Protein AF-A0A946QCX7-F1 (afdb_monomer_lite)

Radius of gyration: 35.85 Å; chains: 1; bounding box: 87×51×103 Å

Foldseek 3Di:
DAWQDKDFQDPVLLLLLCLQCVLVVFDWDWDDDPRIIIIGTPDPVCNVVSNVSVVVCVVPVPPPVSVCSNVSSVVSVVVVVVVVVVVVVLQVVLVVVLVVLLPDDDPDPLVVLLVLLVVLQVQQQVQQDPLGGPSCCLQAQDPCSVPPVVLLVQLLVLLLVVLVVVCVPPDVPVLVVQLPDDLPPLQCCLVPDPDDDLVVNVSNLSSCSNDCNLVPDDPVSVVSSVVSCPPPVNPSSVVSSVVSVVVVLVVLLVSLVVLVVVCVVPSVSNLARLQSYFDHDDDPLRVVQSVVQSVLSSVQVSSCCSVPNVVLSVVLSSQQSSQLQNVLSPFACCAPPNQNLQHRHGDHHNLSSSLLSLLLQVLQCVVPVSSPRSDDPVNNVVLVVVLVVQRPDPQRPPHPDDRSNSSVRSNVSSNVSNVVVVVVPD

Secondary structure (DSSP, 8-state):
-EEEEEEES-HHHHHHHHHHHHHTT--EEEEEETTEEEEEES-STTHHHHHHHHHHHHH-TT-GGGSSHHHHHHHHHHHHHHHHHHHHHHHHHHHHHHHHHHHS----HHHHHHHHHHHHHHHHHHSEETTEEHHHHHHS---THHHHHHHHHHHHHHHHHHHHHHHHHH-HHHHHTTTTS-THHHHHHHHH-S---HHHHHHHHHHHHHSGGGGGS-HHHHHHHHHHHTSTT-HHHHHHHHHHHHHHHHHTHHHHHHHHHHHHTT-GGGGTGGGG----SS-HHHHHHHHHHHHHIIIIIHHHHHHHHHHHHHHHHHHHHHHHHHHHHHS-TT-BTTBGGG------STHHHHHHHHHHHHHHHHH-GGG--SS-HHHHHHHHHHHHHHHH-TT-SSSTT--HHHHHHHHHHHHHHHHHHHHTT-

Structure (mmCIF, N/CA/C/O backbone):
data_AF-A0A946QCX7-F1
#
_entry.id   AF-A0A946QCX7-F1
#
loop_
_atom_site.group_PDB
_atom_site.id
_atom_site.type_symbol
_atom_site.label_atom_id
_atom_site.label_alt_id
_atom_site.label_comp_id
_atom_site.label_asym_id
_atom_site.label_entity_id
_atom_site.label_seq_id
_atom_site.pdbx_PDB_ins_code
_atom_site.Cartn_x
_atom_site.Cartn_y
_atom_site.Cartn_z
_atom_site.occupancy
_atom_site.B_iso_or_equiv
_atom_site.auth_seq_id
_atom_site.auth_comp_id
_atom_site.auth_asym_id
_atom_site.auth_atom_id
_atom_site.pdbx_PDB_model_num
ATOM 1 N N . MET A 1 1 ? -12.768 21.266 32.473 1.00 82.00 1 MET A N 1
ATOM 2 C CA . MET A 1 1 ? -13.072 20.998 33.896 1.00 82.00 1 MET A CA 1
ATOM 3 C C . MET A 1 1 ? -13.024 22.297 34.686 1.00 82.00 1 MET A C 1
ATOM 5 O O . MET A 1 1 ? -12.016 22.993 34.624 1.00 82.00 1 MET A O 1
ATOM 9 N N . ARG A 1 2 ? -14.090 22.618 35.424 1.00 88.94 2 ARG A N 1
ATOM 10 C CA . ARG A 1 2 ? -14.239 23.857 36.211 1.00 88.94 2 ARG A CA 1
ATOM 11 C C . ARG A 1 2 ? -14.806 23.541 37.596 1.00 88.94 2 ARG A C 1
ATOM 13 O O . ARG A 1 2 ? -15.627 22.632 37.724 1.00 88.94 2 ARG A O 1
ATOM 20 N N . LYS A 1 3 ? -14.369 24.282 38.619 1.00 90.38 3 LYS A N 1
ATOM 21 C CA . LYS A 1 3 ? -14.909 24.174 39.982 1.00 90.38 3 LYS A CA 1
ATOM 22 C C . LYS A 1 3 ? -16.346 24.694 39.984 1.00 90.38 3 LYS A C 1
ATOM 24 O O . LYS A 1 3 ? -16.594 25.785 39.480 1.00 90.38 3 LYS A O 1
ATOM 29 N N . LEU A 1 4 ? -17.262 23.897 40.527 1.00 89.81 4 LEU A N 1
ATOM 30 C CA . LEU A 1 4 ? -18.675 24.239 40.669 1.00 89.81 4 LEU A CA 1
ATOM 31 C C . LEU A 1 4 ? -18.938 24.856 42.043 1.00 89.81 4 LEU A C 1
ATOM 33 O O . LEU A 1 4 ? -19.419 25.976 42.141 1.00 89.81 4 LEU A O 1
ATOM 37 N N . ILE A 1 5 ? -18.598 24.121 43.103 1.00 90.50 5 ILE A N 1
ATOM 38 C CA . ILE A 1 5 ? -18.829 24.519 44.493 1.00 90.50 5 ILE A CA 1
ATOM 39 C C . ILE A 1 5 ? -17.873 23.765 45.426 1.00 90.50 5 ILE A C 1
ATOM 41 O O . ILE A 1 5 ? -17.330 22.720 45.047 1.00 90.50 5 ILE A O 1
ATOM 45 N N . SER A 1 6 ? -17.660 24.288 46.634 1.00 89.19 6 SER A N 1
ATOM 46 C CA . SER A 1 6 ? -17.044 23.545 47.732 1.00 89.19 6 SER A CA 1
ATOM 47 C C . SER A 1 6 ? -17.888 23.580 49.002 1.00 89.19 6 SER A C 1
ATOM 49 O O . SER A 1 6 ? -18.608 24.543 49.256 1.00 89.19 6 SER A O 1
ATOM 51 N N . TYR A 1 7 ? -17.793 22.506 49.784 1.00 88.00 7 TYR A N 1
ATOM 52 C CA . TYR A 1 7 ? -18.409 22.378 51.102 1.00 88.00 7 TYR A CA 1
ATOM 53 C C . TYR A 1 7 ? -17.321 22.217 52.157 1.00 88.00 7 TYR A C 1
ATOM 55 O O . TYR A 1 7 ? -16.445 21.362 52.017 1.00 88.00 7 TYR A O 1
ATOM 63 N N . HIS A 1 8 ? -17.382 23.017 53.216 1.00 86.19 8 HIS A N 1
ATOM 64 C CA . HIS A 1 8 ? -16.438 22.940 54.324 1.00 86.19 8 HIS A CA 1
ATOM 65 C C . HIS A 1 8 ? -16.917 21.904 55.344 1.00 86.19 8 HIS A C 1
ATOM 67 O O . HIS A 1 8 ? -18.031 22.013 55.843 1.00 86.19 8 HIS A O 1
ATOM 73 N N . SER A 1 9 ? -16.098 20.894 55.651 1.00 71.81 9 SER A N 1
ATOM 74 C CA . SER A 1 9 ? -16.369 19.898 56.705 1.00 71.81 9 SER A CA 1
ATOM 75 C C . SER A 1 9 ? -17.702 19.118 56.613 1.00 71.81 9 SER A C 1
ATOM 77 O O . SER A 1 9 ? -18.065 18.413 57.552 1.00 71.81 9 SER A O 1
ATOM 79 N N . GLU A 1 10 ? -18.395 19.144 55.466 1.00 78.25 10 GLU A N 1
ATOM 80 C CA . GLU A 1 10 ? -19.675 18.444 55.242 1.00 78.25 10 GLU A CA 1
ATOM 81 C C . GLU A 1 10 ? -19.599 17.386 54.116 1.00 78.25 10 GLU A C 1
ATOM 83 O O . GLU A 1 10 ? -20.161 17.556 53.026 1.00 78.25 10 GLU A O 1
ATOM 88 N N . PRO A 1 11 ? -18.932 16.238 54.358 1.00 80.75 11 PRO A N 1
ATOM 89 C CA . PRO A 1 11 ? -18.821 15.163 53.372 1.00 80.75 11 PRO A CA 1
ATOM 90 C C . PRO A 1 11 ? -20.166 14.609 52.855 1.00 80.75 11 PRO A C 1
ATOM 92 O O . PRO A 1 11 ? -20.228 14.257 51.673 1.00 80.75 11 PRO A O 1
ATOM 95 N N . PRO A 1 12 ? -21.244 14.496 53.664 1.00 85.81 12 PRO A N 1
ATOM 96 C CA . PRO A 1 12 ? -22.529 13.997 53.176 1.00 85.81 12 PRO A CA 1
ATOM 97 C C . PRO A 1 12 ? -23.163 14.908 52.124 1.00 85.81 12 PRO A C 1
ATOM 99 O O . PRO A 1 12 ? -23.666 14.400 51.123 1.00 85.81 12 PRO A O 1
ATOM 102 N N . LEU A 1 13 ? -23.092 16.233 52.305 1.00 88.69 13 LEU A N 1
ATOM 103 C CA . LEU A 1 13 ? -23.692 17.198 51.381 1.00 88.69 13 LEU A CA 1
ATOM 104 C C . LEU A 1 13 ? -22.982 17.170 50.025 1.00 88.69 13 LEU A C 1
ATOM 106 O O . LEU A 1 13 ? -23.627 17.060 48.983 1.00 88.69 13 LEU A O 1
ATOM 110 N N . ALA A 1 14 ? -21.646 17.155 50.049 1.00 88.94 14 ALA A N 1
ATOM 111 C CA . ALA A 1 14 ? -20.831 17.064 48.842 1.00 88.94 14 ALA A CA 1
ATOM 112 C C . ALA A 1 14 ? -21.098 15.773 48.051 1.00 88.94 14 ALA A C 1
ATOM 114 O O . ALA A 1 14 ? -21.197 15.796 46.823 1.00 88.94 14 ALA A O 1
ATOM 115 N N . LYS A 1 15 ? -21.254 14.637 48.744 1.00 89.38 15 LYS A N 1
ATOM 116 C CA . LYS A 1 15 ? -21.603 13.355 48.111 1.00 89.38 15 LYS A CA 1
ATOM 117 C C . LYS A 1 15 ? -23.020 13.358 47.542 1.00 89.38 15 LYS A C 1
ATOM 119 O O . LYS A 1 15 ? -23.225 12.842 46.449 1.00 89.38 15 LYS A O 1
ATOM 124 N N . LYS A 1 16 ? -23.986 13.949 48.250 1.00 91.62 16 LYS A N 1
ATOM 125 C CA . LYS A 1 16 ? -25.388 14.021 47.815 1.00 91.62 16 LYS A CA 1
ATOM 126 C C . LYS A 1 16 ? -25.548 14.929 46.590 1.00 91.62 16 LYS A C 1
ATOM 128 O O . LYS A 1 16 ? -26.217 14.528 45.642 1.00 91.62 16 LYS A O 1
ATOM 133 N N . LEU A 1 17 ? -24.856 16.075 46.542 1.00 92.56 17 LEU A N 1
ATOM 134 C CA . LEU A 1 17 ? -24.818 16.917 45.340 1.00 92.56 17 LEU A CA 1
ATOM 135 C C . LEU A 1 17 ? -24.100 16.215 44.178 1.00 92.56 17 LEU A C 1
ATOM 137 O O . LEU A 1 17 ? -24.581 16.250 43.050 1.00 92.56 17 LEU A O 1
ATOM 141 N N . HIS A 1 18 ? -22.970 15.549 44.426 1.00 93.31 18 HIS A N 1
ATOM 142 C CA . HIS A 1 18 ? -22.276 14.789 43.379 1.00 93.31 18 HIS A CA 1
ATOM 143 C C . HIS A 1 18 ? -23.169 13.694 42.775 1.00 93.31 18 HIS A C 1
ATOM 145 O O . HIS A 1 18 ? -23.260 13.581 41.553 1.00 93.31 18 HIS A O 1
ATOM 151 N N . ALA A 1 19 ? -23.899 12.965 43.619 1.00 91.31 19 ALA A N 1
ATOM 152 C CA . ALA A 1 19 ? -24.891 11.986 43.194 1.00 91.31 19 ALA A CA 1
ATOM 153 C C . ALA A 1 19 ? -26.056 12.628 42.415 1.00 91.31 19 ALA A C 1
ATOM 155 O O . ALA A 1 19 ? -26.479 12.093 41.393 1.00 91.31 19 ALA A O 1
ATOM 156 N N . TRP A 1 20 ? -26.531 13.806 42.833 1.00 93.19 20 TRP A N 1
ATOM 157 C CA . TRP A 1 20 ? -27.588 14.549 42.133 1.00 93.19 20 TRP A CA 1
ATOM 158 C C . TRP A 1 20 ? -27.177 14.957 40.719 1.00 93.19 20 TRP A C 1
ATOM 160 O O . TRP A 1 20 ? -27.946 14.795 39.769 1.00 93.19 20 TRP A O 1
ATOM 170 N N . LEU A 1 21 ? -25.941 15.431 40.567 1.00 92.88 21 LEU A N 1
ATOM 171 C CA . LEU A 1 21 ? -25.362 15.743 39.264 1.00 92.88 21 LEU A CA 1
ATOM 172 C C . LEU A 1 21 ? -25.275 14.483 38.391 1.00 92.88 21 LEU A C 1
ATOM 174 O O . LEU A 1 21 ? -25.687 14.522 37.234 1.00 92.88 21 LEU A O 1
ATOM 178 N N . ALA A 1 22 ? -24.838 13.352 38.954 1.00 90.81 22 ALA A N 1
ATOM 179 C CA . ALA A 1 22 ? -24.748 12.086 38.227 1.00 90.81 22 ALA A CA 1
ATOM 180 C C . ALA A 1 22 ? -26.118 11.570 37.740 1.00 90.81 22 ALA A C 1
ATOM 182 O O . ALA A 1 22 ? -26.233 11.139 36.592 1.00 90.81 22 ALA A O 1
ATOM 183 N N . VAL A 1 23 ? -27.168 11.657 38.570 1.00 92.31 23 VAL A N 1
ATOM 184 C CA . VAL A 1 23 ? -28.552 11.291 38.194 1.00 92.31 23 VAL A CA 1
ATOM 185 C C . VAL A 1 23 ? -29.064 12.152 37.033 1.00 92.31 23 VAL A C 1
ATOM 187 O O . VAL A 1 23 ? -29.746 11.648 36.142 1.00 92.31 23 VAL A O 1
ATOM 190 N N . ASN A 1 24 ? -28.666 13.424 36.987 1.00 91.81 24 ASN A N 1
ATOM 191 C CA . ASN A 1 24 ? -28.996 14.358 35.907 1.00 91.81 24 ASN A CA 1
ATOM 192 C C . ASN A 1 24 ? -27.986 14.328 34.743 1.00 91.81 24 ASN A C 1
ATOM 194 O O . ASN A 1 24 ? -27.943 15.255 33.940 1.00 91.81 24 ASN A O 1
ATOM 198 N N . GLN A 1 25 ? -27.192 13.256 34.626 1.00 90.69 25 GLN A N 1
ATOM 199 C CA . GLN A 1 25 ? -26.241 13.027 33.530 1.00 90.69 25 GLN A CA 1
ATOM 200 C C . GLN A 1 25 ? -25.116 14.073 33.424 1.00 90.69 25 GLN A C 1
ATOM 202 O O . GLN A 1 25 ? -24.519 14.243 32.359 1.00 90.69 25 GLN A O 1
ATOM 207 N N . ILE A 1 26 ? -24.786 14.742 34.530 1.00 91.19 26 ILE A N 1
ATOM 208 C CA . ILE A 1 26 ? -23.651 15.661 34.610 1.00 91.19 26 ILE A CA 1
ATOM 209 C C . ILE A 1 26 ? -22.429 14.906 35.121 1.00 91.19 26 ILE A C 1
ATOM 211 O O . ILE A 1 26 ? -22.402 14.398 36.244 1.00 91.19 26 ILE A O 1
ATOM 215 N N . ASP A 1 27 ? -21.389 14.857 34.292 1.00 89.06 27 ASP A N 1
ATOM 216 C CA . ASP A 1 27 ? -20.145 14.167 34.620 1.00 89.06 27 ASP A CA 1
ATOM 217 C C . ASP A 1 27 ? -19.281 15.092 35.501 1.00 89.06 27 ASP A C 1
ATOM 219 O O . ASP A 1 27 ? -18.632 16.037 35.039 1.00 89.06 27 ASP A O 1
ATOM 223 N N . ALA A 1 28 ? -19.288 14.831 36.811 1.00 90.94 28 ALA A N 1
ATOM 224 C CA . ALA A 1 28 ? -18.580 15.618 37.817 1.00 90.94 28 ALA A CA 1
ATOM 225 C C . ALA A 1 28 ? -17.639 14.756 38.672 1.00 90.94 28 ALA A C 1
ATOM 227 O O . ALA A 1 28 ? -17.845 13.557 38.866 1.00 90.94 28 ALA A O 1
ATOM 228 N N . ARG A 1 29 ? -16.588 15.375 39.217 1.00 90.75 29 ARG A N 1
ATOM 229 C CA . ARG A 1 29 ? -15.680 14.771 40.199 1.00 90.75 29 ARG A CA 1
ATOM 230 C C . ARG A 1 29 ? -15.824 15.460 41.544 1.00 90.75 29 ARG A C 1
ATOM 232 O O . ARG A 1 29 ? -15.671 16.673 41.622 1.00 90.75 29 ARG A O 1
ATOM 239 N N . CYS A 1 30 ? -16.026 14.670 42.590 1.00 89.44 30 CYS A N 1
ATOM 240 C CA . CYS A 1 30 ? -15.934 15.112 43.975 1.00 89.44 30 CYS A CA 1
ATOM 241 C C . CYS A 1 30 ? -14.550 14.739 44.524 1.00 89.44 30 CYS A C 1
ATOM 243 O O . CYS A 1 30 ? -14.132 13.583 44.415 1.00 89.44 30 CYS A O 1
ATOM 245 N N . LYS A 1 31 ? -13.804 15.711 45.053 1.00 89.88 31 LYS A N 1
ATOM 246 C CA . LYS A 1 31 ? -12.471 15.501 45.635 1.00 89.88 31 LYS A CA 1
ATOM 247 C C . LYS A 1 31 ? -12.344 16.253 46.952 1.00 89.88 31 LYS A C 1
ATOM 249 O O . LYS A 1 31 ? -12.844 17.364 47.076 1.00 89.88 31 LYS A O 1
ATOM 254 N N . GLN A 1 32 ? -11.619 15.670 47.897 1.00 90.31 32 GLN A N 1
ATOM 255 C CA . GLN A 1 32 ? -11.253 16.344 49.136 1.00 90.31 32 GLN A CA 1
ATOM 256 C C . GLN A 1 32 ? -9.945 17.122 48.937 1.00 90.31 32 GLN A C 1
ATOM 258 O O . GLN A 1 32 ? -8.947 16.550 48.492 1.00 90.31 32 GLN A O 1
ATOM 263 N N . VAL A 1 33 ? -9.956 18.414 49.259 1.00 87.44 33 VAL A N 1
ATOM 264 C CA . VAL A 1 33 ? -8.798 19.314 49.208 1.00 87.44 33 VAL A CA 1
ATOM 265 C C . VAL A 1 33 ? -8.705 20.022 50.560 1.00 87.44 33 VAL A C 1
ATOM 267 O O . VAL A 1 33 ? -9.455 20.950 50.848 1.00 87.44 33 VAL A O 1
ATOM 270 N N . GLY A 1 34 ? -7.806 19.547 51.426 1.00 86.56 34 GLY A N 1
ATOM 271 C CA . GLY A 1 34 ? -7.749 19.998 52.819 1.00 86.56 34 GLY A CA 1
ATOM 272 C C . GLY A 1 34 ? -9.022 19.625 53.590 1.00 86.56 34 GLY A C 1
ATOM 273 O O . GLY A 1 34 ? -9.411 18.455 53.623 1.00 86.56 34 GLY A O 1
ATOM 274 N N . GLU A 1 35 ? -9.666 20.624 54.196 1.00 84.81 35 GLU A N 1
ATOM 275 C CA . GLU A 1 35 ? -10.940 20.488 54.927 1.00 84.81 35 GLU A CA 1
ATOM 276 C C . GLU A 1 35 ? -12.179 20.743 54.047 1.00 84.81 35 GLU A C 1
ATOM 278 O O . GLU A 1 35 ? -13.316 20.610 54.504 1.00 84.81 35 GLU A O 1
ATOM 283 N N . GLU A 1 36 ? -11.979 21.078 52.769 1.00 88.94 36 GLU A N 1
ATOM 284 C CA . GLU A 1 36 ? -13.060 21.297 51.812 1.00 88.94 36 GLU A CA 1
ATOM 285 C C . GLU A 1 36 ? -13.268 20.093 50.891 1.00 88.94 36 GLU A C 1
ATOM 287 O O . GLU A 1 36 ? -12.332 19.428 50.439 1.00 88.94 36 GLU A O 1
ATOM 292 N N . TRP A 1 37 ? -14.530 19.843 50.561 1.00 91.00 37 TRP A N 1
ATOM 293 C CA . TRP A 1 37 ? -14.935 18.938 49.495 1.00 91.00 37 TRP A CA 1
ATOM 294 C C . TRP A 1 37 ? -15.310 19.754 48.270 1.00 91.00 37 TRP A C 1
ATOM 296 O O . TRP A 1 37 ? -16.300 20.480 48.285 1.00 91.00 37 TRP A O 1
ATOM 306 N N . GLU A 1 38 ? -14.525 19.633 47.205 1.00 93.12 38 GLU A N 1
ATOM 307 C CA . GLU A 1 38 ? -14.735 20.361 45.961 1.00 93.12 38 GLU A CA 1
ATOM 308 C C . GLU A 1 38 ? -15.412 19.481 44.909 1.00 93.12 38 GLU A C 1
ATOM 310 O O . GLU A 1 38 ? -14.993 18.345 44.657 1.00 93.12 38 GLU A O 1
ATOM 315 N N . ILE A 1 39 ? -16.417 20.039 44.234 1.00 92.38 39 ILE A N 1
ATOM 316 C CA . ILE A 1 39 ? -17.082 19.409 43.092 1.00 92.38 39 ILE A CA 1
ATOM 317 C C . ILE A 1 39 ? -16.660 20.132 41.816 1.00 92.38 39 ILE A C 1
ATOM 319 O O . ILE A 1 39 ? -16.800 21.348 41.688 1.00 92.38 39 ILE A O 1
ATOM 323 N N . TRP A 1 40 ? -16.145 19.365 40.859 1.00 93.81 40 TRP A N 1
ATOM 324 C CA . TRP A 1 40 ? -15.622 19.849 39.587 1.00 93.81 40 TRP A CA 1
ATOM 325 C C . TRP A 1 40 ? -16.381 19.213 38.426 1.00 93.81 40 TRP A C 1
ATOM 327 O O . TRP A 1 40 ? -16.376 17.991 38.290 1.00 93.81 40 TRP A O 1
ATOM 337 N N . VAL A 1 41 ? -16.991 20.020 37.560 1.00 93.12 41 VAL A N 1
ATOM 338 C CA . VAL A 1 41 ? -17.668 19.529 36.347 1.00 93.12 41 VAL A CA 1
ATOM 339 C C . VAL A 1 41 ? -16.621 19.296 35.264 1.00 93.12 41 VAL A C 1
ATOM 341 O O . VAL A 1 41 ? -15.719 20.121 35.086 1.00 93.12 41 VAL A O 1
ATOM 344 N N . LEU A 1 42 ? -16.689 18.154 34.579 1.00 89.94 42 LEU A N 1
ATOM 345 C CA . LEU A 1 42 ? -15.706 17.765 33.564 1.00 89.94 42 LEU A CA 1
ATOM 346 C C . LEU A 1 42 ? -15.868 18.569 32.271 1.00 89.94 42 LEU A C 1
ATOM 348 O O . LEU A 1 42 ? -14.858 19.051 31.743 1.00 89.94 42 LEU A O 1
ATOM 352 N N . ASP A 1 43 ? -17.115 18.753 31.843 1.00 88.94 43 ASP A N 1
ATOM 353 C CA . ASP A 1 43 ? -17.521 19.434 30.615 1.00 88.94 43 ASP A CA 1
ATOM 354 C C . ASP A 1 43 ? -17.972 20.882 30.888 1.00 88.94 43 ASP A C 1
ATOM 356 O O . ASP A 1 43 ? -18.772 21.134 31.789 1.00 88.94 43 ASP A O 1
ATOM 360 N N . GLU A 1 44 ? -17.438 21.849 30.139 1.00 87.75 44 GLU A N 1
ATOM 361 C CA . GLU A 1 44 ? -17.824 23.258 30.301 1.00 87.75 44 GLU A CA 1
ATOM 362 C C . GLU A 1 44 ? -19.229 23.541 29.753 1.00 87.75 44 GLU A C 1
ATOM 364 O O . GLU A 1 44 ? -19.917 24.406 30.298 1.00 87.75 44 GLU A O 1
ATOM 369 N N . ASP A 1 45 ? -19.706 22.768 28.772 1.00 90.81 45 ASP A N 1
ATOM 370 C CA . ASP A 1 45 ? -21.049 22.941 28.206 1.00 90.81 45 ASP A CA 1
ATOM 371 C C . ASP A 1 45 ? -22.139 22.589 29.234 1.00 90.81 45 ASP A C 1
ATOM 373 O O . ASP A 1 45 ? -23.221 23.176 29.253 1.00 90.81 45 ASP A O 1
ATOM 377 N N . GLN A 1 46 ? -21.821 21.686 30.167 1.00 91.50 46 GLN A N 1
ATOM 378 C CA . GLN A 1 46 ? -22.712 21.269 31.253 1.00 91.50 46 GLN A CA 1
ATOM 379 C C . GLN A 1 46 ? -22.701 22.230 32.450 1.00 91.50 46 GLN A C 1
ATOM 381 O O . GLN A 1 46 ? -23.473 22.056 33.394 1.00 91.50 46 GLN A O 1
ATOM 386 N N . LEU A 1 47 ? -21.834 23.250 32.454 1.00 91.12 47 LEU A N 1
ATOM 387 C CA . LEU A 1 47 ? -21.624 24.102 33.624 1.00 91.12 47 LEU A CA 1
ATOM 388 C C . LEU A 1 47 ? -22.870 24.917 33.990 1.00 91.12 47 LEU A C 1
ATOM 390 O O . LEU A 1 47 ? -23.162 25.110 35.169 1.00 91.12 47 LEU A O 1
ATOM 394 N N . LEU A 1 48 ? -23.607 25.40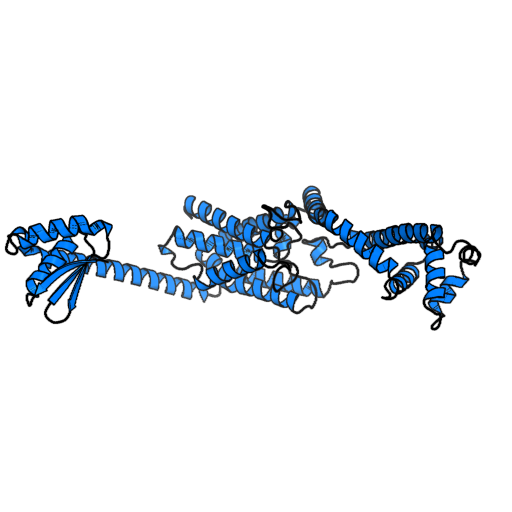6 32.990 1.00 91.06 48 LEU A N 1
ATOM 395 C CA . LEU A 1 48 ? -24.831 26.184 33.199 1.00 91.06 48 LEU A CA 1
ATOM 396 C C . LEU A 1 48 ? -25.903 25.358 33.914 1.00 91.06 48 LEU A C 1
ATOM 398 O O . LEU A 1 48 ? -26.493 25.824 34.889 1.00 91.06 48 LEU A O 1
ATOM 402 N N . ASP A 1 49 ? -26.122 24.124 33.470 1.00 91.75 49 ASP A N 1
ATOM 403 C CA . ASP A 1 49 ? -27.119 23.239 34.070 1.00 91.75 49 ASP A CA 1
ATOM 404 C C . ASP A 1 49 ? -26.648 22.686 35.418 1.00 91.75 49 ASP A C 1
ATOM 406 O O . ASP A 1 49 ? -27.437 22.629 36.362 1.00 91.75 49 ASP A O 1
ATOM 410 N N . ALA A 1 50 ? -25.348 22.414 35.568 1.00 92.56 50 ALA A N 1
ATOM 411 C CA . ALA A 1 50 ? -24.753 22.054 36.853 1.00 92.56 50 ALA A CA 1
ATOM 412 C C . ALA A 1 50 ? -24.958 23.148 37.910 1.00 92.56 50 ALA A C 1
ATOM 414 O O . ALA A 1 50 ? -25.297 22.841 39.052 1.00 92.56 50 ALA A O 1
ATOM 415 N N . ASN A 1 51 ? -24.801 24.424 37.536 1.00 93.62 51 ASN A N 1
ATOM 416 C CA . ASN A 1 51 ? -25.040 25.554 38.436 1.00 93.62 51 ASN A CA 1
ATOM 417 C C . ASN A 1 51 ? -26.513 25.663 38.846 1.00 93.62 51 ASN A C 1
ATOM 419 O O . ASN A 1 51 ? -26.796 25.879 40.024 1.00 93.62 51 ASN A O 1
ATOM 423 N N . LYS A 1 52 ? -27.457 25.469 37.913 1.00 93.44 52 LYS A N 1
ATOM 424 C CA . LYS A 1 52 ? -28.896 25.454 38.235 1.00 93.44 52 LYS A CA 1
ATOM 425 C C . LYS A 1 52 ? -29.228 24.332 39.219 1.00 93.44 52 LYS A C 1
ATOM 427 O O . LYS A 1 52 ? -29.867 24.581 40.235 1.00 93.44 52 LYS A O 1
ATOM 432 N N . LEU A 1 53 ? -28.748 23.119 38.948 1.00 93.06 53 LEU A N 1
ATOM 433 C CA . LEU A 1 53 ? -28.990 21.946 39.790 1.00 93.06 53 LEU A CA 1
ATOM 434 C C . LEU A 1 53 ? -28.365 22.091 41.181 1.00 93.06 53 LEU A C 1
ATOM 436 O O . LEU A 1 53 ? -29.000 21.731 42.172 1.00 93.06 53 LEU A O 1
ATOM 440 N N . ALA A 1 54 ? -27.157 22.656 41.267 1.00 91.56 54 ALA A N 1
ATOM 441 C CA . ALA A 1 54 ? -26.510 22.964 42.537 1.00 91.56 54 ALA A CA 1
ATOM 442 C C . ALA A 1 54 ? -27.270 24.041 43.326 1.00 91.56 54 ALA A C 1
ATOM 444 O O . ALA A 1 54 ? -27.435 23.904 44.536 1.00 91.56 54 ALA A O 1
ATOM 445 N N . ALA A 1 55 ? -27.786 25.080 42.660 1.00 91.62 55 ALA A N 1
ATOM 446 C CA . ALA A 1 55 ? -28.599 26.111 43.304 1.00 91.62 55 ALA A CA 1
ATOM 447 C C . ALA A 1 55 ? -29.906 25.538 43.878 1.00 91.62 55 ALA A C 1
ATOM 449 O O . ALA A 1 55 ? -30.253 25.825 45.025 1.00 91.62 55 ALA A O 1
ATOM 450 N N . THR A 1 56 ? -30.597 24.676 43.124 1.00 91.12 56 THR A N 1
ATOM 451 C CA . THR A 1 56 ? -31.797 23.977 43.608 1.00 91.12 56 THR A CA 1
ATOM 452 C C . THR A 1 56 ? -31.480 23.109 44.825 1.00 91.12 56 THR A C 1
ATOM 454 O O . THR A 1 56 ? -32.178 23.195 45.832 1.00 91.12 56 THR A O 1
ATOM 457 N N . PHE A 1 57 ? -30.394 22.333 44.769 1.00 91.56 57 PHE A N 1
ATOM 458 C CA . PHE A 1 57 ? -29.958 21.487 45.880 1.00 91.56 57 PHE A CA 1
ATOM 459 C C . PHE A 1 57 ? -29.628 22.296 47.143 1.00 91.56 57 PHE A C 1
ATOM 461 O O . PHE A 1 57 ? -30.091 21.962 48.228 1.00 91.56 57 PHE A O 1
ATOM 468 N N . ASN A 1 58 ? -28.889 23.398 47.004 1.00 90.06 58 ASN A N 1
ATOM 469 C CA . ASN A 1 58 ? -28.484 24.235 48.137 1.00 90.06 58 ASN A CA 1
ATOM 470 C C . ASN A 1 58 ? -29.640 25.008 48.782 1.00 90.06 58 ASN A C 1
ATOM 472 O O . ASN A 1 58 ? -29.502 25.460 49.915 1.00 90.06 58 ASN A O 1
ATOM 476 N N . THR A 1 59 ? -30.766 25.174 48.082 1.00 90.88 59 THR A N 1
ATOM 477 C CA . THR A 1 59 ? -31.944 25.859 48.636 1.00 90.88 59 THR A CA 1
ATOM 478 C C . THR A 1 59 ? -32.614 25.020 49.728 1.00 90.88 59 THR A C 1
ATOM 480 O O . THR A 1 59 ? -33.061 25.566 50.733 1.00 90.88 59 THR A O 1
ATOM 483 N N . ASN A 1 60 ? -32.675 23.697 49.544 1.00 90.12 60 ASN A N 1
ATOM 484 C CA . ASN A 1 60 ? -33.196 22.757 50.536 1.00 90.12 60 ASN A CA 1
ATOM 485 C C . ASN A 1 60 ? -32.542 21.369 50.366 1.00 90.12 60 ASN A C 1
ATOM 487 O O . ASN A 1 60 ? -33.108 20.505 49.692 1.00 90.12 60 ASN A O 1
ATOM 491 N N . PRO A 1 61 ? -31.365 21.120 50.967 1.00 87.12 61 PRO A N 1
ATOM 492 C CA . PRO A 1 61 ? -30.645 19.851 50.804 1.00 87.12 61 PRO A CA 1
ATOM 493 C C . PRO A 1 61 ? -31.392 18.620 51.342 1.00 87.12 61 PRO A C 1
ATOM 495 O O . PRO A 1 61 ? -31.108 17.492 50.923 1.00 87.12 61 PRO A O 1
ATOM 498 N N . ASP A 1 62 ? -32.351 18.825 52.248 1.00 87.88 62 ASP A N 1
ATOM 499 C CA . ASP A 1 62 ? -33.168 17.782 52.880 1.00 87.88 62 ASP A CA 1
ATOM 500 C C . ASP A 1 62 ? -34.521 17.570 52.190 1.00 87.88 62 ASP A C 1
ATOM 502 O O . ASP A 1 62 ? -35.373 16.834 52.692 1.00 87.88 62 ASP A O 1
ATOM 506 N N . ASP A 1 63 ? -34.717 18.175 51.017 1.00 90.12 63 ASP A N 1
ATOM 507 C CA . ASP A 1 63 ? -35.914 17.958 50.215 1.00 90.12 63 ASP A CA 1
ATOM 508 C C . ASP A 1 63 ? -36.122 16.454 49.922 1.00 90.12 63 ASP A C 1
ATOM 510 O O . ASP A 1 63 ? -35.161 15.762 49.547 1.00 90.12 63 ASP A O 1
ATOM 514 N N . PRO A 1 64 ? -37.358 15.925 50.060 1.00 88.56 64 PRO A N 1
ATOM 515 C CA . PRO A 1 64 ? -37.675 14.531 49.757 1.00 88.56 64 PRO A CA 1
ATOM 516 C C . PRO A 1 64 ? -37.213 14.066 48.370 1.00 88.56 64 PRO A C 1
ATOM 518 O O . PRO A 1 64 ? -36.892 12.888 48.210 1.00 88.56 64 PRO A O 1
ATOM 521 N N . GLN A 1 65 ? -37.113 14.968 47.385 1.00 85.75 65 GLN A N 1
ATOM 522 C CA . GLN A 1 65 ? -36.612 14.641 46.045 1.00 85.75 65 GLN A CA 1
ATOM 523 C C . GLN A 1 65 ? -35.155 14.148 46.044 1.00 85.75 65 GLN A C 1
ATOM 525 O O . GLN A 1 65 ? -34.747 13.430 45.135 1.00 85.75 65 GLN A O 1
ATOM 530 N N . PHE A 1 66 ? -34.363 14.498 47.066 1.00 88.69 66 PHE A N 1
ATOM 531 C CA . PHE A 1 66 ? -32.964 14.085 47.184 1.00 88.69 66 PHE A CA 1
ATOM 532 C C . PHE A 1 66 ? -32.765 12.829 48.042 1.00 88.69 66 PHE A C 1
ATOM 534 O O . PHE A 1 66 ? -31.626 12.400 48.240 1.00 88.69 66 PHE A O 1
ATOM 541 N N . ALA A 1 67 ? -33.838 12.235 48.577 1.00 86.44 67 ALA A N 1
ATOM 542 C CA . ALA A 1 67 ? -33.747 11.113 49.510 1.00 86.44 67 ALA A CA 1
ATOM 543 C C . ALA A 1 67 ? -33.145 9.846 48.874 1.00 86.44 67 ALA A C 1
ATOM 545 O O . ALA A 1 67 ? -32.371 9.146 49.525 1.00 86.44 67 ALA A O 1
ATOM 546 N N . THR A 1 68 ? -33.454 9.568 47.601 1.00 89.56 68 THR A N 1
ATOM 547 C CA . THR A 1 68 ? -32.996 8.357 46.886 1.00 89.56 68 THR A CA 1
ATOM 548 C C . THR A 1 68 ? -31.767 8.584 46.014 1.00 89.56 68 THR A C 1
ATOM 550 O O . THR A 1 68 ? -31.180 7.630 45.517 1.00 89.56 68 THR A O 1
ATOM 553 N N . VAL A 1 69 ? -31.323 9.832 45.867 1.00 90.19 69 VAL A N 1
ATOM 554 C CA . VAL A 1 69 ? -30.317 10.233 44.875 1.00 90.19 69 VAL A CA 1
ATOM 555 C C . VAL A 1 69 ? -28.984 9.501 45.030 1.00 90.19 69 VAL A C 1
ATOM 557 O O . VAL A 1 69 ? -28.350 9.170 44.034 1.00 90.19 69 VAL A O 1
ATOM 560 N N . LEU A 1 70 ? -28.566 9.202 46.263 1.00 87.75 70 LEU A N 1
ATOM 561 C CA . LEU A 1 70 ? -27.359 8.406 46.513 1.00 87.75 70 LEU A CA 1
ATOM 562 C C . LEU A 1 70 ? -27.506 6.961 46.010 1.00 87.75 70 LEU A C 1
ATOM 564 O O . LEU A 1 70 ? -26.573 6.424 45.420 1.00 87.75 70 LEU A O 1
ATOM 568 N N . ASP A 1 71 ? -28.666 6.339 46.224 1.00 89.00 71 ASP A N 1
ATOM 569 C CA . ASP A 1 71 ? -28.951 4.978 45.757 1.00 89.00 71 ASP A CA 1
ATOM 570 C C . ASP A 1 71 ? -29.087 4.933 44.227 1.00 89.00 71 ASP A C 1
ATOM 572 O O . ASP A 1 71 ? -28.514 4.065 43.568 1.00 89.00 71 ASP A O 1
ATOM 576 N N . ASP A 1 72 ? -29.764 5.925 43.646 1.00 88.12 72 ASP A N 1
ATOM 577 C CA . ASP A 1 72 ? -29.933 6.054 42.199 1.00 88.12 72 ASP A CA 1
ATOM 578 C C . ASP A 1 72 ? -28.589 6.294 41.490 1.00 88.12 72 ASP A C 1
ATOM 580 O O . ASP A 1 72 ? -28.283 5.628 40.498 1.00 88.12 72 ASP A O 1
ATOM 584 N N . ALA A 1 73 ? -27.735 7.169 42.032 1.00 88.00 73 ALA A N 1
ATOM 585 C CA . ALA A 1 73 ? -26.387 7.389 41.513 1.00 88.00 73 ALA A CA 1
ATOM 586 C C . ALA A 1 73 ? -25.514 6.128 41.613 1.00 88.00 73 ALA A C 1
ATOM 588 O O . ALA A 1 73 ? -24.839 5.779 40.643 1.00 88.00 73 ALA A O 1
ATOM 589 N N . ASN A 1 74 ? -25.574 5.402 42.737 1.00 88.44 74 ASN A N 1
ATOM 590 C CA . ASN A 1 74 ? -24.853 4.137 42.901 1.00 88.44 74 ASN A CA 1
ATOM 591 C C . ASN A 1 74 ? -25.296 3.099 41.859 1.00 88.44 74 ASN A C 1
ATOM 593 O O . ASN A 1 74 ? -24.450 2.464 41.232 1.00 88.44 74 ASN A O 1
ATOM 597 N N . LYS A 1 75 ? -26.604 2.961 41.604 1.00 90.06 75 LYS A N 1
ATOM 598 C CA . LYS A 1 75 ? -27.135 2.065 40.560 1.00 90.06 75 LYS A CA 1
ATOM 599 C C . LYS A 1 75 ? -26.648 2.450 39.163 1.00 90.06 75 LYS A C 1
ATOM 601 O O . LYS A 1 75 ? -26.287 1.569 38.378 1.00 90.06 75 LYS A O 1
ATOM 606 N N . ILE A 1 76 ? -26.618 3.746 38.843 1.00 86.62 76 ILE A N 1
ATOM 607 C CA . ILE A 1 76 ? -26.094 4.255 37.566 1.00 86.62 76 ILE A CA 1
ATOM 608 C C . ILE A 1 76 ? -24.602 3.924 37.434 1.00 86.62 76 ILE A C 1
ATOM 610 O O . ILE A 1 76 ? -24.168 3.426 36.391 1.00 86.62 76 ILE A O 1
ATOM 614 N N . GLU A 1 77 ? -23.815 4.147 38.486 1.00 84.44 77 GLU A N 1
ATOM 615 C CA . GLU A 1 77 ? -22.381 3.868 38.488 1.00 84.44 77 GLU A CA 1
ATOM 616 C C . GLU A 1 77 ? -22.087 2.362 38.402 1.00 84.44 77 GLU A C 1
ATOM 618 O O . GLU A 1 77 ? -21.237 1.940 37.614 1.00 84.44 77 GLU A O 1
ATOM 623 N N . GLU A 1 78 ? -22.831 1.522 39.121 1.00 87.75 78 GLU A N 1
ATOM 624 C CA . GLU A 1 78 ? -22.750 0.064 39.010 1.00 87.75 78 GLU A CA 1
ATOM 625 C C . GLU A 1 78 ? -23.111 -0.426 37.606 1.00 87.75 78 GLU A C 1
ATOM 627 O O . GLU A 1 78 ? -22.404 -1.273 37.049 1.00 87.75 78 GLU A O 1
ATOM 632 N N . ALA A 1 79 ? -24.166 0.121 36.994 1.00 87.06 79 ALA A N 1
ATOM 633 C CA . ALA A 1 79 ? -24.548 -0.198 35.624 1.00 87.06 79 ALA A CA 1
ATOM 634 C C . ALA A 1 79 ? -23.454 0.213 34.622 1.00 87.06 79 ALA A C 1
ATOM 636 O O . ALA A 1 79 ? -23.069 -0.602 33.776 1.00 87.06 79 ALA A O 1
ATOM 637 N N . LYS A 1 80 ? -22.886 1.422 34.760 1.00 83.44 80 LYS A N 1
ATOM 638 C CA . LYS A 1 80 ? -21.774 1.936 33.935 1.00 83.44 80 LYS A CA 1
ATOM 639 C C . LYS A 1 80 ? -20.528 1.058 34.091 1.00 83.44 80 LYS A C 1
ATOM 641 O O . LYS A 1 80 ? -19.958 0.609 33.094 1.00 83.44 80 LYS A O 1
ATOM 646 N N . ASN A 1 81 ? -20.165 0.703 35.324 1.00 83.94 81 ASN A N 1
ATOM 647 C CA . ASN A 1 81 ? -19.035 -0.173 35.639 1.00 83.94 81 ASN A CA 1
ATOM 648 C C . ASN A 1 81 ? -19.240 -1.601 35.116 1.00 83.94 81 ASN A C 1
ATOM 650 O O . ASN A 1 81 ? -18.317 -2.201 34.559 1.00 83.94 81 ASN A O 1
ATOM 654 N N . LYS A 1 82 ? -20.448 -2.161 35.246 1.00 89.44 82 LYS A N 1
ATOM 655 C CA . LYS A 1 82 ? -20.802 -3.480 34.702 1.00 89.44 82 LYS A CA 1
ATOM 656 C C . LYS A 1 82 ? -20.736 -3.477 33.177 1.00 89.44 82 LYS A C 1
ATOM 658 O O . LYS A 1 82 ? -20.151 -4.396 32.598 1.00 89.44 82 LYS A O 1
ATOM 663 N N . GLN A 1 83 ? -21.262 -2.436 32.533 1.00 83.75 83 GLN A N 1
ATOM 664 C CA . GLN A 1 83 ? -21.187 -2.264 31.085 1.00 83.75 83 GLN A CA 1
ATOM 665 C C . GLN A 1 83 ? -19.729 -2.148 30.625 1.00 83.75 83 GLN A C 1
ATOM 667 O O . GLN A 1 83 ? -19.321 -2.873 29.718 1.00 83.75 83 GLN A O 1
ATOM 672 N N . GLN A 1 84 ? -18.913 -1.325 31.287 1.00 80.75 84 GLN A N 1
ATOM 673 C CA . GLN A 1 84 ? -17.493 -1.160 30.971 1.00 80.75 84 GLN A CA 1
ATOM 674 C C . GLN A 1 84 ? -16.702 -2.461 31.155 1.00 80.75 84 GLN A C 1
ATOM 676 O O . GLN A 1 84 ? -15.939 -2.842 30.267 1.00 80.75 84 GLN A O 1
ATOM 681 N N . ARG A 1 85 ? -16.937 -3.201 32.247 1.00 83.62 85 ARG A N 1
ATOM 682 C CA . ARG A 1 85 ? -16.343 -4.530 32.467 1.00 83.62 85 ARG A CA 1
ATOM 683 C C . ARG A 1 85 ? -16.779 -5.535 31.402 1.00 83.62 85 ARG A C 1
ATOM 685 O O . ARG A 1 85 ? -15.960 -6.345 30.982 1.00 83.62 85 ARG A O 1
ATOM 692 N N . SER A 1 86 ? -18.040 -5.506 30.962 1.00 81.19 86 SER A N 1
ATOM 693 C CA . SER A 1 86 ? -18.511 -6.382 29.879 1.00 81.19 86 SER A CA 1
ATOM 694 C C . SER A 1 86 ? -17.801 -6.067 28.559 1.00 81.19 86 SER A C 1
ATOM 696 O O . SER A 1 86 ? -17.241 -6.978 27.958 1.00 81.19 86 SER A O 1
ATOM 698 N N . ARG A 1 87 ? -17.680 -4.780 28.196 1.00 75.94 87 ARG A N 1
ATOM 699 C CA . ARG A 1 87 ? -16.952 -4.323 27.002 1.00 75.94 87 ARG A CA 1
ATOM 700 C C . ARG A 1 87 ? -15.479 -4.721 27.048 1.00 75.94 87 ARG A C 1
ATOM 702 O O . ARG A 1 87 ? -14.949 -5.213 26.061 1.00 75.94 87 ARG A O 1
ATOM 709 N N . GLN A 1 88 ? -14.820 -4.563 28.198 1.00 75.88 88 GLN A N 1
ATOM 710 C CA . GLN A 1 88 ? -13.430 -4.997 28.383 1.00 75.88 88 GLN A CA 1
ATOM 711 C C . GLN A 1 88 ? -13.277 -6.516 28.253 1.00 75.88 88 GLN A C 1
ATOM 713 O O . GLN A 1 88 ? -12.349 -6.990 27.602 1.00 75.88 88 GLN A O 1
ATOM 718 N N . LYS A 1 89 ? -14.194 -7.294 28.843 1.00 81.94 89 LYS A N 1
ATOM 719 C CA . LYS A 1 89 ? -14.193 -8.758 28.721 1.00 81.94 89 LYS A CA 1
ATOM 720 C C . LYS A 1 89 ? -14.413 -9.206 27.280 1.00 81.94 89 LYS A C 1
ATOM 722 O O . LYS A 1 89 ? -13.738 -10.134 26.844 1.00 81.94 89 LYS A O 1
ATOM 727 N N . GLU A 1 90 ? -15.326 -8.567 26.555 1.00 74.75 90 GLU A N 1
ATOM 728 C CA . GLU A 1 90 ? -15.556 -8.836 25.135 1.00 74.75 90 GLU A CA 1
ATOM 729 C C . GLU A 1 90 ? -14.323 -8.497 24.302 1.00 74.75 90 GLU A C 1
ATOM 731 O O . GLU A 1 90 ? -13.842 -9.367 23.581 1.00 74.75 90 GLU A O 1
ATOM 736 N N . ALA A 1 91 ? -13.744 -7.304 24.473 1.00 72.56 91 ALA A N 1
ATOM 737 C CA . ALA A 1 91 ? -12.528 -6.892 23.772 1.00 72.56 91 ALA A CA 1
ATOM 738 C C . ALA A 1 91 ? -11.370 -7.878 24.001 1.00 72.56 91 ALA A C 1
ATOM 740 O O . ALA A 1 91 ? -10.753 -8.348 23.050 1.00 72.56 91 ALA A O 1
ATOM 741 N N . HIS A 1 92 ? -11.131 -8.278 25.250 1.00 75.75 92 HIS A N 1
ATOM 742 C CA . HIS A 1 92 ? -10.078 -9.236 25.585 1.00 75.75 92 HIS A CA 1
ATOM 743 C C . HIS A 1 92 ? -10.390 -10.665 25.096 1.00 75.75 92 HIS A C 1
ATOM 745 O O . HIS A 1 92 ? -9.488 -11.438 24.768 1.00 75.75 92 HIS A O 1
ATOM 751 N N . LYS A 1 93 ? -11.672 -11.050 25.014 1.00 79.56 93 LYS A N 1
ATOM 752 C CA . LYS A 1 93 ? -12.090 -12.321 24.401 1.00 79.56 93 LYS A CA 1
ATOM 753 C C . LYS A 1 93 ? -11.814 -12.319 22.894 1.00 79.56 93 LYS A C 1
ATOM 755 O O . LYS A 1 93 ? -11.289 -13.312 22.393 1.00 79.56 93 LYS A O 1
ATOM 760 N N . LEU A 1 94 ? -12.136 -11.224 22.207 1.00 69.56 94 LEU A N 1
ATOM 761 C CA . LEU A 1 94 ? -11.861 -11.011 20.784 1.00 69.56 94 LEU A CA 1
ATOM 762 C C . LEU A 1 94 ? -10.357 -11.039 20.495 1.00 69.56 94 LEU A C 1
ATOM 764 O O . LEU A 1 94 ? -9.922 -11.772 19.613 1.00 69.56 94 LEU A O 1
ATOM 768 N N . GLU A 1 95 ? -9.560 -10.339 21.300 1.00 71.56 95 GLU A N 1
ATOM 769 C CA . GLU A 1 95 ? -8.096 -10.334 21.203 1.00 71.56 95 GLU A CA 1
ATOM 770 C C . GLU A 1 95 ? -7.514 -11.750 21.362 1.00 71.56 95 GLU A C 1
ATOM 772 O O . GLU A 1 95 ? -6.732 -12.218 20.533 1.00 71.56 95 GLU A O 1
ATOM 777 N N . ARG A 1 96 ? -7.976 -12.509 22.367 1.00 71.62 96 ARG A N 1
ATOM 778 C CA . ARG A 1 96 ? -7.576 -13.916 22.552 1.00 71.62 96 ARG A CA 1
ATOM 779 C C . ARG A 1 96 ? -8.007 -14.819 21.397 1.00 71.62 96 ARG A C 1
ATOM 781 O O . ARG A 1 96 ? -7.277 -15.748 21.048 1.00 71.62 96 ARG A O 1
ATOM 788 N N . GLN A 1 97 ? -9.192 -14.600 20.827 1.00 68.00 97 GLN A N 1
ATOM 789 C CA . GLN A 1 97 ? -9.657 -15.344 19.654 1.00 68.00 97 GLN A CA 1
ATOM 790 C C . GLN A 1 97 ? -8.789 -15.037 18.433 1.00 68.00 97 GLN A C 1
ATOM 792 O O . GLN A 1 97 ? -8.337 -15.974 17.776 1.00 68.00 97 GLN A O 1
ATOM 797 N N . GLN A 1 98 ? -8.472 -13.765 18.182 1.00 64.94 98 GLN A N 1
ATOM 798 C CA . GLN A 1 98 ? -7.542 -13.356 17.127 1.00 64.94 98 GLN A CA 1
ATOM 799 C C . GLN A 1 98 ? -6.178 -14.024 17.303 1.00 64.94 98 GLN A C 1
ATOM 801 O O . GLN A 1 98 ? -5.668 -14.635 16.366 1.00 64.94 98 GLN A O 1
ATOM 806 N N . GLN A 1 99 ? -5.627 -14.018 18.517 1.00 66.69 99 GLN A N 1
ATOM 807 C CA . GLN A 1 99 ? -4.327 -14.624 18.802 1.00 66.69 99 GLN A CA 1
ATOM 808 C C . GLN A 1 99 ? -4.320 -16.151 18.619 1.00 66.69 99 GLN A C 1
ATOM 810 O O . GLN A 1 99 ? -3.341 -16.712 18.129 1.00 66.69 99 GLN A O 1
ATOM 815 N N . ARG A 1 100 ? -5.424 -16.838 18.942 1.00 63.81 100 ARG A N 1
ATOM 816 C CA . ARG A 1 100 ? -5.592 -18.279 18.673 1.00 63.81 100 ARG A CA 1
ATOM 817 C C . ARG A 1 100 ? -5.740 -18.592 17.188 1.00 63.81 100 ARG A C 1
ATOM 819 O O . ARG A 1 100 ? -5.152 -19.558 16.712 1.00 63.81 100 ARG A O 1
ATOM 826 N N . HIS A 1 101 ? -6.494 -17.787 16.445 1.00 59.50 101 HIS A N 1
ATOM 827 C CA . HIS A 1 101 ? -6.553 -17.929 14.992 1.00 59.50 101 HIS A CA 1
ATOM 828 C C . HIS A 1 101 ? -5.189 -17.646 14.360 1.00 59.50 101 HIS A C 1
ATOM 830 O O . HIS A 1 101 ? -4.837 -18.295 13.376 1.00 59.50 101 HIS A O 1
ATOM 836 N N . LEU A 1 102 ? -4.380 -16.763 14.963 1.00 57.62 102 LEU A N 1
ATOM 837 C CA . LEU A 1 102 ? -3.047 -16.444 14.471 1.00 57.62 102 LEU A CA 1
ATOM 838 C C . LEU A 1 102 ? -2.065 -17.640 14.508 1.00 57.62 102 LEU A C 1
ATOM 840 O O . LEU A 1 102 ? -1.169 -17.740 13.662 1.00 57.62 102 LEU A O 1
ATOM 844 N N . THR A 1 103 ? -2.251 -18.577 15.439 1.00 60.00 103 THR A N 1
ATOM 845 C CA . THR A 1 103 ? -1.331 -19.702 15.679 1.00 60.00 103 THR A CA 1
ATOM 846 C C . THR A 1 103 ? -1.744 -21.017 15.014 1.00 60.00 103 THR A C 1
ATOM 848 O O . THR A 1 103 ? -0.936 -21.941 14.958 1.00 60.00 103 THR A O 1
ATOM 851 N N . GLN A 1 104 ? -2.953 -21.118 14.448 1.00 58.72 104 GLN A N 1
ATOM 852 C CA . GLN A 1 104 ? -3.394 -22.345 13.775 1.00 58.72 104 GLN A CA 1
ATOM 853 C C . GLN A 1 104 ? -2.751 -22.514 12.382 1.00 58.72 104 GLN A C 1
ATOM 855 O O . GLN A 1 104 ? -2.801 -21.585 11.565 1.00 58.72 104 GLN A O 1
ATOM 860 N N . PRO A 1 105 ? -2.164 -23.688 12.073 1.00 54.62 105 PRO A N 1
ATOM 861 C CA . PRO A 1 105 ? -1.541 -23.960 10.784 1.00 54.62 105 PRO A CA 1
ATOM 862 C C . PRO A 1 105 ? -2.611 -24.288 9.735 1.00 54.62 105 PRO A C 1
ATOM 864 O O . PRO A 1 105 ? -2.974 -25.441 9.524 1.00 54.62 105 PRO A O 1
ATOM 867 N N . THR A 1 106 ? -3.126 -23.263 9.063 1.00 62.72 106 THR A N 1
ATOM 868 C CA . THR A 1 106 ? -3.940 -23.416 7.851 1.00 62.72 106 THR A CA 1
ATOM 869 C C . THR A 1 106 ? -3.074 -23.193 6.613 1.00 62.72 106 THR A C 1
ATOM 871 O O . THR A 1 106 ? -2.031 -22.532 6.670 1.00 62.72 106 THR A O 1
ATOM 874 N N . LYS A 1 107 ? -3.509 -23.726 5.464 1.00 72.12 107 LYS A N 1
ATOM 875 C CA . LYS A 1 107 ? -3.012 -23.252 4.166 1.00 72.12 107 LYS A CA 1
ATOM 876 C C . LYS A 1 107 ? -3.358 -21.761 4.084 1.00 72.12 107 LYS A C 1
ATOM 878 O O . LYS A 1 107 ? -4.532 -21.420 4.180 1.00 72.12 107 LYS A O 1
ATOM 883 N N . SER A 1 108 ? -2.346 -20.903 4.003 1.00 85.62 108 SER A N 1
ATOM 884 C CA . SER A 1 108 ? -2.508 -19.446 4.003 1.00 85.62 108 SER A CA 1
ATOM 885 C C . SER A 1 108 ? -2.055 -18.890 2.663 1.00 85.62 108 SER A C 1
ATOM 887 O O . SER A 1 108 ? -0.910 -19.102 2.258 1.00 85.62 108 SER A O 1
ATOM 889 N N . LEU A 1 109 ? -2.951 -18.153 2.011 1.00 92.69 109 LEU A N 1
ATOM 890 C CA . LEU A 1 109 ? -2.679 -17.407 0.791 1.00 92.69 109 LEU A CA 1
ATOM 891 C C . LEU A 1 109 ? -1.531 -16.418 1.009 1.00 92.69 109 LEU A C 1
ATOM 893 O O . LEU A 1 109 ? -0.653 -16.315 0.159 1.00 92.69 109 LEU A O 1
ATOM 897 N N . THR A 1 110 ? -1.478 -15.767 2.176 1.00 94.06 110 THR A N 1
ATOM 898 C CA . THR A 1 110 ? -0.373 -14.875 2.563 1.00 94.06 110 THR A CA 1
ATOM 899 C C . THR A 1 110 ? 0.980 -15.576 2.428 1.00 94.06 110 THR A C 1
ATOM 901 O O . THR A 1 110 ? 1.899 -15.048 1.806 1.00 94.06 110 THR A O 1
ATOM 904 N N . ARG A 1 111 ? 1.104 -16.802 2.955 1.00 93.62 111 ARG A N 1
ATOM 905 C CA . ARG A 1 111 ? 2.350 -17.583 2.857 1.00 93.62 111 ARG A CA 1
ATOM 906 C C . ARG A 1 111 ? 2.665 -17.977 1.416 1.00 93.62 111 ARG A C 1
ATOM 908 O O . ARG A 1 111 ? 3.820 -17.890 1.016 1.00 93.62 111 ARG A O 1
ATOM 915 N N . SER A 1 112 ? 1.659 -18.378 0.640 1.00 94.88 112 SER A N 1
ATOM 916 C CA . SER A 1 112 ? 1.833 -18.704 -0.781 1.00 94.88 112 SER A CA 1
ATOM 917 C C . SER A 1 112 ? 2.326 -17.507 -1.594 1.00 94.88 112 SER A C 1
ATOM 919 O O . SER A 1 112 ? 3.217 -17.673 -2.420 1.00 94.88 112 SER A O 1
ATOM 921 N N . ILE A 1 113 ? 1.802 -16.307 -1.331 1.00 96.44 113 ILE A N 1
ATOM 922 C CA . ILE A 1 113 ? 2.247 -15.072 -1.989 1.00 96.44 113 ILE A CA 1
ATOM 923 C C . ILE A 1 113 ? 3.684 -14.739 -1.592 1.00 96.44 113 ILE A C 1
ATOM 925 O O . ILE A 1 113 ? 4.482 -14.422 -2.466 1.00 96.44 113 ILE A O 1
ATOM 929 N N . ILE A 1 114 ? 4.039 -14.862 -0.308 1.00 96.44 114 ILE A N 1
ATOM 930 C CA . ILE A 1 114 ? 5.419 -14.630 0.143 1.00 96.44 114 ILE A CA 1
ATOM 931 C C . ILE A 1 114 ? 6.385 -15.563 -0.589 1.00 96.44 114 ILE A C 1
ATOM 933 O O . ILE A 1 114 ? 7.373 -15.097 -1.149 1.00 96.44 114 ILE A O 1
ATOM 937 N N . ILE A 1 115 ? 6.070 -16.861 -0.650 1.00 96.12 115 ILE A N 1
ATOM 938 C CA . ILE A 1 115 ? 6.888 -17.845 -1.371 1.00 96.12 115 ILE A CA 1
ATOM 939 C C . ILE A 1 115 ? 6.991 -17.477 -2.854 1.00 96.12 115 ILE A C 1
ATOM 941 O O . ILE A 1 115 ? 8.092 -17.479 -3.394 1.00 96.12 115 ILE A O 1
ATOM 945 N N . LEU A 1 116 ? 5.877 -17.125 -3.503 1.00 96.12 116 LEU A N 1
ATOM 946 C CA . LEU A 1 116 ? 5.868 -16.716 -4.908 1.00 96.12 116 LEU A CA 1
ATOM 947 C C . LEU A 1 116 ? 6.771 -15.500 -5.150 1.00 96.12 116 LEU A C 1
ATOM 949 O O . LEU A 1 116 ? 7.627 -15.552 -6.026 1.00 96.12 116 LEU A O 1
ATOM 953 N N . CYS A 1 117 ? 6.628 -14.437 -4.357 1.00 95.69 117 CYS A N 1
ATOM 954 C CA . CYS A 1 117 ? 7.457 -13.237 -4.457 1.00 95.69 117 CYS A CA 1
ATOM 955 C C . CYS A 1 117 ? 8.942 -13.552 -4.228 1.00 95.69 117 CYS A C 1
ATOM 95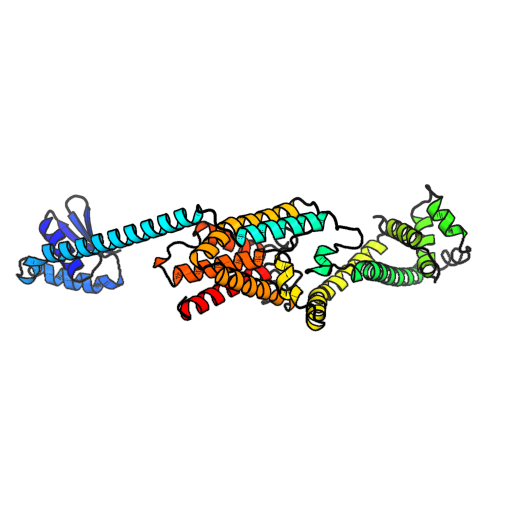7 O O . CYS A 1 117 ? 9.790 -13.058 -4.965 1.00 95.69 117 CYS A O 1
ATOM 959 N N . SER A 1 118 ? 9.270 -14.400 -3.246 1.00 95.50 118 SER A N 1
ATOM 960 C CA . SER A 1 118 ? 10.650 -14.826 -2.989 1.00 95.50 118 SER A CA 1
ATOM 961 C C . SER A 1 118 ? 11.232 -15.654 -4.137 1.00 95.50 118 SER A C 1
ATOM 963 O O . SER A 1 118 ? 12.388 -15.450 -4.500 1.00 95.50 118 SER A O 1
ATOM 965 N N . VAL A 1 119 ? 10.444 -16.552 -4.738 1.00 95.31 119 VAL A N 1
ATOM 966 C CA . VAL A 1 119 ? 10.855 -17.340 -5.911 1.00 95.31 119 VAL A CA 1
ATOM 967 C C . VAL A 1 119 ? 11.061 -16.439 -7.125 1.00 95.31 119 VAL A C 1
ATOM 969 O O . VAL A 1 119 ? 12.078 -16.566 -7.798 1.00 95.31 119 VAL A O 1
ATOM 972 N N . LEU A 1 120 ? 10.140 -15.508 -7.390 1.00 93.38 120 LEU A N 1
ATOM 973 C CA . LEU A 1 120 ? 10.259 -14.557 -8.498 1.00 93.38 120 LEU A CA 1
ATOM 974 C C . LEU A 1 120 ? 11.465 -13.635 -8.326 1.00 93.38 120 LEU A C 1
ATOM 976 O O . LEU A 1 120 ? 12.185 -13.401 -9.290 1.00 93.38 120 LEU A O 1
ATOM 980 N N . PHE A 1 121 ? 11.726 -13.167 -7.105 1.00 91.44 121 PHE A N 1
ATOM 981 C CA . PHE A 1 121 ? 12.929 -12.398 -6.803 1.00 91.44 121 PHE A CA 1
ATOM 982 C C . PHE A 1 121 ? 14.191 -13.234 -7.027 1.00 91.44 121 PHE A C 1
ATOM 984 O O . PHE A 1 121 ? 15.066 -12.807 -7.771 1.00 91.44 121 PHE A O 1
ATOM 991 N N . GLY A 1 122 ? 14.265 -14.458 -6.494 1.00 89.94 122 GLY A N 1
ATOM 992 C CA . GLY A 1 122 ? 15.395 -15.357 -6.751 1.00 89.94 122 GLY A CA 1
ATOM 993 C C . GLY A 1 122 ? 15.615 -15.634 -8.243 1.00 89.94 122 GLY A C 1
ATOM 994 O O . GLY A 1 122 ? 16.742 -15.554 -8.720 1.00 89.94 122 GLY A O 1
ATOM 995 N N . ALA A 1 123 ? 14.543 -15.882 -9.000 1.00 88.56 123 ALA A N 1
ATOM 996 C CA . ALA A 1 123 ? 14.605 -16.051 -10.450 1.00 88.56 123 ALA A CA 1
ATOM 997 C C . ALA A 1 123 ? 15.090 -14.774 -11.152 1.00 88.56 123 ALA A C 1
ATOM 999 O O . ALA A 1 123 ? 15.933 -14.854 -12.039 1.00 88.56 123 ALA A O 1
ATOM 1000 N N . SER A 1 124 ? 14.622 -13.596 -10.726 1.00 84.50 124 SER A N 1
ATOM 1001 C CA . SER A 1 124 ? 15.065 -12.313 -11.281 1.00 84.50 124 SER A CA 1
ATOM 1002 C C . SER A 1 124 ? 16.567 -12.084 -11.106 1.00 84.50 124 SER A C 1
ATOM 1004 O O . SER A 1 124 ? 17.165 -11.485 -11.985 1.00 84.50 124 SER A O 1
ATOM 1006 N N . LEU A 1 125 ? 17.194 -12.609 -10.046 1.00 83.50 125 LEU A N 1
ATOM 1007 C CA . LEU A 1 125 ? 18.649 -12.533 -9.860 1.00 83.50 125 LEU A CA 1
ATOM 1008 C C . LEU A 1 125 ? 19.423 -13.451 -10.817 1.00 83.50 125 LEU A C 1
ATOM 1010 O O . LEU A 1 125 ? 20.555 -13.147 -11.172 1.00 83.50 125 LEU A O 1
ATOM 1014 N N . VAL A 1 126 ? 18.830 -14.580 -11.216 1.00 81.69 126 VAL A N 1
ATOM 1015 C CA . VAL A 1 126 ? 19.442 -15.548 -12.145 1.00 81.69 126 VAL A CA 1
ATOM 1016 C C . VAL A 1 126 ? 19.309 -15.090 -13.596 1.00 81.69 126 VAL A C 1
ATOM 1018 O O . VAL A 1 126 ? 20.223 -15.287 -14.388 1.00 81.69 126 VAL A O 1
ATOM 1021 N N . PHE A 1 127 ? 18.173 -14.485 -13.941 1.00 72.62 127 PHE A N 1
ATOM 1022 C CA . PHE A 1 127 ? 17.867 -14.001 -15.289 1.00 72.62 127 PHE A CA 1
ATOM 1023 C C . PHE A 1 127 ? 18.178 -12.510 -15.477 1.00 72.62 127 PHE A C 1
ATOM 1025 O O . PHE A 1 127 ? 17.629 -11.884 -16.385 1.00 72.62 127 PHE A O 1
ATOM 1032 N N . ASP A 1 128 ? 19.024 -11.938 -14.619 1.00 68.00 128 ASP A N 1
ATOM 1033 C CA . ASP A 1 128 ? 19.531 -10.580 -14.794 1.00 68.00 128 ASP A CA 1
ATOM 1034 C C . ASP A 1 128 ? 20.705 -10.615 -15.777 1.00 68.00 128 ASP A C 1
ATOM 1036 O O . ASP A 1 128 ? 21.727 -11.255 -15.526 1.00 68.00 128 ASP A O 1
ATOM 1040 N N . SER A 1 129 ? 20.540 -9.964 -16.924 1.00 60.31 129 SER A N 1
ATOM 1041 C CA . SER A 1 129 ? 21.551 -9.897 -17.979 1.00 60.31 129 SER A CA 1
ATOM 1042 C C . SER A 1 129 ? 21.835 -8.446 -18.361 1.00 60.31 129 SER A C 1
ATOM 1044 O O . SER A 1 129 ? 21.051 -7.546 -18.052 1.00 60.31 129 SER A O 1
ATOM 1046 N N . ASN A 1 130 ? 22.934 -8.215 -19.084 1.00 47.75 130 ASN A N 1
ATOM 1047 C CA . ASN A 1 130 ? 23.247 -6.891 -19.634 1.00 47.75 130 ASN A CA 1
ATOM 1048 C C . ASN A 1 130 ? 22.137 -6.372 -20.568 1.00 47.75 130 ASN A C 1
ATOM 1050 O O . ASN A 1 130 ? 21.965 -5.166 -20.692 1.00 47.75 130 ASN A O 1
ATOM 1054 N N . GLU A 1 131 ? 21.362 -7.274 -21.179 1.00 44.00 131 GLU A N 1
ATOM 1055 C CA . GLU A 1 131 ? 20.274 -6.955 -22.111 1.00 44.00 131 GLU A CA 1
ATOM 1056 C C . GLU A 1 131 ? 18.915 -6.775 -21.431 1.00 44.00 131 GLU A C 1
ATOM 1058 O O . GLU A 1 131 ? 17.944 -6.456 -22.109 1.00 44.00 131 GLU A O 1
ATOM 1063 N N . GLY A 1 132 ? 18.818 -6.969 -20.111 1.00 56.59 132 GLY A N 1
ATOM 1064 C CA . GLY A 1 132 ? 17.555 -6.872 -19.387 1.00 56.59 132 GLY A CA 1
ATOM 1065 C C . GLY A 1 132 ? 17.274 -8.033 -18.447 1.00 56.59 132 GLY A C 1
ATOM 1066 O O . GLY A 1 132 ? 18.083 -8.945 -18.261 1.00 56.59 132 GLY A O 1
ATOM 1067 N N . ASN A 1 133 ? 16.088 -7.971 -17.844 1.00 69.31 133 ASN A N 1
ATOM 1068 C CA . ASN A 1 133 ? 15.609 -8.964 -16.895 1.00 69.31 133 ASN A CA 1
ATOM 1069 C C . ASN A 1 133 ? 14.310 -9.573 -17.418 1.00 69.31 133 ASN A C 1
ATOM 1071 O O . ASN A 1 133 ? 13.231 -8.990 -17.279 1.00 69.31 133 ASN A O 1
ATOM 1075 N N . PHE A 1 134 ? 14.420 -10.764 -18.005 1.00 71.06 134 PHE A N 1
ATOM 1076 C CA . PHE A 1 134 ? 13.315 -11.438 -18.690 1.00 71.06 134 PHE A CA 1
ATOM 1077 C C . PHE A 1 134 ? 12.056 -11.584 -17.817 1.00 71.06 134 PHE A C 1
ATOM 1079 O O . PHE A 1 134 ? 10.930 -11.447 -18.302 1.00 71.06 134 PHE A O 1
ATOM 1086 N N . ILE A 1 135 ? 12.231 -11.838 -16.514 1.00 79.62 135 ILE A N 1
ATOM 1087 C CA . ILE A 1 135 ? 11.120 -12.001 -15.566 1.00 79.62 135 ILE A CA 1
ATOM 1088 C C . ILE A 1 135 ? 10.367 -10.679 -15.399 1.00 79.62 135 ILE A C 1
ATOM 1090 O O . ILE A 1 135 ? 9.137 -10.656 -15.469 1.00 79.62 135 ILE A O 1
ATOM 1094 N N . HIS A 1 136 ? 11.095 -9.576 -15.226 1.00 75.94 136 HIS A N 1
ATOM 1095 C CA . HIS A 1 136 ? 10.497 -8.247 -15.125 1.00 75.94 136 HIS A CA 1
ATOM 1096 C C . HIS A 1 136 ? 9.811 -7.822 -16.421 1.00 75.94 136 HIS A C 1
ATOM 1098 O O . HIS A 1 136 ? 8.687 -7.322 -16.378 1.00 75.94 136 HIS A O 1
ATOM 1104 N N . GLU A 1 137 ? 10.435 -8.089 -17.564 1.00 72.56 137 GLU A N 1
ATOM 1105 C CA . GLU A 1 137 ? 9.896 -7.733 -18.875 1.00 72.56 137 GLU A CA 1
ATOM 1106 C C . GLU A 1 137 ? 8.630 -8.520 -19.212 1.00 72.56 137 GLU A C 1
ATOM 1108 O O . GLU A 1 137 ? 7.679 -7.952 -19.746 1.00 72.56 137 GLU A O 1
ATOM 1113 N N . SER A 1 138 ? 8.572 -9.802 -18.849 1.00 77.50 138 SER A N 1
ATOM 1114 C CA . SER A 1 138 ? 7.421 -10.670 -19.126 1.00 77.50 138 SER A CA 1
ATOM 1115 C C . SER A 1 138 ? 6.238 -10.402 -18.194 1.00 77.50 138 SER A C 1
ATOM 1117 O O . SER A 1 138 ? 5.078 -10.428 -18.614 1.00 77.50 138 SER A O 1
ATOM 1119 N N . LEU A 1 139 ? 6.526 -10.160 -16.911 1.00 79.00 139 LEU A N 1
ATOM 1120 C CA . LEU A 1 139 ? 5.515 -10.064 -15.857 1.00 79.00 139 LEU A CA 1
ATOM 1121 C C . LEU A 1 139 ? 5.195 -8.630 -15.442 1.00 79.00 139 LEU A C 1
ATOM 1123 O O . LEU A 1 139 ? 4.268 -8.429 -14.663 1.00 79.00 139 LEU A O 1
ATOM 1127 N N . GLY A 1 140 ? 5.908 -7.612 -15.900 1.00 71.06 140 GLY A N 1
ATOM 1128 C CA . GLY A 1 140 ? 5.580 -6.268 -15.451 1.00 71.06 140 GLY A CA 1
ATOM 1129 C C . GLY A 1 140 ? 6.278 -5.154 -16.189 1.00 71.06 140 GLY A C 1
ATOM 1130 O O . GLY A 1 140 ? 5.762 -4.664 -17.191 1.00 71.06 140 GLY A O 1
ATOM 1131 N N . VAL A 1 141 ? 7.389 -4.694 -15.628 1.00 58.69 141 VAL A N 1
ATOM 1132 C CA . VAL A 1 141 ? 8.100 -3.504 -16.088 1.00 58.69 141 VAL A CA 1
ATOM 1133 C C . VAL A 1 141 ? 8.924 -3.872 -17.310 1.00 58.69 141 VAL A C 1
ATOM 1135 O O . VAL A 1 141 ? 9.932 -4.564 -17.198 1.00 58.69 141 VAL A O 1
ATOM 1138 N N . VAL A 1 142 ? 8.515 -3.376 -18.477 1.00 51.81 142 VAL A N 1
ATOM 1139 C CA . VAL A 1 142 ? 9.419 -3.289 -19.625 1.00 51.81 142 VAL A CA 1
ATOM 1140 C C . VAL A 1 142 ? 10.552 -2.361 -19.203 1.00 51.81 142 VAL A C 1
ATOM 1142 O O . VAL A 1 142 ? 10.322 -1.179 -18.922 1.00 51.81 142 VAL A O 1
ATOM 1145 N N . ARG A 1 143 ? 11.769 -2.900 -19.078 1.00 45.78 143 ARG A N 1
ATOM 1146 C CA . ARG A 1 143 ? 12.939 -2.044 -18.910 1.00 45.78 143 ARG A CA 1
ATOM 1147 C C . ARG A 1 143 ? 13.147 -1.280 -20.214 1.00 45.78 143 ARG A C 1
ATOM 1149 O O . ARG A 1 143 ? 12.684 -1.665 -21.282 1.00 45.78 143 ARG A O 1
ATOM 1156 N N . GLN A 1 144 ? 13.900 -0.201 -20.104 1.00 41.81 144 GLN A N 1
ATOM 1157 C CA . GLN A 1 144 ? 14.533 0.538 -21.186 1.00 41.81 144 GLN A CA 1
ATOM 1158 C C . GLN A 1 144 ? 15.419 -0.328 -22.120 1.00 41.81 144 GLN A C 1
ATOM 1160 O O . GLN A 1 144 ? 16.415 0.156 -22.623 1.00 41.81 144 GLN A O 1
ATOM 1165 N N . THR A 1 145 ? 15.140 -1.597 -22.388 1.00 36.09 145 THR A N 1
ATOM 1166 C CA . THR A 1 145 ? 15.990 -2.462 -23.222 1.00 36.09 145 THR A CA 1
ATOM 1167 C C . THR A 1 145 ? 15.676 -2.298 -24.708 1.00 36.09 145 THR A C 1
ATOM 1169 O O . THR A 1 145 ? 16.587 -2.308 -25.525 1.00 36.09 145 THR A O 1
ATOM 1172 N N . SER A 1 146 ? 14.458 -1.863 -25.064 1.00 37.41 146 SER A N 1
ATOM 1173 C CA . SER A 1 146 ? 14.226 -1.177 -26.353 1.00 37.41 146 SER A CA 1
ATOM 1174 C C . SER A 1 146 ? 14.777 0.257 -26.376 1.00 37.41 146 SER A C 1
ATOM 1176 O O . SER A 1 146 ? 14.682 0.966 -27.382 1.00 37.41 146 SER A O 1
ATOM 1178 N N . ILE A 1 147 ? 15.280 0.728 -25.234 1.00 42.75 147 ILE A N 1
ATOM 1179 C CA . ILE A 1 147 ? 15.865 2.045 -25.077 1.00 42.75 147 ILE A CA 1
ATOM 1180 C C . ILE A 1 147 ? 17.382 1.944 -25.054 1.00 42.75 147 ILE A C 1
ATOM 1182 O O . ILE A 1 147 ? 17.918 2.912 -25.520 1.00 42.75 147 ILE A O 1
ATOM 1186 N N . ASP A 1 148 ? 18.086 0.868 -24.690 1.00 47.19 148 ASP A N 1
ATOM 1187 C CA . ASP A 1 148 ? 19.554 0.922 -24.548 1.00 47.19 148 ASP A CA 1
ATOM 1188 C C . ASP A 1 148 ? 20.275 1.101 -25.891 1.00 47.19 148 ASP A C 1
ATOM 1190 O O . ASP A 1 148 ? 20.974 2.092 -26.073 1.00 47.19 148 ASP A O 1
ATOM 1194 N N . GLU A 1 149 ? 19.990 0.277 -26.904 1.00 48.44 149 GLU A N 1
ATOM 1195 C CA . GLU A 1 149 ? 20.555 0.498 -28.246 1.00 48.44 149 GLU A CA 1
ATOM 1196 C C . GLU A 1 149 ? 20.051 1.822 -28.840 1.00 48.44 149 GLU A C 1
ATOM 1198 O O . GLU A 1 149 ? 20.815 2.630 -29.348 1.00 48.44 149 GLU A O 1
ATOM 1203 N N . SER A 1 150 ? 18.774 2.146 -28.639 1.00 51.41 150 SER A N 1
ATOM 1204 C CA . SER A 1 150 ? 18.174 3.389 -29.129 1.00 51.41 150 SER A CA 1
ATOM 1205 C C . SER A 1 150 ? 18.630 4.658 -28.368 1.00 51.41 150 SER A C 1
ATOM 1207 O O . SER A 1 150 ? 18.548 5.764 -28.888 1.00 51.41 150 SER A O 1
ATOM 1209 N N . TYR A 1 151 ? 19.065 4.543 -27.115 1.00 54.66 151 TYR A N 1
ATOM 1210 C CA . TYR A 1 151 ? 19.531 5.591 -26.193 1.00 54.66 151 TYR A CA 1
ATOM 1211 C C . TYR A 1 151 ? 20.998 5.830 -26.435 1.00 54.66 151 TYR A C 1
ATOM 1213 O O . TYR A 1 151 ? 21.395 6.975 -26.597 1.00 54.66 151 TYR A O 1
ATOM 1221 N N . ARG A 1 152 ? 21.756 4.745 -26.559 1.00 63.19 152 ARG A N 1
ATOM 1222 C CA . ARG A 1 152 ? 23.121 4.732 -27.047 1.00 63.19 152 ARG A CA 1
ATOM 1223 C C . ARG A 1 152 ? 23.207 5.409 -28.412 1.00 63.19 152 ARG A C 1
ATOM 1225 O O . ARG A 1 152 ? 23.969 6.360 -28.540 1.00 63.19 152 ARG A O 1
ATOM 1232 N N . GLU A 1 153 ? 22.350 5.035 -29.363 1.00 68.50 153 GLU A N 1
ATOM 1233 C CA . GLU A 1 153 ? 22.252 5.710 -30.664 1.00 68.50 153 GLU A CA 1
ATOM 1234 C C . GLU A 1 153 ? 21.793 7.171 -30.526 1.00 68.50 153 GLU A C 1
ATOM 1236 O O . GLU A 1 153 ? 22.363 8.046 -31.155 1.00 68.50 153 GLU A O 1
ATOM 1241 N N . ARG A 1 154 ? 20.862 7.512 -29.622 1.00 64.81 154 ARG A N 1
ATOM 1242 C CA . ARG A 1 154 ? 20.483 8.924 -29.371 1.00 64.81 154 ARG A CA 1
ATOM 1243 C C . ARG A 1 154 ? 21.611 9.773 -28.780 1.00 64.81 154 ARG A C 1
ATOM 1245 O O . ARG A 1 154 ? 21.699 10.965 -29.093 1.00 64.81 154 ARG A O 1
ATOM 1252 N N . ILE A 1 155 ? 22.424 9.203 -27.888 1.00 65.56 155 ILE A N 1
ATOM 1253 C CA . ILE A 1 155 ? 23.623 9.857 -27.355 1.00 65.56 155 ILE A CA 1
ATOM 1254 C C . ILE A 1 155 ? 24.623 10.022 -28.486 1.00 65.56 155 ILE A C 1
ATOM 1256 O O . ILE A 1 155 ? 25.135 11.125 -28.641 1.00 65.56 155 ILE A O 1
ATOM 1260 N N . LEU A 1 156 ? 24.843 8.989 -29.303 1.00 72.75 156 LEU A N 1
ATOM 1261 C CA . LEU A 1 156 ? 25.715 9.059 -30.472 1.00 72.75 156 LEU A CA 1
ATOM 1262 C C . LEU A 1 156 ? 25.244 10.103 -31.485 1.00 72.75 156 LEU A C 1
ATOM 1264 O O . LEU A 1 156 ? 26.058 10.905 -31.917 1.00 72.75 156 LEU A O 1
ATOM 1268 N N . ASP A 1 157 ? 23.958 10.174 -31.808 1.00 72.56 157 ASP A N 1
ATOM 1269 C CA . ASP A 1 157 ? 23.391 11.176 -32.714 1.00 72.56 157 ASP A CA 1
ATOM 1270 C C . ASP A 1 157 ? 23.566 12.589 -32.153 1.00 72.56 157 ASP A C 1
ATOM 1272 O O . ASP A 1 157 ? 24.054 13.485 -32.838 1.00 72.56 157 ASP A O 1
ATOM 1276 N N . THR A 1 158 ? 23.250 12.790 -30.869 1.00 71.81 158 THR A N 1
ATOM 1277 C CA . THR A 1 158 ? 23.446 14.088 -30.201 1.00 71.81 158 THR A CA 1
ATOM 1278 C C . THR A 1 158 ? 24.931 14.457 -30.140 1.00 71.81 158 THR A C 1
ATOM 1280 O O . THR A 1 158 ? 25.292 15.621 -30.311 1.00 71.81 158 THR A O 1
ATOM 1283 N N . TYR A 1 159 ? 25.803 13.471 -29.927 1.00 75.75 159 TYR A N 1
ATOM 1284 C CA . TYR A 1 159 ? 27.251 13.628 -29.951 1.00 75.75 159 TYR A CA 1
ATOM 1285 C C . TYR A 1 159 ? 27.734 14.017 -31.353 1.00 75.75 159 TYR A C 1
ATOM 1287 O O . TYR A 1 159 ? 28.453 15.001 -31.482 1.00 75.75 159 TYR A O 1
ATOM 1295 N N . ARG A 1 160 ? 27.267 13.340 -32.411 1.00 74.00 160 ARG A N 1
ATOM 1296 C CA . ARG A 1 160 ? 27.557 13.651 -33.822 1.00 74.00 160 ARG A CA 1
ATOM 1297 C C . ARG A 1 160 ? 27.096 15.054 -34.207 1.00 74.00 160 ARG A C 1
ATOM 1299 O O . ARG A 1 160 ? 27.871 15.806 -34.790 1.00 74.00 160 ARG A O 1
ATOM 1306 N N . GLU A 1 161 ? 25.885 15.456 -33.824 1.00 73.81 161 GLU A N 1
ATOM 1307 C CA . GLU A 1 161 ? 25.389 16.825 -34.032 1.00 73.81 161 GLU A CA 1
ATOM 1308 C C . GLU A 1 161 ? 26.300 17.870 -33.374 1.00 73.81 161 GLU A C 1
ATOM 1310 O O . GLU A 1 161 ? 26.559 18.938 -33.935 1.00 73.81 161 GLU A O 1
ATOM 1315 N N . MET A 1 162 ? 26.783 17.575 -32.167 1.00 71.69 162 MET A N 1
ATOM 1316 C CA . MET A 1 162 ? 27.684 18.454 -31.428 1.00 71.69 162 MET A CA 1
ATOM 1317 C C . MET A 1 162 ? 29.088 18.486 -32.045 1.00 71.69 162 MET A C 1
ATOM 1319 O O . MET A 1 162 ? 29.650 19.572 -32.175 1.00 71.69 162 MET A O 1
ATOM 1323 N N . LEU A 1 163 ? 29.603 17.343 -32.505 1.00 69.00 163 LEU A N 1
ATOM 1324 C CA . LEU A 1 163 ? 30.871 17.231 -33.230 1.00 69.00 163 LEU A CA 1
ATOM 1325 C C . LEU A 1 163 ? 30.870 18.062 -34.519 1.00 69.00 163 LEU A C 1
ATOM 1327 O O . LEU A 1 163 ? 31.834 18.776 -34.800 1.00 69.00 163 LEU A O 1
ATOM 1331 N N . VAL A 1 164 ? 29.784 18.011 -35.296 1.00 67.00 164 VAL A N 1
ATOM 1332 C CA . VAL A 1 164 ? 29.640 18.806 -36.528 1.00 67.00 164 VAL A CA 1
ATOM 1333 C C . VAL A 1 164 ? 29.698 20.307 -36.221 1.00 67.00 164 VAL A C 1
ATOM 1335 O O . VAL A 1 164 ? 30.358 21.054 -36.942 1.00 67.00 164 VAL A O 1
ATOM 1338 N N . ARG A 1 165 ? 29.081 20.751 -35.116 1.00 62.38 165 ARG A N 1
ATOM 1339 C CA . ARG A 1 165 ? 29.120 22.157 -34.671 1.00 62.38 165 ARG A CA 1
ATOM 1340 C C . ARG A 1 165 ? 30.503 22.600 -34.184 1.00 62.38 165 ARG A C 1
ATOM 1342 O O . ARG A 1 165 ? 30.846 23.767 -34.345 1.00 62.38 165 ARG A O 1
ATOM 1349 N N . GLU A 1 166 ? 31.302 21.691 -33.630 1.00 62.72 166 GLU A N 1
ATOM 1350 C CA . GLU A 1 166 ? 32.681 21.965 -33.205 1.00 62.72 166 GLU A CA 1
ATOM 1351 C C . GLU A 1 166 ? 33.618 22.187 -34.416 1.00 62.72 166 GLU A C 1
ATOM 1353 O O . GLU A 1 166 ? 34.459 23.090 -34.376 1.00 62.72 166 GLU A O 1
ATOM 1358 N N . LYS A 1 167 ? 33.407 21.464 -35.543 1.00 55.62 167 LYS A N 1
ATOM 1359 C CA . LYS A 1 167 ? 34.155 21.653 -36.819 1.00 55.62 167 LYS A CA 1
ATOM 1360 C C . LYS A 1 167 ? 34.056 23.093 -37.323 1.00 55.62 167 LYS A C 1
ATOM 1362 O O . LYS A 1 167 ? 35.042 23.657 -37.785 1.00 55.62 167 LYS A O 1
ATOM 1367 N N . THR A 1 168 ? 32.871 23.692 -37.216 1.00 50.69 168 THR A N 1
ATOM 1368 C CA . THR A 1 168 ? 32.595 25.039 -37.734 1.00 50.69 168 THR A CA 1
ATOM 1369 C C . THR A 1 168 ? 33.274 26.173 -36.965 1.00 50.69 168 THR A C 1
ATOM 1371 O O . THR A 1 168 ? 33.275 27.297 -37.457 1.00 50.69 168 THR A O 1
ATOM 1374 N N . THR A 1 169 ? 33.847 25.916 -35.783 1.00 48.66 169 THR A N 1
ATOM 1375 C CA . THR A 1 169 ? 34.313 26.985 -34.883 1.00 48.66 169 THR A CA 1
ATOM 1376 C C . THR A 1 169 ? 35.817 27.054 -34.621 1.00 48.66 169 THR A C 1
ATOM 1378 O O . THR A 1 169 ? 36.253 28.131 -34.219 1.00 48.66 169 THR A O 1
ATOM 1381 N N . SER A 1 170 ? 36.636 26.006 -34.830 1.00 50.91 170 SER A N 1
ATOM 1382 C CA . SER A 1 170 ? 38.079 26.149 -34.516 1.00 50.91 170 SER A CA 1
ATOM 1383 C C . SER A 1 170 ? 39.118 25.272 -35.232 1.00 50.91 170 SER A C 1
ATOM 1385 O O . SER A 1 170 ? 40.295 25.579 -35.078 1.00 50.91 170 SER A O 1
ATOM 1387 N N . LEU A 1 171 ? 38.776 24.215 -35.981 1.00 48.88 171 LEU A N 1
ATOM 1388 C CA . LEU A 1 171 ? 39.768 23.222 -36.459 1.00 48.88 171 LEU A CA 1
ATOM 1389 C C . LEU A 1 171 ? 39.414 22.651 -37.851 1.00 48.88 171 LEU A C 1
ATOM 1391 O O . LEU A 1 171 ? 39.247 21.449 -38.013 1.00 48.88 171 LEU A O 1
ATOM 1395 N N . GLY A 1 172 ? 39.238 23.506 -38.862 1.00 50.88 172 GLY A N 1
ATOM 1396 C CA . GLY A 1 172 ? 38.877 23.063 -40.221 1.00 50.88 172 GLY A CA 1
ATOM 1397 C C . GLY A 1 172 ? 39.960 22.213 -40.902 1.00 50.88 172 GLY A C 1
ATOM 1398 O O . GLY A 1 172 ? 39.670 21.113 -41.362 1.00 50.88 172 GLY A O 1
ATOM 1399 N N . ASP A 1 173 ? 41.208 22.690 -40.889 1.00 50.03 173 ASP A N 1
ATOM 1400 C CA . ASP A 1 173 ? 42.271 22.172 -41.767 1.00 50.03 173 ASP A CA 1
ATOM 1401 C C . ASP A 1 173 ? 42.987 20.912 -41.229 1.00 50.03 173 ASP A C 1
ATOM 1403 O O . ASP A 1 173 ? 43.489 20.101 -42.004 1.00 50.03 173 ASP A O 1
ATOM 1407 N N . GLU A 1 174 ? 43.015 20.695 -39.908 1.00 49.09 174 GLU A N 1
ATOM 1408 C CA . GLU A 1 174 ? 43.648 19.509 -39.291 1.00 49.09 174 GLU A CA 1
ATOM 1409 C C . GLU A 1 174 ? 42.807 18.228 -39.455 1.00 49.09 174 GLU A C 1
ATOM 1411 O O . GLU A 1 174 ? 43.339 17.118 -39.433 1.00 49.09 174 GLU A O 1
ATOM 1416 N N . TYR A 1 175 ? 41.491 18.368 -39.650 1.00 48.91 175 TYR A N 1
ATOM 1417 C CA . TYR A 1 175 ? 40.561 17.239 -39.751 1.00 48.91 175 TYR A CA 1
ATOM 1418 C C . TYR A 1 175 ? 40.497 16.627 -41.155 1.00 48.91 175 TYR A C 1
ATOM 1420 O O . TYR A 1 175 ? 40.311 15.416 -41.284 1.00 48.91 175 TYR A O 1
ATOM 1428 N N . ASP A 1 176 ? 40.693 17.430 -42.201 1.00 48.81 176 ASP A N 1
ATOM 1429 C CA . ASP A 1 176 ? 40.585 16.967 -43.589 1.00 48.81 176 ASP A CA 1
ATOM 1430 C C . ASP A 1 176 ? 41.740 16.010 -43.975 1.00 48.81 176 ASP A C 1
ATOM 1432 O O . ASP A 1 176 ? 41.586 15.155 -44.846 1.00 48.81 176 ASP A O 1
ATOM 1436 N N . HIS A 1 177 ? 42.877 16.067 -43.268 1.00 48.66 177 HIS A N 1
ATOM 1437 C CA . HIS A 1 177 ? 43.992 15.126 -43.438 1.00 48.66 177 HIS A CA 1
ATOM 1438 C C . HIS A 1 177 ? 43.732 13.721 -42.863 1.00 48.66 177 HIS A C 1
ATOM 1440 O O . HIS A 1 177 ? 44.388 12.767 -43.284 1.00 48.66 177 HIS A O 1
ATOM 1446 N N . LEU A 1 178 ? 42.790 13.571 -41.926 1.00 47.34 178 LEU A N 1
ATOM 1447 C CA . LEU A 1 178 ? 42.524 12.307 -41.222 1.00 47.34 178 LEU A CA 1
ATOM 1448 C C . LEU A 1 178 ? 41.336 11.532 -41.812 1.00 47.34 178 LEU A C 1
ATOM 1450 O O . LEU A 1 178 ? 41.347 10.303 -41.784 1.00 47.34 178 LEU A O 1
ATOM 1454 N N . GLU A 1 179 ? 40.371 12.215 -42.441 1.00 48.66 179 GLU A N 1
ATOM 1455 C CA . GLU A 1 179 ? 39.326 11.581 -43.273 1.00 48.66 179 GLU A CA 1
ATOM 1456 C C . GLU A 1 179 ? 39.902 10.854 -44.507 1.00 48.66 179 GLU A C 1
ATOM 1458 O O . GLU A 1 179 ? 39.244 9.988 -45.080 1.00 48.66 179 GLU A O 1
ATOM 1463 N N . ALA A 1 180 ? 41.147 11.161 -44.887 1.00 48.56 180 ALA A N 1
ATOM 1464 C CA . ALA A 1 180 ? 41.866 10.522 -45.987 1.00 48.56 180 ALA A CA 1
ATOM 1465 C C . ALA A 1 180 ? 42.570 9.196 -45.611 1.00 48.56 180 ALA A C 1
ATOM 1467 O O . ALA A 1 180 ? 43.146 8.552 -46.490 1.00 48.56 180 ALA A O 1
ATOM 1468 N N . MET A 1 181 ? 42.555 8.769 -44.338 1.00 49.88 181 MET A N 1
ATOM 1469 C CA . MET A 1 181 ? 43.115 7.471 -43.926 1.00 49.88 181 MET A CA 1
ATOM 1470 C C . MET A 1 181 ? 42.125 6.326 -44.211 1.00 49.88 181 MET A C 1
ATOM 1472 O O . MET A 1 181 ? 40.969 6.367 -43.795 1.00 49.88 181 MET A O 1
ATOM 1476 N N . GLU A 1 182 ? 42.568 5.279 -44.915 1.00 49.78 182 GLU A N 1
ATOM 1477 C CA . GLU A 1 182 ? 41.714 4.141 -45.289 1.00 49.78 182 GLU A CA 1
ATOM 1478 C C . GLU A 1 182 ? 41.195 3.331 -44.074 1.00 49.78 182 GLU A C 1
ATOM 1480 O O . GLU A 1 182 ? 41.909 3.058 -43.106 1.00 49.78 182 GLU A O 1
ATOM 1485 N N . LYS A 1 183 ? 39.926 2.891 -44.172 1.00 49.62 183 LYS A N 1
ATOM 1486 C CA . LYS A 1 183 ? 39.119 2.167 -43.160 1.00 49.62 183 LYS A CA 1
ATOM 1487 C C . LYS A 1 183 ? 39.793 1.006 -42.386 1.00 49.62 183 LYS A C 1
ATOM 1489 O O . LYS A 1 183 ? 39.437 0.850 -41.219 1.00 49.62 183 LYS A O 1
ATOM 1494 N N . PRO A 1 184 ? 40.708 0.183 -42.937 1.00 47.47 184 PRO A N 1
ATOM 1495 C CA . PRO A 1 184 ? 41.258 -0.963 -42.200 1.00 47.47 184 PRO A CA 1
ATOM 1496 C C . PRO A 1 184 ? 42.253 -0.576 -41.094 1.00 47.47 184 PRO A C 1
ATOM 1498 O O . PRO A 1 184 ? 42.430 -1.318 -40.135 1.00 47.47 184 PRO A O 1
ATOM 1501 N N . THR A 1 185 ? 42.905 0.588 -41.195 1.00 52.53 185 THR A N 1
ATOM 1502 C CA . THR A 1 185 ? 44.046 0.938 -40.330 1.00 52.53 185 THR A CA 1
ATOM 1503 C C . THR A 1 185 ? 43.620 1.433 -38.949 1.00 52.53 185 THR A C 1
ATOM 1505 O O . THR A 1 185 ? 44.355 1.255 -37.986 1.00 52.53 185 THR A O 1
ATOM 1508 N N . ILE A 1 186 ? 42.429 2.024 -38.836 1.00 50.69 186 ILE A N 1
ATOM 1509 C CA . ILE A 1 186 ? 41.923 2.672 -37.616 1.00 50.69 186 ILE A CA 1
ATOM 1510 C C . ILE A 1 186 ? 41.516 1.654 -36.545 1.00 50.69 186 ILE A C 1
ATOM 1512 O O . ILE A 1 186 ? 41.767 1.846 -35.355 1.00 50.69 186 ILE A O 1
ATOM 1516 N N . LEU A 1 187 ? 40.896 0.558 -36.972 1.00 50.03 187 LEU A N 1
ATOM 1517 C CA . LEU A 1 187 ? 40.376 -0.462 -36.074 1.00 50.03 187 LEU A CA 1
ATOM 1518 C C . LEU A 1 187 ? 41.493 -1.369 -35.536 1.00 50.03 187 LEU A C 1
ATOM 1520 O O . LEU A 1 187 ? 41.543 -1.621 -34.333 1.00 50.03 187 LEU A O 1
ATOM 1524 N N . ASP A 1 188 ? 42.443 -1.760 -36.394 1.00 53.03 188 ASP A N 1
ATOM 1525 C CA . ASP A 1 188 ? 43.697 -2.385 -35.958 1.00 53.03 188 ASP A CA 1
ATOM 1526 C C . ASP A 1 188 ? 44.477 -1.454 -35.012 1.00 53.03 188 ASP A C 1
ATOM 1528 O O . ASP A 1 188 ? 45.060 -1.911 -34.030 1.00 53.03 188 ASP A O 1
ATOM 1532 N N . TYR A 1 189 ? 44.415 -0.134 -35.223 1.00 51.75 189 TYR A N 1
ATOM 1533 C CA . TYR A 1 189 ? 44.989 0.862 -34.313 1.00 51.75 189 TYR A CA 1
ATOM 1534 C C . TYR A 1 189 ? 44.309 0.886 -32.938 1.00 51.75 189 TYR A C 1
ATOM 1536 O O . TYR A 1 189 ? 44.996 0.905 -31.917 1.00 51.75 189 TYR A O 1
ATOM 1544 N N . LEU A 1 190 ? 42.975 0.880 -32.880 1.00 50.22 190 LEU A N 1
ATOM 1545 C CA . LEU A 1 190 ? 42.211 0.903 -31.624 1.00 50.22 190 LEU A CA 1
ATOM 1546 C C . LEU A 1 190 ? 42.359 -0.403 -30.831 1.00 50.22 190 LEU A C 1
ATOM 1548 O O . LEU A 1 190 ? 42.432 -0.371 -29.602 1.00 50.22 190 LEU A O 1
ATOM 1552 N N . LEU A 1 191 ? 42.442 -1.541 -31.525 1.00 51.31 191 LEU A N 1
ATOM 1553 C CA . LEU A 1 191 ? 42.574 -2.864 -30.913 1.00 51.31 191 LEU A CA 1
ATOM 1554 C C . LEU A 1 191 ? 44.027 -3.204 -30.520 1.00 51.31 191 LEU A C 1
ATOM 1556 O O . LEU A 1 191 ? 44.226 -3.944 -29.555 1.00 51.31 191 LEU A O 1
ATOM 1560 N N . GLN A 1 192 ? 45.045 -2.651 -31.200 1.00 49.22 192 GLN A N 1
ATOM 1561 C CA . GLN A 1 192 ? 46.465 -2.942 -30.920 1.00 49.22 192 GLN A CA 1
ATOM 1562 C C . GLN A 1 192 ? 47.208 -1.851 -30.120 1.00 49.22 192 GLN A C 1
ATOM 1564 O O . GLN A 1 192 ? 48.238 -2.145 -29.504 1.00 49.22 192 GLN A O 1
ATOM 1569 N N . SER A 1 193 ? 46.729 -0.600 -30.053 1.00 45.22 193 SER A N 1
ATOM 1570 C CA . SER A 1 193 ? 47.491 0.492 -29.422 1.00 45.22 193 SER A CA 1
ATOM 1571 C C . SER A 1 193 ? 47.177 0.681 -27.930 1.00 45.22 193 SER A C 1
ATOM 1573 O O . SER A 1 193 ? 46.352 1.477 -27.494 1.00 45.22 193 SER A O 1
ATOM 1575 N N . LYS A 1 194 ? 47.960 0.021 -27.074 1.00 43.81 194 LYS A N 1
ATOM 1576 C CA . LYS A 1 194 ? 48.005 0.348 -25.636 1.00 43.81 194 LYS A CA 1
ATOM 1577 C C . LYS A 1 194 ? 48.664 1.706 -25.308 1.00 43.81 194 LYS A C 1
ATOM 1579 O O . LYS A 1 194 ? 48.913 1.951 -24.130 1.00 43.81 194 LYS A O 1
ATOM 1584 N N . LYS A 1 195 ? 48.988 2.579 -26.278 1.00 51.91 195 LYS A N 1
ATOM 1585 C CA . LYS A 1 195 ? 49.700 3.857 -26.039 1.00 51.91 195 LYS A CA 1
ATOM 1586 C C . LYS A 1 195 ? 49.488 4.910 -27.142 1.00 51.91 195 LYS A C 1
ATOM 1588 O O . LYS A 1 195 ? 50.417 5.183 -27.895 1.00 51.91 195 LYS A O 1
ATOM 1593 N N . LEU A 1 196 ? 48.322 5.550 -27.194 1.00 49.59 196 LEU A N 1
ATOM 1594 C CA . LEU A 1 196 ? 48.173 6.840 -27.883 1.00 49.59 196 LEU A CA 1
ATOM 1595 C C . LEU A 1 196 ? 47.621 7.903 -26.917 1.00 49.59 196 LEU A C 1
ATOM 1597 O O . LEU A 1 196 ? 46.779 7.575 -26.072 1.00 49.59 196 LEU A O 1
ATOM 1601 N N . PRO A 1 197 ? 48.101 9.158 -26.994 1.00 58.41 197 PRO A N 1
ATOM 1602 C CA . PRO A 1 197 ? 47.526 10.298 -26.289 1.00 58.41 197 PRO A CA 1
ATOM 1603 C C . PRO A 1 197 ? 46.032 10.470 -26.594 1.00 58.41 197 PRO A C 1
ATOM 1605 O O . PRO A 1 197 ? 45.582 10.284 -27.723 1.00 58.41 197 PRO A O 1
ATOM 1608 N N . TRP A 1 198 ? 45.265 10.882 -25.580 1.00 55.94 198 TRP A N 1
ATOM 1609 C CA . TRP A 1 198 ? 43.811 11.091 -25.650 1.00 55.94 198 TRP A CA 1
ATOM 1610 C C . TRP A 1 198 ? 43.361 11.910 -26.874 1.00 55.94 198 TRP A C 1
ATOM 1612 O O . TRP A 1 198 ? 42.361 11.579 -27.501 1.00 55.94 198 TRP A O 1
ATOM 1622 N N . VAL A 1 199 ? 44.133 12.931 -27.251 1.00 57.16 199 VAL A N 1
ATOM 1623 C CA . VAL A 1 199 ? 43.811 13.843 -28.358 1.00 57.16 199 VAL A CA 1
ATOM 1624 C C . VAL A 1 199 ? 43.772 13.121 -29.710 1.00 57.16 199 VAL A C 1
ATOM 1626 O O . VAL A 1 199 ? 42.800 13.256 -30.444 1.00 57.16 199 VAL A O 1
ATOM 1629 N N . GLU A 1 200 ? 44.778 12.305 -30.020 1.00 55.75 200 GLU A N 1
ATOM 1630 C CA . GLU A 1 200 ? 44.918 11.643 -31.326 1.00 55.75 200 GLU A CA 1
ATOM 1631 C C . GLU A 1 200 ? 43.855 10.557 -31.529 1.00 55.75 200 GLU A C 1
ATOM 1633 O O . GLU A 1 200 ? 43.265 10.435 -32.601 1.00 55.75 200 GLU A O 1
ATOM 1638 N N . THR A 1 201 ? 43.553 9.797 -30.473 1.00 60.31 201 THR A N 1
ATOM 1639 C CA . THR A 1 201 ? 42.527 8.746 -30.535 1.00 60.31 201 THR A CA 1
ATOM 1640 C C . THR A 1 201 ? 41.108 9.338 -30.553 1.00 60.31 201 THR A C 1
ATOM 1642 O O . THR A 1 201 ? 40.243 8.804 -31.245 1.00 60.31 201 THR A O 1
ATOM 1645 N N . LYS A 1 202 ? 40.871 10.486 -29.897 1.00 62.69 202 LYS A N 1
ATOM 1646 C CA . LYS A 1 202 ? 39.596 11.217 -29.980 1.00 62.69 202 LYS A CA 1
ATOM 1647 C C . LYS A 1 202 ? 39.328 11.718 -31.396 1.00 62.69 202 LYS A C 1
ATOM 1649 O O . LYS A 1 202 ? 38.233 11.505 -31.898 1.00 62.69 202 LYS A O 1
ATOM 1654 N N . ILE A 1 203 ? 40.311 12.333 -32.056 1.00 62.78 203 ILE A N 1
ATOM 1655 C CA . ILE A 1 203 ? 40.133 12.855 -33.421 1.00 62.78 203 ILE A CA 1
ATOM 1656 C C . ILE A 1 203 ? 39.773 11.723 -34.397 1.00 62.78 203 ILE A C 1
ATOM 1658 O O . ILE A 1 203 ? 38.876 11.878 -35.224 1.00 62.78 203 ILE A O 1
ATOM 1662 N N . LEU A 1 204 ? 40.424 10.566 -34.261 1.00 60.38 204 LEU A N 1
ATOM 1663 C CA . LEU A 1 204 ? 40.177 9.391 -35.097 1.00 60.38 204 LEU A CA 1
ATOM 1664 C C . LEU A 1 204 ? 38.764 8.817 -34.890 1.00 60.38 204 LEU A C 1
ATOM 1666 O O . LEU A 1 204 ? 38.050 8.546 -35.855 1.00 60.38 204 LEU A O 1
ATOM 1670 N N . VAL A 1 205 ? 38.336 8.682 -33.630 1.00 65.31 205 VAL A N 1
ATOM 1671 C CA . VAL A 1 205 ? 36.981 8.235 -33.268 1.00 65.31 205 VAL A CA 1
ATOM 1672 C C . VAL A 1 205 ? 35.922 9.241 -33.737 1.00 65.31 205 VAL A C 1
ATOM 1674 O O . VAL A 1 205 ? 34.901 8.842 -34.296 1.00 65.31 205 VAL A O 1
ATOM 1677 N N . ASP A 1 206 ? 36.179 10.540 -33.590 1.00 67.06 206 ASP A N 1
ATOM 1678 C CA . ASP A 1 206 ? 35.281 11.604 -34.042 1.00 67.06 206 ASP A CA 1
ATOM 1679 C C . ASP A 1 206 ? 35.138 11.611 -35.574 1.00 67.06 206 ASP A C 1
ATOM 1681 O O . ASP A 1 206 ? 34.034 11.814 -36.080 1.00 67.06 206 ASP A O 1
ATOM 1685 N N . ALA A 1 207 ? 36.216 11.344 -36.321 1.00 64.12 207 ALA A N 1
ATOM 1686 C CA . ALA A 1 207 ? 36.183 11.204 -37.779 1.00 64.12 207 ALA A CA 1
ATOM 1687 C C . ALA A 1 207 ? 35.357 9.981 -38.220 1.00 64.12 207 ALA A C 1
ATOM 1689 O O . ALA A 1 207 ? 34.504 10.093 -39.103 1.00 64.12 207 ALA A O 1
ATOM 1690 N N . MET A 1 208 ? 35.521 8.830 -37.553 1.00 65.44 208 MET A N 1
ATOM 1691 C CA . MET A 1 208 ? 34.706 7.635 -37.821 1.00 65.44 208 MET A CA 1
ATOM 1692 C C . MET A 1 208 ? 33.211 7.855 -37.562 1.00 65.44 208 MET A C 1
ATOM 1694 O O . MET A 1 208 ? 32.382 7.277 -38.264 1.00 65.44 208 MET A O 1
ATOM 1698 N N . LEU A 1 209 ? 32.871 8.658 -36.548 1.00 67.44 209 LEU A N 1
ATOM 1699 C CA . LEU A 1 209 ? 31.489 8.968 -36.173 1.00 67.44 209 LEU A CA 1
ATOM 1700 C C . LEU A 1 209 ? 30.839 10.022 -37.077 1.00 67.44 209 LEU A C 1
ATOM 1702 O O . LEU A 1 209 ? 29.612 10.081 -37.131 1.00 67.44 209 LEU A O 1
ATOM 1706 N N . ARG A 1 210 ? 31.627 10.854 -37.770 1.00 66.06 210 ARG A N 1
ATOM 1707 C CA . ARG A 1 210 ? 31.128 11.844 -38.742 1.00 66.06 210 ARG A CA 1
ATOM 1708 C C . ARG A 1 210 ? 30.774 11.221 -40.091 1.00 66.06 210 ARG A C 1
ATOM 1710 O O . ARG A 1 210 ? 29.836 11.687 -40.731 1.00 66.06 210 ARG A O 1
ATOM 1717 N N . GLY A 1 211 ? 31.517 10.200 -40.517 1.00 61.78 211 GLY A N 1
ATOM 1718 C CA . GLY A 1 211 ? 31.257 9.461 -41.755 1.00 61.78 211 GLY A CA 1
ATOM 1719 C C . GLY A 1 211 ? 30.382 8.215 -41.563 1.00 61.78 211 GLY A C 1
ATOM 1720 O O . GLY A 1 211 ? 30.018 7.840 -40.452 1.00 61.78 211 GLY A O 1
ATOM 1721 N N . ASP A 1 212 ? 30.113 7.496 -42.656 1.00 63.84 212 ASP A N 1
ATOM 1722 C CA . ASP A 1 212 ? 29.322 6.250 -42.633 1.00 63.84 212 ASP A CA 1
ATOM 1723 C C . ASP A 1 212 ? 30.077 5.043 -42.047 1.00 63.84 212 ASP A C 1
ATOM 1725 O O . ASP A 1 212 ? 29.527 3.947 -41.933 1.00 63.84 212 ASP A O 1
ATOM 1729 N N . ALA A 1 213 ? 31.353 5.207 -41.680 1.00 65.62 213 ALA A N 1
ATOM 1730 C CA . ALA A 1 213 ? 32.217 4.119 -41.229 1.00 65.62 213 ALA A CA 1
ATOM 1731 C C . ALA A 1 213 ? 31.643 3.371 -40.017 1.00 65.62 213 ALA A C 1
ATOM 1733 O O . ALA A 1 213 ? 31.663 2.142 -40.014 1.00 65.62 213 ALA A O 1
ATOM 1734 N N . TYR A 1 214 ? 31.064 4.090 -39.049 1.00 68.62 214 TYR A N 1
ATOM 1735 C CA . TYR A 1 214 ? 30.460 3.497 -37.853 1.00 68.62 214 TYR A CA 1
ATOM 1736 C C . TYR A 1 214 ? 29.347 2.483 -38.164 1.00 68.62 214 TYR A C 1
ATOM 1738 O O . TYR A 1 214 ? 29.212 1.470 -37.479 1.00 68.62 214 TYR A O 1
ATOM 1746 N N . ASN A 1 215 ? 28.554 2.725 -39.213 1.00 69.50 215 ASN A N 1
ATOM 1747 C CA . ASN A 1 215 ? 27.401 1.886 -39.553 1.00 69.50 215 ASN A CA 1
ATOM 1748 C C . ASN A 1 215 ? 27.809 0.498 -40.069 1.00 69.50 215 ASN A C 1
ATOM 1750 O O . ASN A 1 215 ? 27.004 -0.429 -40.021 1.00 69.50 215 ASN A O 1
ATOM 1754 N N . HIS A 1 216 ? 29.054 0.352 -40.522 1.00 70.69 216 HIS A N 1
ATOM 1755 C CA . HIS A 1 216 ? 29.603 -0.887 -41.070 1.00 70.69 216 HIS A CA 1
ATOM 1756 C C . HIS A 1 216 ? 30.461 -1.679 -40.072 1.00 70.69 216 HIS A C 1
ATOM 1758 O O . HIS A 1 216 ? 31.033 -2.691 -40.462 1.00 70.69 216 HIS A O 1
ATOM 1764 N N . LEU A 1 217 ? 30.559 -1.220 -38.820 1.00 68.00 217 LEU A N 1
ATOM 1765 C CA . LEU A 1 217 ? 31.318 -1.891 -37.763 1.00 68.00 217 LEU A CA 1
ATOM 1766 C C . LEU A 1 217 ? 30.547 -3.072 -37.158 1.00 68.00 217 LEU A C 1
ATOM 1768 O O . LEU A 1 217 ? 29.318 -3.030 -37.022 1.00 68.00 217 LEU A O 1
ATOM 1772 N N . GLU A 1 218 ? 31.283 -4.089 -36.721 1.00 72.88 218 GLU A N 1
ATOM 1773 C CA . GLU A 1 218 ? 30.764 -5.199 -35.928 1.00 72.88 218 GLU A CA 1
ATOM 1774 C C . GLU A 1 218 ? 30.388 -4.750 -34.503 1.00 72.88 218 GLU A C 1
ATOM 1776 O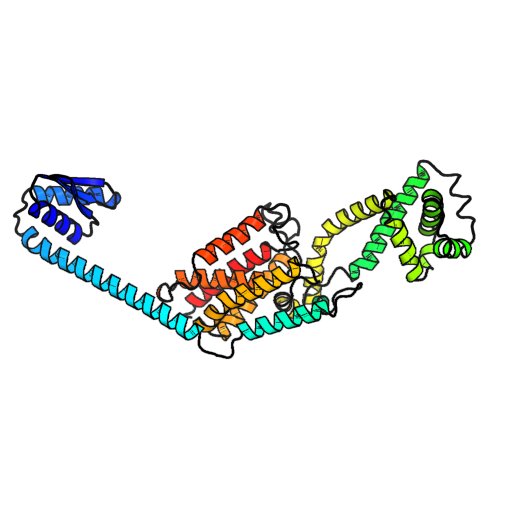 O . GLU A 1 218 ? 30.842 -3.726 -33.983 1.00 72.88 218 GLU A O 1
ATOM 1781 N N . ALA A 1 219 ? 29.542 -5.533 -33.827 1.00 60.34 219 ALA A N 1
ATOM 1782 C CA . ALA A 1 219 ? 29.009 -5.176 -32.510 1.00 60.34 219 ALA A CA 1
ATOM 1783 C C . ALA A 1 219 ? 30.106 -4.958 -31.448 1.00 60.34 219 ALA A C 1
ATOM 1785 O O . ALA A 1 219 ? 30.028 -4.009 -30.666 1.00 60.34 219 ALA A O 1
ATOM 1786 N N . ALA A 1 220 ? 31.150 -5.793 -31.443 1.00 61.72 220 ALA A N 1
ATOM 1787 C CA . ALA A 1 220 ? 32.272 -5.674 -30.509 1.00 61.72 220 ALA A CA 1
ATOM 1788 C C . ALA A 1 220 ? 33.069 -4.369 -30.710 1.00 61.72 220 ALA A C 1
ATOM 1790 O O . ALA A 1 220 ? 33.507 -3.742 -29.746 1.00 61.72 220 ALA A O 1
ATOM 1791 N N . GLU A 1 221 ? 33.197 -3.922 -31.957 1.00 64.56 221 GLU A N 1
ATOM 1792 C CA . GLU A 1 221 ? 33.944 -2.725 -32.351 1.00 64.56 221 GLU A CA 1
ATOM 1793 C C . GLU A 1 221 ? 33.188 -1.454 -31.955 1.00 64.56 221 GLU A C 1
ATOM 1795 O O . GLU A 1 221 ? 33.754 -0.530 -31.367 1.00 64.56 221 GLU A O 1
ATOM 1800 N N . LYS A 1 222 ? 31.869 -1.439 -32.185 1.00 68.12 222 LYS A N 1
ATOM 1801 C CA . LYS A 1 222 ? 30.988 -0.368 -31.705 1.00 68.12 222 LYS A CA 1
ATOM 1802 C C . LYS A 1 222 ? 31.076 -0.223 -30.188 1.00 68.12 222 LYS A C 1
ATOM 1804 O O . LYS A 1 222 ? 31.074 0.897 -29.679 1.00 68.12 222 LYS A O 1
ATOM 1809 N N . THR A 1 223 ? 31.128 -1.336 -29.453 1.00 65.75 223 THR A N 1
ATOM 1810 C CA . THR A 1 223 ? 31.276 -1.350 -27.985 1.00 65.75 223 THR A CA 1
ATOM 1811 C C . THR A 1 223 ? 32.595 -0.738 -27.540 1.00 65.75 223 THR A C 1
ATOM 1813 O O . THR A 1 223 ? 32.571 0.185 -26.731 1.00 65.75 223 THR A O 1
ATOM 1816 N N . ALA A 1 224 ? 33.715 -1.124 -28.152 1.00 66.81 224 ALA A N 1
ATOM 1817 C CA . ALA A 1 224 ? 35.022 -0.544 -27.840 1.00 66.81 224 ALA A CA 1
ATOM 1818 C C . ALA A 1 224 ? 35.075 0.983 -28.063 1.00 66.81 224 ALA A C 1
ATOM 1820 O O . ALA A 1 224 ? 35.634 1.715 -27.244 1.00 66.81 224 ALA A O 1
ATOM 1821 N N . ILE A 1 225 ? 34.450 1.481 -29.137 1.00 70.31 225 ILE A N 1
ATOM 1822 C CA . ILE A 1 225 ? 34.339 2.924 -29.405 1.00 70.31 225 ILE A CA 1
ATOM 1823 C C . ILE A 1 225 ? 33.554 3.633 -28.298 1.00 70.31 225 ILE A C 1
ATOM 1825 O O . ILE A 1 225 ? 33.935 4.716 -27.860 1.00 70.31 225 ILE A O 1
ATOM 1829 N N . ILE A 1 226 ? 32.469 3.031 -27.818 1.00 68.38 226 ILE A N 1
ATOM 1830 C CA . ILE A 1 226 ? 31.634 3.644 -26.782 1.00 68.38 226 ILE A CA 1
ATOM 1831 C C . ILE A 1 226 ? 32.308 3.644 -25.417 1.00 68.38 226 ILE A C 1
ATOM 1833 O O . ILE A 1 226 ? 32.287 4.677 -24.750 1.00 68.38 226 ILE A O 1
ATOM 1837 N N . ASP A 1 227 ? 32.972 2.558 -25.041 1.00 66.50 227 ASP A N 1
ATOM 1838 C CA . ASP A 1 227 ? 33.770 2.513 -23.813 1.00 66.50 227 ASP A CA 1
ATOM 1839 C C . ASP A 1 227 ? 34.868 3.589 -23.825 1.00 66.50 227 ASP A C 1
ATOM 1841 O O . ASP A 1 227 ? 35.184 4.201 -22.803 1.00 66.50 227 ASP A O 1
ATOM 1845 N N . TYR A 1 228 ? 35.425 3.874 -25.005 1.00 71.38 228 TYR A N 1
ATOM 1846 C CA . TYR A 1 228 ? 36.390 4.950 -25.188 1.00 71.38 228 TYR A CA 1
ATOM 1847 C C . TYR A 1 228 ? 35.758 6.349 -25.060 1.00 71.38 228 TYR A C 1
ATOM 1849 O O . TYR A 1 228 ? 36.316 7.210 -24.377 1.00 71.38 228 TYR A O 1
ATOM 1857 N N . LEU A 1 229 ? 34.587 6.588 -25.664 1.00 70.19 229 LEU A N 1
ATOM 1858 C CA . LEU A 1 229 ? 33.871 7.867 -25.553 1.00 70.19 229 LEU A CA 1
ATOM 1859 C C . LEU A 1 229 ? 33.441 8.184 -24.116 1.00 70.19 229 LEU A C 1
ATOM 1861 O O . LEU A 1 229 ? 33.389 9.353 -23.747 1.00 70.19 229 LEU A O 1
ATOM 1865 N N . GLN A 1 230 ? 33.169 7.159 -23.306 1.00 69.62 230 GLN A N 1
ATOM 1866 C CA . GLN A 1 230 ? 32.744 7.283 -21.910 1.00 69.62 230 GLN A CA 1
ATOM 1867 C C . GLN A 1 230 ? 33.853 7.705 -20.939 1.00 69.62 230 GLN A C 1
ATOM 1869 O O . GLN A 1 230 ? 33.577 7.928 -19.757 1.00 69.62 230 GLN A O 1
ATOM 1874 N N . ARG A 1 231 ? 35.098 7.835 -21.406 1.00 70.44 231 ARG A N 1
ATOM 1875 C CA . ARG A 1 231 ? 36.206 8.290 -20.569 1.00 70.44 231 ARG A CA 1
ATOM 1876 C C . ARG A 1 231 ? 35.948 9.699 -20.008 1.00 70.44 231 ARG A C 1
ATOM 1878 O O . ARG A 1 231 ? 35.424 10.557 -20.724 1.00 70.44 231 ARG A O 1
ATOM 1885 N N . PRO A 1 232 ? 36.314 9.963 -18.741 1.00 64.50 232 PRO A N 1
ATOM 1886 C CA . PRO A 1 232 ? 35.987 11.214 -18.052 1.00 64.50 232 PRO A CA 1
ATOM 1887 C C . PRO A 1 232 ? 36.579 12.461 -18.727 1.00 64.50 232 PRO A C 1
ATOM 1889 O O . PRO A 1 232 ? 36.050 13.558 -18.566 1.00 64.50 232 PRO A O 1
ATOM 1892 N N . GLU A 1 233 ? 37.638 12.302 -19.520 1.00 71.50 233 GLU A N 1
ATOM 1893 C CA . GLU A 1 233 ? 38.268 13.362 -20.303 1.00 71.50 233 GLU A CA 1
ATOM 1894 C C . GLU A 1 233 ? 37.415 13.823 -21.509 1.00 71.50 233 GLU A C 1
ATOM 1896 O O . GLU A 1 233 ? 37.682 14.882 -22.085 1.00 71.50 233 GLU A O 1
ATOM 1901 N N . ASN A 1 234 ? 36.367 13.077 -21.896 1.00 70.31 234 ASN A N 1
ATOM 1902 C CA . ASN A 1 234 ? 35.456 13.430 -22.990 1.00 70.31 234 ASN A CA 1
ATOM 1903 C C . ASN A 1 234 ? 34.264 14.277 -22.513 1.00 70.31 234 ASN A C 1
ATOM 1905 O O . ASN A 1 234 ? 33.133 13.807 -22.366 1.00 70.31 234 ASN A O 1
ATOM 1909 N N . LEU A 1 235 ? 34.506 15.572 -22.320 1.00 71.50 235 LEU A N 1
ATOM 1910 C CA . LEU A 1 235 ? 33.479 16.535 -21.894 1.00 71.50 235 LEU A CA 1
ATOM 1911 C C . LEU A 1 235 ? 32.305 16.664 -22.887 1.00 71.50 235 LEU A C 1
ATOM 1913 O O . LEU A 1 235 ? 31.189 17.018 -22.501 1.00 71.50 235 LEU A O 1
ATOM 1917 N N . LEU A 1 236 ? 32.530 16.368 -24.170 1.00 73.88 236 LEU A N 1
ATOM 1918 C CA . LEU A 1 236 ? 31.488 16.418 -25.194 1.00 73.88 236 LEU A CA 1
ATOM 1919 C C . LEU A 1 236 ? 30.510 15.243 -25.042 1.00 73.88 236 LEU A C 1
ATOM 1921 O O . LEU A 1 236 ? 29.302 15.425 -25.197 1.00 73.88 236 LEU A O 1
ATOM 1925 N N . TRP A 1 237 ? 31.018 14.064 -24.664 1.00 72.00 237 TRP A N 1
ATOM 1926 C CA . TRP A 1 237 ? 30.208 12.868 -24.435 1.00 72.00 237 TRP A CA 1
ATOM 1927 C C . TRP A 1 237 ? 29.332 13.037 -23.200 1.00 72.00 237 TRP A C 1
ATOM 1929 O O . TRP A 1 237 ? 28.123 12.818 -23.266 1.00 72.00 237 TRP A O 1
ATOM 1939 N N . SER A 1 238 ? 29.907 13.518 -22.094 1.00 65.56 238 SER A N 1
ATOM 1940 C CA . SER A 1 238 ? 29.138 13.807 -20.880 1.00 65.56 238 SER A CA 1
ATOM 1941 C C . SER A 1 238 ? 28.064 14.872 -21.129 1.00 65.56 238 SER A C 1
ATOM 1943 O O . SER A 1 238 ? 26.932 14.730 -20.670 1.00 65.56 238 SER A O 1
ATOM 1945 N N . THR A 1 239 ? 28.358 15.891 -21.941 1.00 71.62 239 THR A N 1
ATOM 1946 C CA . THR A 1 239 ? 27.375 16.913 -22.332 1.00 71.62 239 THR A CA 1
ATOM 1947 C C . THR A 1 239 ? 26.268 16.353 -23.237 1.00 71.62 239 THR A C 1
ATOM 1949 O O . THR A 1 239 ? 25.095 16.679 -23.038 1.00 71.62 239 THR A O 1
ATOM 1952 N N . ALA A 1 240 ? 26.601 15.501 -24.212 1.00 67.31 240 ALA A N 1
ATOM 1953 C CA . ALA A 1 240 ? 25.622 14.836 -25.074 1.00 67.31 240 ALA A CA 1
ATOM 1954 C C . ALA A 1 240 ? 24.708 13.905 -24.264 1.00 67.31 240 ALA A C 1
ATOM 1956 O O . ALA A 1 240 ? 23.484 13.992 -24.386 1.00 67.31 240 ALA A O 1
ATOM 1957 N N . LYS A 1 241 ? 25.289 13.102 -23.364 1.00 67.69 241 LYS A N 1
ATOM 1958 C CA . LYS A 1 241 ? 24.560 12.262 -22.412 1.00 67.69 241 LYS A CA 1
ATOM 1959 C C . LYS A 1 241 ? 23.606 13.095 -21.558 1.00 67.69 241 LYS A C 1
ATOM 1961 O O . LYS A 1 241 ? 22.419 12.807 -21.551 1.00 67.69 241 LYS A O 1
ATOM 1966 N N . ASN A 1 242 ? 24.071 14.184 -20.945 1.00 62.66 242 ASN A N 1
ATOM 1967 C CA . ASN A 1 242 ? 23.225 15.049 -20.115 1.00 62.66 242 ASN A CA 1
ATOM 1968 C C . ASN A 1 242 ? 22.051 15.672 -20.898 1.00 62.66 242 ASN A C 1
ATOM 1970 O O . ASN A 1 242 ? 20.955 15.824 -20.362 1.00 62.66 242 ASN A O 1
ATOM 1974 N N . ARG A 1 243 ? 22.239 16.012 -22.181 1.00 68.19 243 ARG A N 1
ATOM 1975 C CA . ARG A 1 243 ? 21.156 16.514 -23.051 1.00 68.19 243 ARG A CA 1
ATOM 1976 C C . ARG A 1 243 ? 20.150 15.432 -23.419 1.00 68.19 243 ARG A C 1
ATOM 1978 O O . ARG A 1 243 ? 18.954 15.709 -23.495 1.00 68.19 243 ARG A O 1
ATOM 1985 N N . VAL A 1 244 ? 20.628 14.219 -23.675 1.00 61.19 244 VAL A N 1
ATOM 1986 C CA . VAL A 1 244 ? 19.767 13.068 -23.941 1.00 61.19 244 VAL A CA 1
ATOM 1987 C C . VAL A 1 244 ? 19.020 12.665 -22.677 1.00 61.19 244 VAL A C 1
ATOM 1989 O O . VAL A 1 244 ? 17.817 12.463 -22.763 1.00 61.19 244 VAL A O 1
ATOM 1992 N N . ASP A 1 245 ? 19.662 12.683 -21.513 1.00 55.22 245 ASP A N 1
ATOM 1993 C CA . ASP A 1 245 ? 19.042 12.463 -20.204 1.00 55.22 245 ASP A CA 1
ATOM 1994 C C . ASP A 1 245 ? 17.953 13.503 -19.921 1.00 55.22 245 ASP A C 1
ATOM 1996 O O . ASP A 1 245 ? 16.848 13.137 -19.539 1.00 55.22 245 ASP A O 1
ATOM 2000 N N . ALA A 1 246 ? 18.197 14.784 -20.220 1.00 53.25 246 ALA A N 1
ATOM 2001 C CA . ALA A 1 246 ? 17.192 15.845 -20.105 1.00 53.25 246 ALA A CA 1
ATOM 2002 C C . ALA A 1 246 ? 16.025 15.716 -21.111 1.00 53.25 246 ALA A C 1
ATOM 2004 O O . ALA A 1 246 ? 14.929 16.214 -20.869 1.00 53.25 246 ALA A O 1
ATOM 2005 N N . ARG A 1 247 ? 16.228 15.053 -22.258 1.00 53.28 247 ARG A N 1
ATOM 2006 C CA . ARG A 1 247 ? 15.153 14.713 -23.214 1.00 53.28 247 ARG A CA 1
ATOM 2007 C C . ARG A 1 247 ? 14.460 13.399 -22.855 1.00 53.28 247 ARG A C 1
ATOM 2009 O O . ARG A 1 247 ? 13.283 13.223 -23.163 1.00 53.28 247 ARG A O 1
ATOM 2016 N N . LEU A 1 248 ? 15.168 12.464 -22.225 1.00 49.62 248 LEU A N 1
ATOM 2017 C CA . LEU A 1 248 ? 14.606 11.214 -21.734 1.00 49.62 248 LEU A CA 1
ATOM 2018 C C . LEU A 1 248 ? 13.836 11.406 -20.442 1.00 49.62 248 LEU A C 1
ATOM 2020 O O . LEU A 1 248 ? 12.867 10.691 -20.253 1.00 49.62 248 LEU A O 1
ATOM 2024 N N . SER A 1 249 ? 14.175 12.385 -19.608 1.00 42.31 249 SER A N 1
ATOM 2025 C CA . SER A 1 249 ? 13.313 12.809 -18.506 1.00 42.31 249 SER A CA 1
ATOM 2026 C C . SER A 1 249 ? 11.964 13.311 -19.029 1.00 42.31 249 SER A C 1
ATOM 2028 O O . SER A 1 249 ? 10.928 12.926 -18.498 1.00 42.31 249 SER A O 1
ATOM 2030 N N . ILE A 1 250 ? 11.945 14.015 -20.169 1.00 41.53 250 ILE A N 1
ATOM 2031 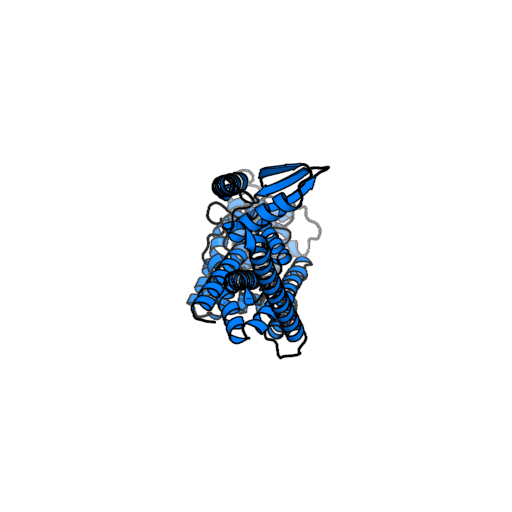C CA . ILE A 1 250 ? 10.708 14.346 -20.899 1.00 41.53 250 ILE A CA 1
ATOM 2032 C C . ILE A 1 250 ? 10.011 13.077 -21.438 1.00 41.53 250 ILE A C 1
ATOM 2034 O O . ILE A 1 250 ? 8.783 13.018 -21.435 1.00 41.53 250 ILE A O 1
ATOM 2038 N N . ARG A 1 251 ? 10.754 12.032 -21.843 1.00 39.81 251 ARG A N 1
ATOM 2039 C CA . ARG A 1 251 ? 10.215 10.705 -22.225 1.00 39.81 251 ARG A CA 1
ATOM 2040 C C . ARG A 1 251 ? 10.009 9.719 -21.066 1.00 39.81 251 ARG A C 1
ATOM 2042 O O . ARG A 1 251 ? 9.518 8.638 -21.324 1.00 39.81 251 ARG A O 1
ATOM 2049 N N . LEU A 1 252 ? 10.288 10.003 -19.797 1.00 42.06 252 LEU A N 1
ATOM 2050 C CA . LEU A 1 252 ? 9.862 9.114 -18.700 1.00 42.06 252 LEU A CA 1
ATOM 2051 C C . LEU A 1 252 ? 8.320 9.093 -18.593 1.00 42.06 252 LEU A C 1
ATOM 2053 O O . LEU A 1 252 ? 7.738 8.102 -18.157 1.00 42.06 252 LEU A O 1
ATOM 2057 N N . SER A 1 253 ? 7.659 10.096 -19.188 1.00 46.16 253 SER A N 1
ATOM 2058 C CA . SER A 1 253 ? 6.252 10.071 -19.621 1.00 46.16 253 SER A CA 1
ATOM 2059 C C . SER A 1 253 ? 5.878 8.909 -20.574 1.00 46.16 253 SER A C 1
ATOM 2061 O O . SER A 1 253 ? 4.696 8.602 -20.722 1.00 46.16 253 SER A O 1
ATOM 2063 N N . SER A 1 254 ? 6.850 8.226 -21.196 1.00 47.34 254 SER A N 1
ATOM 2064 C CA . SER A 1 254 ? 6.664 7.145 -22.175 1.00 47.34 254 SER A CA 1
ATOM 2065 C C . SER A 1 254 ? 6.708 5.729 -21.589 1.00 47.34 254 SER A C 1
ATOM 2067 O O . SER A 1 254 ? 6.275 4.791 -22.251 1.00 47.34 254 SER A O 1
ATOM 2069 N N . TYR A 1 255 ? 7.192 5.528 -20.358 1.00 54.84 255 TYR A N 1
ATOM 2070 C CA . TYR A 1 255 ? 7.033 4.232 -19.673 1.00 54.84 255 TYR A CA 1
ATOM 2071 C C . TYR A 1 255 ? 5.540 3.907 -19.496 1.00 54.84 255 TYR A C 1
ATOM 2073 O O . TYR A 1 255 ? 5.053 2.833 -19.852 1.00 54.84 255 TYR A O 1
ATOM 2081 N N . ASN A 1 256 ? 4.811 4.917 -19.028 1.00 61.72 256 ASN A N 1
ATOM 2082 C CA . ASN A 1 256 ? 3.369 4.928 -18.856 1.00 61.72 256 ASN A CA 1
ATOM 2083 C C . ASN A 1 256 ? 2.639 4.599 -20.165 1.00 61.72 256 ASN A C 1
ATOM 2085 O O . ASN A 1 256 ? 1.730 3.770 -20.178 1.00 61.72 256 ASN A O 1
ATOM 2089 N N . SER A 1 257 ? 3.085 5.162 -21.295 1.00 60.56 257 SER A N 1
ATOM 2090 C CA . SER A 1 257 ? 2.493 4.842 -22.596 1.00 60.56 257 SER A CA 1
ATOM 2091 C C . SER A 1 257 ? 2.754 3.402 -23.042 1.00 60.56 257 SER A C 1
ATOM 2093 O O . SER A 1 257 ? 1.838 2.791 -23.581 1.00 60.56 257 SER A O 1
ATOM 2095 N N . VAL A 1 258 ? 3.946 2.842 -22.791 1.00 63.94 258 VAL A N 1
ATOM 2096 C CA . VAL A 1 258 ? 4.291 1.460 -23.190 1.00 63.94 258 VAL A CA 1
ATOM 2097 C C . VAL A 1 258 ? 3.488 0.436 -22.390 1.00 63.94 258 VAL A C 1
ATOM 2099 O O . VAL A 1 258 ? 2.858 -0.436 -22.982 1.00 63.94 258 VAL A O 1
ATOM 2102 N N . LEU A 1 259 ? 3.421 0.579 -21.062 1.00 73.06 259 LEU A N 1
ATOM 2103 C CA . LEU A 1 259 ? 2.614 -0.310 -20.220 1.00 73.06 259 LEU A CA 1
ATOM 2104 C C . LEU A 1 259 ? 1.136 -0.297 -20.646 1.00 73.06 259 LEU A C 1
ATOM 2106 O O . LEU A 1 259 ? 0.512 -1.349 -20.789 1.00 73.06 259 LEU A O 1
ATOM 2110 N N . LEU A 1 260 ? 0.572 0.894 -20.872 1.00 76.38 260 LEU A N 1
ATOM 2111 C CA . LEU A 1 260 ? -0.814 1.039 -21.318 1.00 76.38 260 LEU A CA 1
ATOM 2112 C C . LEU A 1 260 ? -1.029 0.476 -22.728 1.00 76.38 260 LEU A C 1
ATOM 2114 O O . LEU A 1 260 ? -2.096 -0.066 -23.012 1.00 76.38 260 LEU A O 1
ATOM 2118 N N . GLU A 1 261 ? -0.045 0.598 -23.617 1.00 70.50 261 GLU A N 1
ATOM 2119 C CA . GLU A 1 261 ? -0.098 0.033 -24.962 1.00 70.50 261 GLU A CA 1
ATOM 2120 C C . GLU A 1 261 ? -0.048 -1.500 -24.945 1.00 70.50 261 GLU A C 1
ATOM 2122 O O . GLU A 1 261 ? -0.864 -2.133 -25.612 1.00 70.50 261 GLU A O 1
ATOM 2127 N N . ASP A 1 262 ? 0.809 -2.110 -24.128 1.00 75.81 262 ASP A N 1
ATOM 2128 C CA . ASP A 1 262 ? 0.864 -3.567 -23.963 1.00 75.81 262 ASP A CA 1
ATOM 2129 C C . ASP A 1 262 ? -0.442 -4.125 -23.390 1.00 75.81 262 ASP A C 1
ATOM 2131 O O . ASP A 1 262 ? -0.957 -5.141 -23.867 1.00 75.81 262 ASP A O 1
ATOM 2135 N N . ILE A 1 263 ? -1.035 -3.424 -22.416 1.00 83.31 263 ILE A N 1
ATOM 2136 C CA . ILE A 1 263 ? -2.361 -3.764 -21.887 1.00 83.31 263 ILE A CA 1
ATOM 2137 C C . ILE A 1 263 ? -3.411 -3.683 -23.005 1.00 83.31 263 ILE A C 1
ATOM 2139 O O . ILE A 1 263 ? -4.200 -4.616 -23.167 1.00 83.31 263 ILE A O 1
ATOM 2143 N N . LYS A 1 264 ? -3.398 -2.618 -23.823 1.00 79.81 264 LYS A N 1
ATOM 2144 C CA . LYS A 1 264 ? -4.298 -2.471 -24.986 1.00 79.81 264 LYS A CA 1
ATOM 2145 C C . LYS A 1 264 ? -4.092 -3.564 -26.037 1.00 79.81 264 LYS A C 1
ATOM 2147 O O . LYS A 1 264 ? -5.054 -3.958 -26.689 1.00 79.81 264 LYS A O 1
ATOM 2152 N N . ARG A 1 265 ? -2.867 -4.075 -26.185 1.00 78.62 265 ARG A N 1
ATOM 2153 C CA . ARG A 1 265 ? -2.508 -5.188 -27.081 1.00 78.62 265 ARG A CA 1
ATOM 2154 C C . ARG A 1 265 ? -2.841 -6.572 -26.503 1.00 78.62 265 ARG A C 1
ATOM 2156 O O . ARG A 1 265 ? -2.536 -7.578 -27.135 1.00 78.62 265 ARG A O 1
ATOM 2163 N N . GLY A 1 266 ? -3.483 -6.641 -25.335 1.00 82.25 266 GLY A N 1
ATOM 2164 C CA . GLY A 1 266 ? -3.990 -7.883 -24.744 1.00 82.25 266 GLY A CA 1
ATOM 2165 C C . GLY A 1 266 ? -3.137 -8.457 -23.612 1.00 82.25 266 GLY A C 1
ATOM 2166 O O . GLY A 1 266 ? -3.505 -9.490 -23.052 1.00 82.25 266 GLY A O 1
ATOM 2167 N N . GLN A 1 267 ? -2.049 -7.793 -23.205 1.00 84.06 267 GLN A N 1
ATOM 2168 C CA . GLN A 1 267 ? -1.207 -8.226 -22.079 1.00 84.06 267 GLN A CA 1
ATOM 2169 C C . GLN A 1 267 ? -1.814 -7.821 -20.726 1.00 84.06 267 GLN A C 1
ATOM 2171 O O . GLN A 1 267 ? -1.196 -7.158 -19.894 1.00 84.06 267 GLN A O 1
ATOM 2176 N N . VAL A 1 268 ? -3.070 -8.215 -20.506 1.00 89.81 268 VAL A N 1
ATOM 2177 C CA . VAL A 1 268 ? -3.907 -7.772 -19.378 1.00 89.81 268 VAL A CA 1
ATOM 2178 C C . VAL A 1 268 ? -3.363 -8.177 -18.008 1.00 89.81 268 VAL A C 1
ATOM 2180 O O . VAL A 1 268 ? -3.665 -7.524 -17.011 1.00 89.81 268 VAL A O 1
ATOM 2183 N N . TRP A 1 269 ? -2.525 -9.215 -17.939 1.00 91.50 269 TRP A N 1
ATOM 2184 C CA . TRP A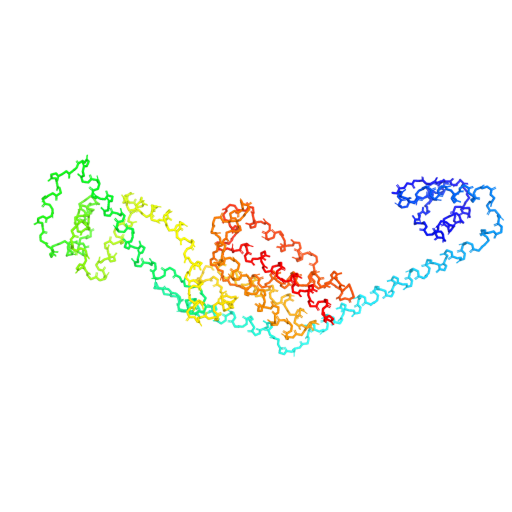 1 269 ? -1.885 -9.641 -16.691 1.00 91.50 269 TRP A CA 1
ATOM 2185 C C . TRP A 1 269 ? -0.996 -8.549 -16.088 1.00 91.50 269 TRP A C 1
ATOM 2187 O O . TRP A 1 269 ? -0.910 -8.472 -14.863 1.00 91.50 269 TRP A O 1
ATOM 2197 N N . ARG A 1 270 ? -0.435 -7.643 -16.908 1.00 89.38 270 ARG A N 1
ATOM 2198 C CA . ARG A 1 270 ? 0.408 -6.519 -16.462 1.00 89.38 270 ARG A CA 1
ATOM 2199 C C . ARG A 1 270 ? -0.308 -5.524 -15.547 1.00 89.38 270 ARG A C 1
ATOM 2201 O O . ARG A 1 270 ? 0.351 -4.731 -14.886 1.00 89.38 270 ARG A O 1
ATOM 2208 N N . MET A 1 271 ? -1.637 -5.584 -15.454 1.00 90.44 271 MET A N 1
ATOM 2209 C CA . MET A 1 271 ? -2.404 -4.821 -14.463 1.00 90.44 271 MET A CA 1
ATOM 2210 C C . MET A 1 271 ? -2.254 -5.365 -13.036 1.00 90.44 271 MET A C 1
ATOM 2212 O O . MET A 1 271 ? -2.631 -4.687 -12.088 1.00 90.44 271 MET A O 1
ATOM 2216 N N . VAL A 1 272 ? -1.745 -6.589 -12.872 1.00 92.81 272 VAL A N 1
ATOM 2217 C CA . VAL A 1 272 ? -1.668 -7.282 -11.578 1.00 92.81 272 VAL A CA 1
ATOM 2218 C C . VAL A 1 272 ? -0.266 -7.804 -11.308 1.00 92.81 272 VAL A C 1
ATOM 2220 O O . VAL A 1 272 ? 0.270 -7.583 -10.230 1.00 92.81 272 VAL A O 1
ATOM 2223 N N . THR A 1 273 ? 0.355 -8.488 -12.267 1.00 93.81 273 THR A N 1
ATOM 2224 C CA . THR A 1 273 ? 1.620 -9.200 -12.057 1.00 93.81 273 THR A CA 1
ATOM 2225 C C . THR A 1 273 ? 2.795 -8.346 -11.539 1.00 93.81 273 THR A C 1
ATOM 2227 O O . THR A 1 273 ? 3.584 -8.901 -10.767 1.00 93.81 273 THR A O 1
ATOM 2230 N N . PRO A 1 274 ? 2.901 -7.022 -11.807 1.00 91.94 274 PRO A N 1
ATOM 2231 C CA . PRO A 1 274 ? 3.938 -6.185 -11.196 1.00 91.94 274 PRO A CA 1
ATOM 2232 C C . PRO A 1 274 ? 3.937 -6.153 -9.661 1.00 91.94 274 PRO A C 1
ATOM 2234 O O . PRO A 1 274 ? 4.998 -5.936 -9.073 1.00 91.94 274 PRO A O 1
ATOM 2237 N N . ILE A 1 275 ? 2.804 -6.417 -8.988 1.00 94.94 275 ILE A N 1
ATOM 2238 C CA . ILE A 1 275 ? 2.758 -6.429 -7.511 1.00 94.94 275 ILE A CA 1
ATOM 2239 C C . ILE A 1 275 ? 3.617 -7.545 -6.900 1.00 94.94 275 ILE A C 1
ATOM 2241 O O . ILE A 1 275 ? 4.001 -7.457 -5.737 1.00 94.94 275 ILE A O 1
ATOM 2245 N N . PHE A 1 276 ? 3.909 -8.606 -7.661 1.00 95.31 276 PHE A N 1
ATOM 2246 C CA . PHE A 1 276 ? 4.713 -9.741 -7.195 1.00 95.31 276 PHE A CA 1
ATOM 2247 C C . PHE A 1 276 ? 6.213 -9.574 -7.481 1.00 95.31 276 PHE A C 1
ATOM 2249 O O . PHE A 1 276 ? 7.038 -10.284 -6.904 1.00 95.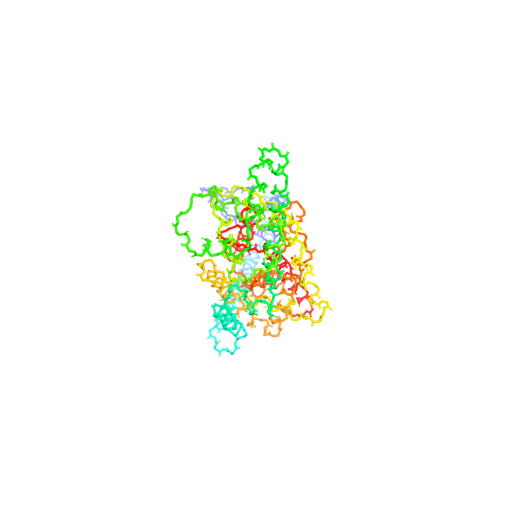31 276 PHE A O 1
ATOM 2256 N N . LEU A 1 277 ? 6.574 -8.632 -8.354 1.00 91.25 277 LEU A N 1
ATOM 2257 C CA . LEU A 1 277 ? 7.961 -8.299 -8.672 1.00 91.25 277 LEU A CA 1
ATOM 2258 C C . LEU A 1 277 ? 8.545 -7.379 -7.601 1.00 91.25 277 LEU A C 1
ATOM 2260 O O . LEU A 1 277 ? 7.809 -6.660 -6.947 1.00 91.25 277 LEU A O 1
ATOM 2264 N N . HIS A 1 278 ? 9.859 -7.381 -7.415 1.00 89.88 278 HIS A N 1
ATOM 2265 C CA . HIS A 1 278 ? 10.555 -6.501 -6.467 1.00 89.88 278 HIS A CA 1
ATOM 2266 C C . HIS A 1 278 ? 11.770 -5.884 -7.154 1.00 89.88 278 HIS A C 1
ATOM 2268 O O . HIS A 1 278 ? 12.115 -6.311 -8.247 1.00 89.88 278 HIS A O 1
ATOM 2274 N N . ALA A 1 279 ? 12.399 -4.868 -6.560 1.00 78.62 279 ALA A N 1
ATOM 2275 C CA . ALA A 1 279 ? 13.572 -4.233 -7.167 1.00 78.62 279 ALA A CA 1
ATOM 2276 C C . ALA A 1 279 ? 14.620 -5.297 -7.542 1.00 78.62 279 ALA A C 1
ATOM 2278 O O . ALA A 1 279 ? 15.049 -6.055 -6.676 1.00 78.62 279 ALA A O 1
ATOM 2279 N N . ALA A 1 280 ? 14.979 -5.379 -8.824 1.00 71.69 280 ALA A N 1
ATOM 2280 C CA . ALA A 1 280 ? 15.936 -6.364 -9.316 1.00 71.69 280 ALA A CA 1
ATOM 2281 C C . ALA A 1 280 ? 17.363 -6.040 -8.835 1.00 71.69 280 ALA A C 1
ATOM 2283 O O . ALA A 1 280 ? 17.661 -4.917 -8.412 1.00 71.69 280 ALA A O 1
ATOM 2284 N N . GLY A 1 281 ? 18.248 -7.032 -8.908 1.00 74.19 281 GLY A N 1
ATOM 2285 C CA . GLY A 1 281 ? 19.667 -6.889 -8.589 1.00 74.19 281 GLY A CA 1
ATOM 2286 C C . GLY A 1 281 ? 20.045 -7.212 -7.140 1.00 74.19 281 GLY A C 1
ATOM 2287 O O . GLY A 1 281 ? 19.210 -7.432 -6.264 1.00 74.19 281 GLY A O 1
ATOM 2288 N N . VAL A 1 282 ? 21.357 -7.241 -6.894 1.00 75.19 282 VAL A N 1
ATOM 2289 C CA . VAL A 1 282 ? 21.979 -7.715 -5.641 1.00 75.19 282 VAL A CA 1
ATOM 2290 C C . VAL A 1 282 ? 22.280 -6.602 -4.628 1.00 75.19 282 VAL A C 1
ATOM 2292 O O . VAL A 1 282 ? 23.030 -6.809 -3.675 1.00 75.19 282 VAL A O 1
ATOM 2295 N N . SER A 1 283 ? 21.708 -5.410 -4.817 1.00 79.69 283 SER A N 1
ATOM 2296 C CA . SER A 1 283 ? 21.890 -4.297 -3.882 1.00 79.69 283 SER A CA 1
ATOM 2297 C C . SER A 1 283 ? 21.244 -4.589 -2.524 1.00 79.69 283 SER A C 1
ATOM 2299 O O . SER A 1 283 ? 20.195 -5.233 -2.427 1.00 79.69 283 SER A O 1
ATOM 2301 N N . PHE A 1 284 ? 21.829 -4.031 -1.464 1.00 78.50 284 PHE A N 1
ATOM 2302 C CA . PHE A 1 284 ? 21.237 -4.042 -0.128 1.00 78.50 284 PHE A CA 1
ATOM 2303 C C . PHE A 1 284 ? 19.835 -3.406 -0.110 1.00 78.50 284 PHE A C 1
ATOM 2305 O O . PHE A 1 284 ? 18.940 -3.908 0.570 1.00 78.50 284 PHE A O 1
ATOM 2312 N N . SER A 1 285 ? 19.608 -2.358 -0.911 1.00 77.88 285 SER A N 1
ATOM 2313 C CA . SER A 1 285 ? 18.291 -1.725 -1.062 1.00 77.88 285 SER A CA 1
ATOM 2314 C C . SER A 1 285 ? 17.252 -2.674 -1.670 1.00 77.88 285 SER A C 1
ATOM 2316 O O . SER A 1 285 ? 16.134 -2.761 -1.161 1.00 77.88 285 SER A O 1
ATOM 2318 N N . SER A 1 286 ? 17.630 -3.450 -2.692 1.00 81.25 286 SER A N 1
ATOM 2319 C CA . SER A 1 286 ? 16.767 -4.457 -3.326 1.00 81.25 286 SER A CA 1
ATOM 2320 C C . SER A 1 286 ? 16.343 -5.545 -2.335 1.00 81.25 286 SER A C 1
ATOM 2322 O O . SER A 1 286 ? 15.163 -5.897 -2.262 1.00 81.25 286 SER A O 1
ATOM 2324 N N . PHE A 1 287 ? 17.279 -6.021 -1.505 1.00 87.06 287 PHE A N 1
ATOM 2325 C CA . PHE A 1 287 ? 16.981 -6.987 -0.446 1.00 87.06 287 PHE A CA 1
ATOM 2326 C C . PHE A 1 287 ? 16.044 -6.412 0.625 1.00 87.06 287 PHE A C 1
ATOM 2328 O O . PHE A 1 287 ? 15.066 -7.059 1.006 1.00 87.06 287 PHE A O 1
ATOM 2335 N N . LEU A 1 288 ? 16.306 -5.192 1.102 1.00 87.81 288 LEU A N 1
ATOM 2336 C CA . LEU A 1 288 ? 15.447 -4.550 2.097 1.00 87.81 288 LEU A CA 1
ATOM 2337 C C . LEU A 1 288 ? 14.034 -4.301 1.560 1.00 87.81 288 LEU A C 1
ATOM 2339 O O . LEU A 1 288 ? 13.068 -4.501 2.298 1.00 87.81 288 LEU A O 1
ATOM 2343 N N . HIS A 1 289 ? 13.891 -3.946 0.282 1.00 86.50 289 HIS A N 1
ATOM 2344 C CA . HIS A 1 289 ? 12.586 -3.752 -0.345 1.00 86.50 289 HIS A CA 1
ATOM 2345 C C . HIS A 1 289 ? 11.725 -5.025 -0.278 1.00 86.50 289 HIS A C 1
ATOM 2347 O O . HIS A 1 289 ? 10.594 -4.976 0.216 1.00 86.50 289 HIS A O 1
ATOM 2353 N N . ILE A 1 290 ? 12.246 -6.180 -0.714 1.00 92.44 290 ILE A N 1
ATOM 2354 C CA . ILE A 1 290 ? 11.492 -7.438 -0.606 1.00 92.44 290 ILE A CA 1
ATOM 2355 C C . ILE A 1 290 ? 11.289 -7.860 0.849 1.00 92.44 290 ILE A C 1
ATOM 2357 O O . ILE A 1 290 ? 10.185 -8.269 1.210 1.00 92.44 290 ILE A O 1
ATOM 2361 N N . PHE A 1 291 ? 12.306 -7.718 1.703 1.00 93.81 291 PHE A N 1
ATOM 2362 C CA . PHE A 1 291 ? 12.203 -8.080 3.113 1.00 93.81 291 PHE A CA 1
ATOM 2363 C C . PHE A 1 291 ? 11.055 -7.336 3.801 1.00 93.81 291 PHE A C 1
ATOM 2365 O O . PHE A 1 291 ? 10.189 -7.976 4.397 1.00 93.81 291 PHE A O 1
ATOM 2372 N N . PHE A 1 292 ? 10.999 -6.005 3.684 1.00 92.38 292 PHE A N 1
ATOM 2373 C CA . PHE A 1 292 ? 9.949 -5.216 4.324 1.00 92.38 292 PHE A CA 1
ATOM 2374 C C . PHE A 1 292 ? 8.571 -5.500 3.733 1.00 92.38 292 PHE A C 1
ATOM 2376 O O . PHE A 1 292 ? 7.612 -5.631 4.495 1.00 92.38 292 PHE A O 1
ATOM 2383 N N . ASN A 1 293 ? 8.455 -5.668 2.411 1.00 94.44 293 ASN A N 1
ATOM 2384 C CA . ASN A 1 293 ? 7.174 -6.032 1.808 1.00 94.44 293 ASN A CA 1
ATOM 2385 C C . ASN A 1 293 ? 6.663 -7.368 2.359 1.00 94.44 293 ASN A C 1
ATOM 2387 O O . ASN A 1 293 ? 5.512 -7.474 2.782 1.00 94.44 293 ASN A O 1
ATOM 2391 N N . MET A 1 294 ? 7.516 -8.391 2.402 1.00 96.44 294 MET A N 1
ATOM 2392 C CA . MET A 1 294 ? 7.107 -9.711 2.881 1.00 96.44 294 MET A CA 1
ATOM 2393 C C . MET A 1 294 ? 6.870 -9.721 4.394 1.00 96.44 294 MET A C 1
ATOM 2395 O O . MET A 1 294 ? 5.924 -10.360 4.855 1.00 96.44 294 MET A O 1
ATOM 2399 N N . TYR A 1 295 ? 7.665 -8.970 5.163 1.00 95.56 295 TYR A N 1
ATOM 2400 C CA . TYR A 1 295 ? 7.461 -8.776 6.597 1.00 95.56 295 TYR A CA 1
ATOM 2401 C C . TYR A 1 295 ? 6.085 -8.170 6.886 1.00 95.56 295 TYR A C 1
ATOM 2403 O O . TYR A 1 295 ? 5.325 -8.719 7.684 1.00 95.56 295 TYR A O 1
ATOM 2411 N N . TRP A 1 296 ? 5.723 -7.077 6.210 1.00 96.06 296 TRP A N 1
ATOM 2412 C CA . TRP A 1 296 ? 4.443 -6.408 6.437 1.00 96.06 296 TRP A CA 1
ATOM 2413 C C . TRP A 1 296 ? 3.255 -7.203 5.906 1.00 96.06 296 TRP A C 1
ATOM 2415 O O . TRP A 1 296 ? 2.214 -7.256 6.565 1.00 96.06 296 TRP A O 1
ATOM 2425 N N . LEU A 1 297 ? 3.416 -7.886 4.770 1.00 96.38 297 LEU A N 1
ATOM 2426 C CA . LEU A 1 297 ? 2.420 -8.831 4.277 1.00 96.38 297 LEU A CA 1
ATOM 2427 C C . LEU A 1 297 ? 2.177 -9.955 5.293 1.00 96.38 297 LEU A C 1
ATOM 2429 O O . LEU A 1 297 ? 1.029 -10.284 5.580 1.00 96.38 297 LEU A O 1
ATOM 2433 N N . PHE A 1 298 ? 3.232 -10.506 5.892 1.00 94.31 298 PHE A N 1
ATOM 2434 C CA . PHE A 1 298 ? 3.097 -11.515 6.938 1.00 94.31 298 PHE A CA 1
ATOM 2435 C C . PHE A 1 298 ? 2.425 -10.953 8.198 1.00 94.31 298 PHE A C 1
ATOM 2437 O O . PHE A 1 298 ? 1.482 -11.556 8.712 1.00 94.31 298 PHE A O 1
ATOM 2444 N N . ALA A 1 299 ? 2.891 -9.800 8.684 1.00 91.88 299 ALA A N 1
ATOM 2445 C CA . ALA A 1 299 ? 2.432 -9.198 9.931 1.00 91.88 299 ALA A CA 1
ATOM 2446 C C . ALA A 1 299 ? 0.963 -8.747 9.874 1.00 91.88 299 ALA A C 1
ATOM 2448 O O . ALA A 1 299 ? 0.244 -8.887 10.862 1.00 91.88 299 ALA A O 1
ATOM 2449 N N . LEU A 1 300 ? 0.512 -8.220 8.731 1.00 94.69 300 LEU A N 1
ATOM 2450 C CA . LEU A 1 300 ? -0.823 -7.630 8.578 1.00 94.69 300 LEU A CA 1
ATOM 2451 C C . LEU A 1 300 ? -1.760 -8.496 7.732 1.00 94.69 300 LEU A C 1
ATOM 2453 O O . LEU A 1 300 ? -2.908 -8.731 8.112 1.00 94.69 300 LEU A O 1
ATOM 2457 N N . GLY A 1 301 ? -1.274 -9.002 6.597 1.00 94.12 301 GLY A N 1
ATOM 2458 C CA . GLY A 1 301 ? -2.080 -9.763 5.640 1.00 94.12 301 GLY A CA 1
ATOM 2459 C C . GLY A 1 301 ? -2.656 -11.039 6.238 1.00 94.12 301 GLY A C 1
ATOM 2460 O O . GLY A 1 301 ? -3.831 -11.332 6.042 1.00 94.12 301 GLY A O 1
ATOM 2461 N N . LEU A 1 302 ? -1.884 -11.734 7.077 1.00 90.19 302 LEU A N 1
ATOM 2462 C CA . LEU A 1 302 ? -2.337 -12.954 7.741 1.00 90.19 302 LEU A CA 1
ATOM 2463 C C . LEU A 1 302 ? -3.519 -12.710 8.700 1.00 90.19 302 LEU A C 1
ATOM 2465 O O . LEU A 1 302 ? -4.390 -13.570 8.844 1.00 90.19 302 LEU A O 1
ATOM 2469 N N . GLY A 1 303 ? -3.555 -11.547 9.357 1.00 89.06 303 GLY A N 1
ATOM 2470 C CA . GLY A 1 303 ? -4.674 -11.133 10.205 1.00 89.06 303 GLY A CA 1
ATOM 2471 C C . GLY A 1 303 ? -5.931 -10.856 9.382 1.00 89.06 303 GLY A C 1
ATOM 2472 O O . GLY A 1 303 ? -6.999 -11.378 9.699 1.00 89.06 303 GLY A O 1
ATOM 2473 N N . ILE A 1 304 ? -5.793 -10.108 8.282 1.00 93.81 304 ILE A N 1
ATOM 2474 C CA . ILE A 1 304 ? -6.904 -9.816 7.364 1.00 93.81 304 ILE A CA 1
ATOM 2475 C C . ILE A 1 304 ? -7.447 -11.093 6.716 1.00 93.81 304 ILE A C 1
ATOM 2477 O O . ILE A 1 304 ? -8.656 -11.312 6.732 1.00 93.81 304 ILE A O 1
ATOM 2481 N N . GLU A 1 305 ? -6.573 -11.963 6.204 1.00 94.12 305 GLU A N 1
ATOM 2482 C CA . GLU A 1 305 ? -6.947 -13.237 5.580 1.00 94.12 305 GLU A CA 1
ATOM 2483 C C . GLU A 1 305 ? -7.798 -14.099 6.520 1.00 94.12 305 GLU A C 1
ATOM 2485 O O . GLU A 1 305 ? -8.790 -14.693 6.104 1.00 94.12 305 GLU A O 1
ATOM 2490 N N . ARG A 1 306 ? -7.431 -14.156 7.802 1.00 88.25 306 ARG A N 1
ATOM 2491 C CA . ARG A 1 306 ? -8.137 -14.969 8.799 1.00 88.25 306 ARG A CA 1
ATOM 2492 C C . ARG A 1 306 ? -9.439 -14.338 9.275 1.00 88.25 306 ARG A C 1
ATOM 2494 O O . ARG A 1 306 ? -10.385 -15.071 9.541 1.00 88.25 306 ARG A O 1
ATOM 2501 N N . LEU A 1 307 ? -9.485 -13.011 9.390 1.00 89.62 307 LEU A N 1
ATOM 2502 C CA . LEU A 1 307 ? -10.680 -12.294 9.839 1.00 89.62 307 LEU A CA 1
ATOM 2503 C C . LEU A 1 307 ? -11.762 -12.231 8.759 1.00 89.62 307 LEU A C 1
ATOM 2505 O O . LEU A 1 307 ? -12.938 -12.380 9.073 1.00 89.62 307 LEU A O 1
ATOM 2509 N N . PHE A 1 308 ? -11.372 -12.022 7.502 1.00 91.56 308 PHE A N 1
ATOM 2510 C CA . PHE A 1 308 ? -12.307 -11.766 6.403 1.00 91.56 308 PHE A CA 1
ATOM 2511 C C . PHE A 1 308 ? -12.354 -12.894 5.365 1.00 91.56 308 PHE A C 1
ATOM 2513 O O . PHE A 1 308 ? -13.185 -12.860 4.460 1.00 91.56 308 PHE A O 1
ATOM 2520 N N . GLY A 1 309 ? -11.506 -13.915 5.502 1.00 91.00 309 GLY A N 1
ATOM 2521 C CA . GLY A 1 309 ? -11.433 -15.060 4.601 1.00 91.00 309 GLY A CA 1
ATOM 2522 C C . GLY A 1 309 ? -10.561 -14.813 3.366 1.00 91.00 309 GLY A C 1
ATOM 2523 O O . GLY A 1 309 ? -10.403 -13.688 2.886 1.00 91.00 309 GLY A O 1
ATOM 2524 N N . ALA A 1 310 ? -10.023 -15.899 2.804 1.00 91.75 310 ALA A N 1
ATOM 2525 C CA . ALA A 1 310 ? -9.104 -15.843 1.664 1.00 91.75 310 ALA A CA 1
ATOM 2526 C C . ALA A 1 310 ? -9.731 -15.226 0.397 1.00 91.75 310 ALA A C 1
ATOM 2528 O O . ALA A 1 310 ? -9.031 -14.560 -0.360 1.00 91.75 310 ALA A O 1
ATOM 2529 N N . GLY A 1 311 ? -11.043 -15.403 0.186 1.00 93.69 311 GLY A N 1
ATOM 2530 C CA . GLY A 1 311 ? -11.769 -14.822 -0.951 1.00 93.69 311 GLY A CA 1
ATOM 2531 C C . GLY A 1 311 ? -11.812 -13.291 -0.914 1.00 93.69 311 GLY A C 1
ATOM 2532 O O . GLY A 1 311 ? -11.458 -12.631 -1.886 1.00 93.69 311 GLY A O 1
ATOM 2533 N N . ASN A 1 312 ? -12.160 -12.705 0.232 1.00 94.69 312 ASN A N 1
ATOM 2534 C CA . ASN A 1 312 ? -12.139 -11.248 0.382 1.00 94.69 312 ASN A CA 1
ATOM 2535 C C . ASN A 1 312 ? -10.711 -10.707 0.360 1.00 94.69 312 ASN A C 1
ATOM 2537 O O . ASN A 1 312 ? -10.464 -9.633 -0.184 1.00 94.69 312 ASN A O 1
ATOM 2541 N N . PHE A 1 313 ? -9.759 -11.470 0.901 1.00 96.56 313 PHE A N 1
ATOM 2542 C CA . PHE A 1 313 ? -8.359 -11.077 0.886 1.00 96.56 313 PHE A CA 1
ATOM 2543 C C . PHE A 1 313 ? -7.779 -11.032 -0.534 1.00 96.56 313 PHE A C 1
ATOM 2545 O O . PHE A 1 313 ? -7.124 -10.053 -0.881 1.00 96.56 313 PHE A O 1
ATOM 2552 N N . ILE A 1 314 ? -8.069 -12.021 -1.390 1.00 96.75 314 ILE A N 1
ATOM 2553 C CA . ILE A 1 314 ? -7.616 -11.979 -2.788 1.00 96.75 314 ILE A CA 1
ATOM 2554 C C . ILE A 1 314 ? -8.297 -10.855 -3.576 1.00 96.75 314 ILE A C 1
ATOM 2556 O O . ILE A 1 314 ? -7.627 -10.178 -4.349 1.00 96.75 314 ILE A O 1
ATOM 2560 N N . LEU A 1 315 ? -9.587 -10.586 -3.339 1.00 97.50 315 LEU A N 1
ATOM 2561 C CA . LEU A 1 315 ? -10.280 -9.451 -3.961 1.00 97.50 315 LEU A CA 1
ATOM 2562 C C . LEU A 1 315 ? -9.663 -8.112 -3.545 1.00 97.50 315 LEU A C 1
ATOM 2564 O O . LEU A 1 315 ? -9.447 -7.255 -4.398 1.00 97.50 315 LEU A O 1
ATOM 2568 N N . LEU A 1 316 ? -9.323 -7.954 -2.263 1.00 98.19 316 LEU A N 1
ATOM 2569 C CA . LEU A 1 316 ? -8.621 -6.776 -1.760 1.00 98.19 316 LEU A CA 1
ATOM 2570 C C . LEU A 1 316 ? -7.253 -6.610 -2.436 1.00 98.19 316 LEU A C 1
ATOM 2572 O O . LEU A 1 316 ? -6.933 -5.507 -2.880 1.00 98.19 316 LEU A O 1
ATOM 2576 N N . ILE A 1 317 ? -6.467 -7.688 -2.544 1.00 98.25 317 ILE A N 1
ATOM 2577 C CA . ILE A 1 317 ? -5.156 -7.680 -3.215 1.00 98.25 317 ILE A CA 1
ATOM 2578 C C . ILE A 1 317 ? -5.299 -7.265 -4.679 1.00 98.25 317 ILE A C 1
ATOM 2580 O O . ILE A 1 317 ? -4.578 -6.380 -5.128 1.00 98.25 317 ILE A O 1
ATOM 2584 N N . LEU A 1 318 ? -6.234 -7.866 -5.419 1.00 98.00 318 LEU A N 1
ATOM 2585 C CA . LEU A 1 318 ? -6.450 -7.545 -6.829 1.00 98.00 318 LEU A CA 1
ATOM 2586 C C . LEU A 1 318 ? -6.914 -6.099 -7.009 1.00 98.00 318 LEU A C 1
ATOM 2588 O O . LEU A 1 318 ? -6.365 -5.379 -7.836 1.00 98.00 318 LEU A O 1
ATOM 2592 N N . PHE A 1 319 ? -7.885 -5.651 -6.213 1.00 98.38 319 PHE A N 1
ATOM 2593 C CA . PHE A 1 319 ? -8.432 -4.301 -6.315 1.00 98.38 319 PHE A CA 1
ATOM 2594 C C . PHE A 1 319 ? -7.376 -3.229 -6.022 1.00 98.38 319 PHE A C 1
ATOM 2596 O O . PHE A 1 319 ? -7.167 -2.313 -6.816 1.00 98.38 319 PHE A O 1
ATOM 2603 N N . THR A 1 320 ? -6.676 -3.362 -4.895 1.00 98.31 320 THR A N 1
ATOM 2604 C CA . THR A 1 320 ? -5.639 -2.400 -4.492 1.00 98.31 320 THR A CA 1
ATOM 2605 C C . THR A 1 320 ? -4.407 -2.493 -5.385 1.00 98.31 320 THR A C 1
ATOM 2607 O O . THR A 1 320 ? -3.853 -1.459 -5.748 1.00 98.31 320 THR A O 1
ATOM 2610 N N . GLY A 1 321 ? -4.032 -3.700 -5.814 1.00 96.69 321 GLY A N 1
ATOM 2611 C CA . GLY A 1 321 ? -2.926 -3.944 -6.734 1.00 96.69 321 GLY A CA 1
ATOM 2612 C C . GLY A 1 321 ? -3.130 -3.249 -8.074 1.00 96.69 321 GLY A C 1
ATOM 2613 O O . GLY A 1 321 ? -2.296 -2.430 -8.459 1.00 96.69 321 GLY A O 1
ATOM 2614 N N . VAL A 1 322 ? -4.278 -3.480 -8.722 1.00 96.31 322 VAL A N 1
ATOM 2615 C CA . VAL A 1 322 ? -4.628 -2.841 -10.002 1.00 96.31 322 VAL A CA 1
ATOM 2616 C C . VAL A 1 322 ? -4.591 -1.321 -9.886 1.00 96.31 322 VAL A C 1
ATOM 2618 O O . VAL A 1 322 ? -3.973 -0.661 -10.716 1.00 96.31 322 VAL A O 1
ATOM 2621 N N . ILE A 1 323 ? -5.193 -0.749 -8.840 1.00 96.94 323 ILE A N 1
ATOM 2622 C CA . ILE A 1 323 ? -5.204 0.709 -8.654 1.00 96.94 323 ILE A CA 1
ATOM 2623 C C . ILE A 1 323 ? -3.788 1.251 -8.416 1.00 96.94 323 ILE A C 1
ATOM 2625 O O . ILE A 1 323 ? -3.415 2.264 -9.006 1.00 96.94 323 ILE A O 1
ATOM 2629 N N . SER A 1 324 ? -2.983 0.567 -7.599 1.00 94.38 324 SER A N 1
ATOM 2630 C CA . SER A 1 324 ? -1.609 0.984 -7.292 1.00 94.38 324 SER A CA 1
ATOM 2631 C C . SER A 1 324 ? -0.646 0.885 -8.481 1.00 94.38 324 SER A C 1
ATOM 2633 O O . SER A 1 324 ? 0.373 1.565 -8.478 1.00 94.38 324 SER A O 1
ATOM 2635 N N . ILE A 1 325 ? -0.980 0.088 -9.502 1.00 91.56 325 ILE A N 1
ATOM 2636 C CA . ILE A 1 325 ? -0.239 0.006 -10.769 1.00 91.56 325 ILE A CA 1
ATOM 2637 C C . ILE A 1 325 ? -0.758 1.048 -11.762 1.00 91.56 325 ILE A C 1
ATOM 2639 O O . ILE A 1 325 ? 0.022 1.798 -12.345 1.00 91.56 325 ILE A O 1
ATOM 2643 N N . LEU A 1 326 ? -2.077 1.105 -11.965 1.00 91.56 326 LEU A N 1
ATOM 2644 C CA . LEU A 1 326 ? -2.667 1.917 -13.025 1.00 91.56 326 LEU A CA 1
ATOM 2645 C C . LEU A 1 326 ? -2.639 3.410 -12.721 1.00 91.56 326 LEU A C 1
ATOM 2647 O O . LEU A 1 326 ? -2.444 4.189 -13.649 1.00 91.56 326 LEU A O 1
ATOM 2651 N N . LEU A 1 327 ? -2.822 3.828 -11.462 1.00 92.00 327 LEU A N 1
ATOM 2652 C CA . LEU A 1 327 ? -2.862 5.256 -11.148 1.00 92.00 327 LEU A CA 1
ATOM 2653 C C . LEU A 1 327 ? -1.505 5.931 -11.430 1.00 92.00 327 LEU A C 1
ATOM 2655 O O . LEU A 1 327 ? -1.491 6.903 -12.187 1.00 92.00 327 LEU A O 1
ATOM 2659 N N . PRO A 1 328 ? -0.355 5.403 -10.961 1.00 87.62 328 PRO A N 1
ATOM 2660 C CA . PRO A 1 328 ? 0.952 5.907 -11.386 1.00 87.62 328 PRO A CA 1
ATOM 2661 C C . PRO A 1 328 ? 1.191 5.785 -12.893 1.00 87.62 328 PRO A C 1
ATOM 2663 O O . PRO A 1 328 ? 1.799 6.680 -13.476 1.00 87.62 328 PRO A O 1
ATOM 2666 N N . ALA A 1 329 ? 0.662 4.740 -13.539 1.00 84.19 329 ALA A N 1
ATOM 2667 C CA . ALA A 1 329 ? 0.809 4.542 -14.980 1.00 84.19 329 ALA A CA 1
ATOM 2668 C C . ALA A 1 329 ? 0.064 5.572 -15.846 1.00 84.19 329 ALA A C 1
ATOM 2670 O O . ALA A 1 329 ? 0.405 5.739 -17.010 1.00 84.19 329 ALA A O 1
ATOM 2671 N N . ILE A 1 330 ? -0.959 6.255 -15.329 1.00 85.25 330 ILE A N 1
ATOM 2672 C CA . ILE A 1 330 ? -1.680 7.313 -16.064 1.00 85.25 330 ILE A CA 1
ATOM 2673 C C . ILE A 1 330 ? -1.319 8.720 -15.584 1.00 85.25 330 ILE A C 1
ATOM 2675 O O . ILE A 1 330 ? -1.809 9.701 -16.141 1.00 85.25 330 ILE A O 1
ATOM 2679 N N . THR A 1 331 ? -0.491 8.826 -14.544 1.00 83.12 331 THR A N 1
ATOM 2680 C CA . THR A 1 331 ? -0.137 10.106 -13.932 1.00 83.12 331 THR A CA 1
ATOM 2681 C C . THR A 1 331 ? 1.130 10.675 -14.575 1.00 83.12 331 THR A C 1
ATOM 2683 O O . THR A 1 331 ? 2.055 9.915 -14.869 1.00 83.12 331 THR A O 1
ATOM 2686 N N . PRO A 1 332 ? 1.205 11.991 -14.824 1.00 75.62 332 PRO A N 1
ATOM 2687 C CA . PRO A 1 332 ? 2.432 12.624 -15.293 1.00 75.62 332 PRO A CA 1
ATOM 2688 C C . PRO A 1 332 ? 3.605 12.429 -14.319 1.00 75.62 332 PRO A C 1
ATOM 2690 O O . PRO A 1 332 ? 3.423 12.387 -13.101 1.00 75.62 332 PRO A O 1
ATOM 2693 N N . GLY A 1 333 ? 4.818 12.276 -14.853 1.00 71.75 333 GLY A N 1
ATOM 2694 C CA . GLY A 1 333 ? 6.022 12.030 -14.047 1.00 71.75 333 GLY A CA 1
ATOM 2695 C C . GLY A 1 333 ? 6.487 13.243 -13.232 1.00 71.75 333 GLY A C 1
ATOM 2696 O O . GLY A 1 333 ? 7.164 13.080 -12.226 1.00 71.75 333 GLY A O 1
ATOM 2697 N N . ASP A 1 334 ? 6.086 14.448 -13.631 1.00 70.25 334 ASP A N 1
ATOM 2698 C CA . ASP A 1 334 ? 6.325 15.716 -12.932 1.00 70.25 334 ASP A CA 1
ATOM 2699 C C . ASP A 1 334 ? 5.420 15.920 -11.704 1.00 70.25 334 ASP A C 1
ATOM 2701 O O . ASP A 1 334 ? 5.568 16.902 -10.975 1.00 70.25 334 ASP A O 1
ATOM 2705 N N . GLY A 1 335 ? 4.531 14.966 -11.424 1.00 75.69 335 GLY A N 1
ATOM 2706 C CA . GLY A 1 335 ? 3.683 14.975 -10.241 1.00 75.69 335 GLY A CA 1
ATOM 2707 C C . GLY A 1 335 ? 2.308 15.580 -10.468 1.00 75.69 335 GLY A C 1
ATOM 2708 O O . GLY A 1 335 ? 1.899 15.926 -11.575 1.00 75.69 335 GLY A O 1
ATOM 2709 N N . ILE A 1 336 ? 1.559 15.681 -9.374 1.00 78.19 336 ILE A N 1
ATOM 2710 C CA . ILE A 1 336 ? 0.201 16.229 -9.343 1.00 78.19 336 ILE A CA 1
ATOM 2711 C C . ILE A 1 336 ? 0.079 17.212 -8.190 1.00 78.19 336 ILE A C 1
ATOM 2713 O O . ILE A 1 336 ? 0.756 17.080 -7.173 1.00 78.19 336 ILE A O 1
ATOM 2717 N N . PHE A 1 337 ? -0.787 18.214 -8.342 1.00 80.25 337 PHE A N 1
ATOM 2718 C CA . PHE A 1 337 ? -1.029 19.236 -7.313 1.00 80.25 337 PHE A CA 1
ATOM 2719 C C . PHE A 1 337 ? 0.235 20.001 -6.870 1.00 80.25 337 PHE A C 1
ATOM 2721 O O . PHE A 1 337 ? 0.306 20.477 -5.741 1.00 80.25 337 PHE A O 1
ATOM 2728 N N . GLY A 1 338 ? 1.238 20.111 -7.750 1.00 72.94 338 GLY A N 1
ATOM 2729 C CA . GLY A 1 338 ? 2.528 20.733 -7.431 1.00 72.94 338 GLY A CA 1
ATOM 2730 C C . GLY A 1 338 ? 3.456 19.869 -6.567 1.00 72.94 338 GLY A C 1
ATOM 2731 O O . GLY A 1 338 ? 4.472 20.372 -6.100 1.00 72.94 338 GLY A O 1
ATOM 2732 N N . LEU A 1 339 ? 3.124 18.590 -6.351 1.00 75.75 339 LEU A N 1
ATOM 2733 C CA . LEU A 1 339 ? 3.924 17.633 -5.586 1.00 75.75 339 LEU A CA 1
ATOM 2734 C C . LEU A 1 339 ? 4.602 16.636 -6.532 1.00 75.75 339 LEU A C 1
ATOM 2736 O O . LEU A 1 339 ? 3.980 15.670 -6.978 1.00 75.75 339 LEU A O 1
ATOM 2740 N N . THR A 1 340 ? 5.891 16.842 -6.799 1.00 73.38 340 THR A N 1
ATOM 2741 C CA . THR A 1 340 ? 6.718 15.969 -7.658 1.00 73.38 340 THR A CA 1
ATOM 2742 C C . THR A 1 340 ? 6.826 14.541 -7.119 1.00 73.38 340 THR A C 1
ATOM 2744 O O . THR A 1 340 ? 6.839 13.587 -7.890 1.00 73.38 340 THR A O 1
ATOM 2747 N N . ALA A 1 341 ? 6.798 14.366 -5.793 1.00 74.81 341 ALA A N 1
ATOM 2748 C CA . ALA A 1 341 ? 6.786 13.056 -5.135 1.00 74.81 341 ALA A CA 1
ATOM 2749 C C . ALA A 1 341 ? 5.546 12.202 -5.477 1.00 74.81 341 ALA A C 1
ATOM 2751 O O . ALA A 1 341 ? 5.563 10.982 -5.311 1.00 74.81 341 ALA A O 1
ATOM 2752 N N . LEU A 1 342 ? 4.469 12.824 -5.973 1.00 81.06 342 LEU A N 1
ATOM 2753 C CA . LEU A 1 342 ? 3.284 12.138 -6.495 1.00 81.06 342 LEU A CA 1
ATOM 2754 C C . LEU A 1 342 ? 3.350 11.931 -8.017 1.00 81.06 342 LEU A C 1
ATOM 2756 O O . LEU A 1 342 ? 2.316 11.826 -8.674 1.00 81.06 342 LEU A O 1
ATOM 2760 N N . GLY A 1 343 ? 4.558 11.884 -8.578 1.00 78.50 343 GLY A N 1
ATOM 2761 C CA . GLY A 1 343 ? 4.806 11.543 -9.973 1.00 78.50 343 GLY A CA 1
ATOM 2762 C C . GLY A 1 343 ? 4.350 10.133 -10.329 1.00 78.50 343 GLY A C 1
ATOM 2763 O O . GLY A 1 343 ? 4.428 9.191 -9.532 1.00 78.50 343 GLY A O 1
ATOM 2764 N N . GLY A 1 344 ? 3.872 9.988 -11.561 1.00 78.88 344 GLY A N 1
ATOM 2765 C CA . GLY A 1 344 ? 3.704 8.687 -12.188 1.00 78.88 344 GLY A CA 1
ATOM 2766 C C . GLY A 1 344 ? 5.043 8.054 -12.558 1.00 78.88 344 GLY A C 1
ATOM 2767 O O . GLY A 1 344 ? 6.047 8.736 -12.757 1.00 78.88 344 GLY A O 1
ATOM 2768 N N . GLY A 1 345 ? 5.062 6.730 -12.660 1.00 74.81 345 GLY A N 1
ATOM 2769 C CA . GLY A 1 345 ? 6.277 5.992 -12.979 1.00 74.81 345 GLY A CA 1
ATOM 2770 C C . GLY A 1 345 ? 6.111 4.481 -12.837 1.00 74.81 345 GLY A C 1
ATOM 2771 O O . GLY A 1 345 ? 5.029 4.004 -12.480 1.00 74.81 345 GLY A O 1
ATOM 2772 N N . PRO A 1 346 ? 7.178 3.713 -13.118 1.00 74.38 346 PRO A N 1
ATOM 2773 C CA . PRO A 1 346 ? 7.181 2.270 -12.937 1.00 74.38 346 PRO A CA 1
ATOM 2774 C C . PRO A 1 346 ? 6.955 1.876 -11.485 1.00 74.38 346 PRO A C 1
ATOM 2776 O O . PRO A 1 346 ? 7.585 2.398 -10.570 1.00 74.38 346 PRO A O 1
ATOM 2779 N N . VAL A 1 347 ? 6.065 0.903 -11.295 1.00 84.19 347 VAL A N 1
ATOM 2780 C CA . VAL A 1 347 ? 5.737 0.339 -9.988 1.00 84.19 347 VAL A CA 1
ATOM 2781 C C . VAL A 1 347 ? 6.029 -1.150 -10.017 1.00 84.19 347 VAL A C 1
ATOM 2783 O O . VAL A 1 347 ? 5.502 -1.886 -10.851 1.00 84.19 347 VAL A O 1
ATOM 2786 N N . VAL A 1 348 ? 6.849 -1.587 -9.069 1.00 87.12 348 VAL A N 1
ATOM 2787 C CA . VAL A 1 348 ? 7.017 -2.992 -8.699 1.00 87.12 348 VAL A CA 1
ATOM 2788 C C . VAL A 1 348 ? 6.889 -3.112 -7.195 1.00 87.12 348 VAL A C 1
ATOM 2790 O O . VAL A 1 348 ? 7.257 -2.200 -6.452 1.00 87.12 348 VAL A O 1
ATOM 2793 N N . GLY A 1 349 ? 6.409 -4.258 -6.743 1.00 91.00 349 GLY A N 1
ATOM 2794 C CA . GLY A 1 349 ? 6.378 -4.589 -5.328 1.00 91.00 349 GLY A CA 1
ATOM 2795 C C . GLY A 1 349 ? 4.980 -4.619 -4.755 1.00 91.00 349 GLY A C 1
ATOM 2796 O O . GLY A 1 349 ? 4.037 -3.989 -5.231 1.00 91.00 349 GLY A O 1
ATOM 2797 N N . PHE A 1 350 ? 4.882 -5.339 -3.645 1.00 95.50 350 PHE A N 1
ATOM 2798 C CA . PHE A 1 350 ? 3.630 -5.532 -2.925 1.00 95.50 350 PHE A CA 1
ATOM 2799 C C . PHE A 1 350 ? 3.248 -4.309 -2.070 1.00 95.50 350 PHE A C 1
ATOM 2801 O O . PHE A 1 350 ? 2.207 -4.301 -1.417 1.00 95.50 350 PHE A O 1
ATOM 2808 N N . SER A 1 351 ? 4.084 -3.267 -2.046 1.00 94.12 351 SER A N 1
ATOM 2809 C CA . SER A 1 351 ? 3.966 -2.119 -1.142 1.00 94.12 351 SER A CA 1
ATOM 2810 C C . SER A 1 351 ? 2.659 -1.334 -1.309 1.00 94.12 351 SER A C 1
ATOM 2812 O O . SER A 1 351 ? 2.007 -1.036 -0.310 1.00 94.12 351 SER A O 1
ATOM 2814 N N . GLY A 1 352 ? 2.192 -1.091 -2.539 1.00 95.50 352 GLY A N 1
ATOM 2815 C CA . GLY A 1 352 ? 0.871 -0.490 -2.783 1.00 95.50 352 GLY A CA 1
ATOM 2816 C C . GLY A 1 352 ? -0.275 -1.314 -2.177 1.00 95.50 352 GLY A C 1
ATOM 2817 O O . GLY A 1 352 ? -1.161 -0.776 -1.512 1.00 95.50 352 GLY A O 1
ATOM 2818 N N . VAL A 1 353 ? -0.207 -2.642 -2.301 1.00 98.06 353 VAL A N 1
ATOM 2819 C CA . VAL A 1 353 ? -1.177 -3.564 -1.691 1.00 98.06 353 VAL A CA 1
ATOM 2820 C C . VAL A 1 353 ? -1.085 -3.549 -0.163 1.00 98.06 353 VAL A C 1
ATOM 2822 O O . VAL A 1 353 ? -2.112 -3.595 0.506 1.00 98.06 353 VAL A O 1
ATOM 2825 N N . ILE A 1 354 ? 0.114 -3.432 0.418 1.00 97.81 354 ILE A N 1
ATOM 2826 C CA . ILE A 1 354 ? 0.305 -3.316 1.877 1.00 97.81 354 ILE A CA 1
ATOM 2827 C C . ILE A 1 354 ? -0.369 -2.053 2.410 1.00 97.81 354 ILE A C 1
ATOM 2829 O O . ILE A 1 354 ? -1.098 -2.121 3.401 1.00 97.81 354 ILE A O 1
ATOM 2833 N N . TYR A 1 355 ? -0.207 -0.921 1.724 1.00 97.75 355 TYR A N 1
ATOM 2834 C CA . TYR A 1 355 ? -0.954 0.293 2.047 1.00 97.75 355 TYR A CA 1
ATOM 2835 C C . TYR A 1 355 ? -2.468 0.083 1.906 1.00 97.75 355 TYR A C 1
ATOM 2837 O O . TYR A 1 355 ? -3.226 0.525 2.769 1.00 97.75 355 TYR A O 1
ATOM 2845 N N . GLY A 1 356 ? -2.919 -0.682 0.909 1.00 98.31 356 GLY A N 1
ATOM 2846 C CA . GLY A 1 356 ? -4.316 -1.108 0.788 1.00 98.31 356 GLY A CA 1
ATOM 2847 C C . GLY A 1 356 ? -4.820 -1.969 1.949 1.00 98.31 356 GLY A C 1
ATOM 2848 O O . GLY A 1 356 ? -5.913 -1.733 2.461 1.00 98.31 356 GLY A O 1
ATOM 2849 N N . ILE A 1 357 ? -4.013 -2.910 2.435 1.00 98.38 357 ILE A N 1
ATOM 2850 C CA . ILE A 1 357 ? -4.299 -3.721 3.627 1.00 98.38 357 ILE A CA 1
ATOM 2851 C C . ILE A 1 357 ? -4.447 -2.826 4.865 1.00 98.38 357 ILE A C 1
ATOM 2853 O O . ILE A 1 357 ? -5.388 -2.999 5.644 1.00 98.38 357 ILE A O 1
ATOM 2857 N N . ILE A 1 358 ? -3.559 -1.842 5.026 1.00 98.12 358 ILE A N 1
ATOM 2858 C CA . ILE A 1 358 ? -3.613 -0.864 6.120 1.00 98.12 358 ILE A CA 1
ATOM 2859 C C . ILE A 1 358 ? -4.889 -0.022 6.030 1.00 98.12 358 ILE A C 1
ATOM 2861 O O . ILE A 1 358 ? -5.603 0.109 7.024 1.00 98.12 358 ILE A O 1
ATOM 2865 N N . GLY A 1 359 ? -5.207 0.508 4.846 1.00 98.19 359 GLY A N 1
ATOM 2866 C CA . GLY A 1 359 ? -6.408 1.313 4.614 1.00 98.19 359 GLY A CA 1
ATOM 2867 C C . GLY A 1 359 ? -7.690 0.534 4.893 1.00 98.19 359 GLY A C 1
ATOM 2868 O O . GLY A 1 359 ? -8.562 1.013 5.621 1.00 98.19 359 GLY A O 1
ATOM 2869 N N . PHE A 1 360 ? -7.765 -0.701 4.390 1.00 98.31 360 PHE A N 1
ATOM 2870 C CA . PHE A 1 360 ? -8.876 -1.620 4.627 1.00 98.31 360 PHE A CA 1
ATOM 2871 C C . PHE A 1 360 ? -9.055 -1.927 6.116 1.00 98.31 360 PHE A C 1
ATOM 2873 O O . PHE A 1 360 ? -10.151 -1.772 6.654 1.00 98.31 360 PHE A O 1
ATOM 2880 N N . GLY A 1 361 ? -7.983 -2.326 6.805 1.00 96.69 361 GLY A N 1
ATOM 2881 C CA . GLY A 1 361 ? -8.041 -2.647 8.229 1.00 96.69 361 GLY A CA 1
ATOM 2882 C C . GLY A 1 361 ? -8.409 -1.435 9.089 1.00 96.69 361 GLY A C 1
ATOM 2883 O O . GLY A 1 361 ? -9.205 -1.562 10.021 1.00 96.69 361 GLY A O 1
ATOM 2884 N N . TRP A 1 362 ? -7.890 -0.250 8.746 1.00 97.00 362 TRP A N 1
ATOM 2885 C CA . TRP A 1 362 ? -8.172 0.994 9.461 1.00 97.00 362 TRP A CA 1
ATOM 2886 C C . TRP A 1 362 ? -9.642 1.408 9.354 1.00 97.00 362 TRP A C 1
ATOM 2888 O O . TRP A 1 362 ? -10.280 1.654 10.380 1.00 97.00 362 TRP A O 1
ATOM 2898 N N . ILE A 1 363 ? -10.215 1.435 8.144 1.00 97.25 363 ILE A N 1
ATOM 2899 C CA . ILE A 1 363 ? -11.634 1.783 7.989 1.00 97.25 363 ILE A CA 1
ATOM 2900 C C . ILE A 1 363 ? -12.535 0.718 8.627 1.00 97.25 363 ILE A C 1
ATOM 2902 O O . ILE A 1 363 ? -13.531 1.053 9.270 1.00 97.25 363 ILE A O 1
ATOM 2906 N N . LYS A 1 364 ? -12.149 -0.564 8.540 1.00 94.69 364 LYS A N 1
ATOM 2907 C CA . LYS A 1 364 ? -12.894 -1.678 9.134 1.00 94.69 364 LYS A CA 1
ATOM 2908 C C . LYS A 1 364 ? -12.993 -1.578 10.648 1.00 94.69 364 LYS A C 1
ATOM 2910 O O . LYS A 1 364 ? -14.100 -1.649 11.172 1.00 94.69 364 LYS A O 1
ATOM 2915 N N . MET A 1 365 ? -11.883 -1.355 11.352 1.00 93.44 365 MET A N 1
ATOM 2916 C CA . MET A 1 365 ? -11.916 -1.229 12.817 1.00 93.44 365 MET A CA 1
ATOM 2917 C C . MET A 1 365 ? -12.657 0.033 13.291 1.00 93.44 365 MET A C 1
ATOM 2919 O O . MET A 1 365 ? -13.166 0.064 14.409 1.00 93.44 365 MET A O 1
ATOM 2923 N N . LYS A 1 366 ? -12.756 1.073 12.447 1.00 93.81 366 LYS A N 1
ATOM 2924 C CA . LYS A 1 366 ? -13.557 2.275 12.731 1.00 93.81 366 LYS A CA 1
ATOM 2925 C C . LYS A 1 366 ? -15.055 2.035 12.554 1.00 93.81 366 LYS A C 1
ATOM 2927 O O . LYS A 1 366 ? -15.834 2.470 13.396 1.00 93.81 366 LYS A O 1
ATOM 2932 N N . MET A 1 367 ? -15.457 1.353 11.482 1.00 94.31 367 MET A N 1
ATOM 2933 C CA . MET A 1 367 ? -16.869 1.075 11.191 1.00 94.31 367 MET A CA 1
ATOM 2934 C C . MET A 1 367 ? -17.431 -0.091 12.008 1.00 94.31 367 MET A C 1
ATOM 2936 O O . MET A 1 367 ? -18.624 -0.114 12.298 1.00 94.31 367 MET A O 1
ATOM 2940 N N . LEU A 1 368 ? -16.582 -1.045 12.398 1.00 91.12 368 LEU A N 1
ATOM 2941 C CA . LEU A 1 368 ? -16.948 -2.232 13.167 1.00 91.12 368 LEU A CA 1
ATOM 2942 C C . LEU A 1 368 ? -16.085 -2.326 14.441 1.00 91.12 368 LEU A C 1
ATOM 2944 O O . LEU A 1 368 ? -15.196 -3.176 14.519 1.00 91.12 368 LEU A O 1
ATOM 2948 N N . PRO A 1 369 ? -16.345 -1.494 15.473 1.00 87.56 369 PRO A N 1
ATOM 2949 C CA . PRO A 1 369 ? -15.516 -1.449 16.685 1.00 87.56 369 PRO A CA 1
ATOM 2950 C C . PRO A 1 369 ? -15.437 -2.779 17.445 1.00 87.56 369 PRO A C 1
ATOM 2952 O O . PRO A 1 369 ? -14.479 -3.026 18.174 1.00 87.56 369 PRO A O 1
ATOM 2955 N N . HIS A 1 370 ? -16.429 -3.657 17.266 1.00 83.94 370 HIS A N 1
ATOM 2956 C CA . HIS A 1 370 ? -16.450 -4.990 17.866 1.00 83.94 370 HIS A CA 1
ATOM 2957 C C . HIS A 1 370 ? -15.386 -5.935 17.284 1.00 83.94 370 HIS A C 1
ATOM 2959 O O . HIS A 1 370 ? -15.129 -6.970 17.882 1.00 83.94 370 HIS A O 1
ATOM 2965 N N . LEU A 1 371 ? -14.751 -5.612 16.151 1.00 84.00 371 LEU A N 1
ATOM 2966 C CA . LEU A 1 371 ? -13.617 -6.386 15.628 1.00 84.00 371 LEU A CA 1
ATOM 2967 C C . LEU A 1 371 ? -12.310 -6.105 16.388 1.00 84.00 371 LEU A C 1
ATOM 2969 O O . LEU A 1 371 ? -11.319 -6.802 16.179 1.00 84.00 371 LEU A O 1
ATOM 2973 N N . GLY A 1 372 ? -12.297 -5.107 17.276 1.00 86.31 372 GLY A N 1
ATOM 2974 C CA . GLY A 1 372 ? -11.104 -4.700 18.007 1.00 86.31 372 GLY A CA 1
ATOM 2975 C C . GLY A 1 372 ? -10.045 -4.062 17.104 1.00 86.31 372 GLY A C 1
ATOM 2976 O O . GLY A 1 372 ? -10.341 -3.500 16.047 1.00 86.31 372 GLY A O 1
ATOM 2977 N N . THR A 1 373 ? -8.791 -4.124 17.544 1.00 89.06 373 THR A N 1
ATOM 2978 C CA . THR A 1 373 ? -7.662 -3.501 16.845 1.00 89.06 373 THR A CA 1
ATOM 2979 C C . THR A 1 373 ? -7.170 -4.400 15.715 1.00 89.06 373 THR A C 1
ATOM 2981 O O . THR A 1 373 ? -6.446 -5.360 15.956 1.00 89.06 373 THR A O 1
ATOM 2984 N N . ILE A 1 374 ? -7.530 -4.065 14.474 1.00 92.19 374 ILE A N 1
ATOM 2985 C CA . ILE A 1 374 ? -7.036 -4.771 13.280 1.00 92.19 374 ILE A CA 1
ATOM 2986 C C . ILE A 1 374 ? -5.643 -4.263 12.897 1.00 92.19 374 ILE A C 1
ATOM 2988 O O . ILE A 1 374 ? -4.727 -5.053 12.682 1.00 92.19 374 ILE A O 1
ATOM 2992 N N . ILE A 1 375 ? -5.480 -2.938 12.826 1.00 94.69 375 ILE A N 1
ATOM 2993 C CA . ILE A 1 375 ? -4.195 -2.289 12.555 1.00 94.69 375 ILE A CA 1
ATOM 2994 C C . ILE A 1 375 ? -3.716 -1.630 13.851 1.00 94.69 375 ILE A C 1
ATOM 2996 O O . ILE A 1 375 ? -4.362 -0.688 14.321 1.00 94.69 375 ILE A O 1
ATOM 3000 N N . PRO A 1 376 ? -2.601 -2.090 14.445 1.00 91.69 376 PRO A N 1
ATOM 3001 C CA . PRO A 1 376 ? -2.064 -1.474 15.649 1.00 91.69 376 PRO A CA 1
ATOM 3002 C C . PRO A 1 376 ? -1.751 0.016 15.426 1.00 91.69 376 PRO A C 1
ATOM 3004 O O . PRO A 1 376 ? -1.163 0.357 14.395 1.00 91.69 376 PRO A O 1
ATOM 3007 N N . PRO A 1 377 ? -2.071 0.915 16.380 1.00 89.88 377 PRO A N 1
ATOM 3008 C CA . PRO A 1 377 ? -1.859 2.353 16.210 1.00 89.88 377 PRO A CA 1
ATOM 3009 C C . PRO A 1 377 ? -0.420 2.725 15.849 1.00 89.88 377 PRO A C 1
ATOM 3011 O O . PRO A 1 377 ? -0.209 3.566 14.981 1.00 89.88 377 PRO A O 1
ATOM 3014 N N . PHE A 1 378 ? 0.568 2.064 16.460 1.00 92.75 378 PHE A N 1
ATOM 3015 C CA . PHE A 1 378 ? 1.977 2.326 16.164 1.00 92.75 378 PHE A CA 1
ATOM 3016 C C . PHE A 1 378 ? 2.342 1.960 14.718 1.00 92.75 378 PHE A C 1
ATOM 3018 O O . PHE A 1 378 ? 3.088 2.700 14.089 1.00 92.75 378 PHE A O 1
ATOM 3025 N N . VAL A 1 379 ? 1.787 0.867 14.172 1.00 93.12 379 VAL A N 1
ATOM 3026 C CA . VAL A 1 379 ? 2.005 0.464 12.773 1.00 93.12 379 VAL A CA 1
ATOM 3027 C C . VAL A 1 379 ? 1.380 1.487 11.842 1.00 93.12 379 VAL A C 1
ATOM 3029 O O . VAL A 1 379 ? 2.025 1.919 10.894 1.00 93.12 379 VAL A O 1
ATOM 3032 N N . PHE A 1 380 ? 0.144 1.906 12.124 1.00 93.38 380 PHE A N 1
ATOM 3033 C CA . PHE A 1 380 ? -0.529 2.918 11.317 1.00 93.38 380 PHE A CA 1
ATOM 3034 C C . PHE A 1 380 ? 0.273 4.223 11.291 1.00 93.38 380 PHE A C 1
ATOM 3036 O O . PHE A 1 380 ? 0.578 4.731 10.218 1.00 93.38 380 PHE A O 1
ATOM 3043 N N . ILE A 1 381 ? 0.676 4.730 12.461 1.00 93.50 381 ILE A N 1
ATOM 3044 C CA . ILE A 1 381 ? 1.478 5.954 12.578 1.00 93.50 381 ILE A CA 1
ATOM 3045 C C . ILE A 1 381 ? 2.810 5.799 11.842 1.00 93.50 381 ILE A C 1
ATOM 3047 O O . ILE A 1 381 ? 3.153 6.658 11.037 1.00 93.50 381 ILE A O 1
ATOM 3051 N N . PHE A 1 382 ? 3.526 4.694 12.064 1.00 92.62 382 PHE A N 1
ATOM 3052 C CA . PHE A 1 382 ? 4.785 4.407 11.379 1.00 92.62 382 PHE A CA 1
ATOM 3053 C C . PHE A 1 382 ? 4.620 4.432 9.854 1.00 92.62 382 PHE A C 1
ATOM 3055 O O . PHE A 1 382 ? 5.399 5.078 9.164 1.00 92.62 382 PHE A O 1
ATOM 3062 N N . MET A 1 383 ? 3.568 3.803 9.328 1.00 92.69 383 MET A N 1
ATOM 3063 C CA . MET A 1 383 ? 3.287 3.745 7.890 1.00 92.69 383 MET A CA 1
ATOM 3064 C C . MET A 1 383 ? 2.874 5.093 7.298 1.00 92.69 383 MET A C 1
ATOM 3066 O O . MET A 1 383 ? 3.194 5.382 6.145 1.00 92.69 383 MET A O 1
ATOM 3070 N N . MET A 1 384 ? 2.175 5.929 8.069 1.00 93.69 384 MET A N 1
ATOM 3071 C CA . MET A 1 384 ? 1.827 7.288 7.645 1.00 93.69 384 MET A CA 1
ATOM 3072 C C . MET A 1 384 ? 3.045 8.208 7.659 1.00 93.69 384 MET A C 1
ATOM 3074 O O . MET A 1 384 ? 3.202 9.009 6.745 1.00 93.69 384 MET A O 1
ATOM 3078 N N . ILE A 1 385 ? 3.933 8.064 8.646 1.00 89.69 385 ILE A N 1
ATOM 3079 C CA . ILE A 1 385 ? 5.220 8.768 8.664 1.00 89.69 385 ILE A CA 1
ATOM 3080 C C . ILE A 1 385 ? 6.076 8.310 7.484 1.00 89.69 385 ILE A C 1
ATOM 3082 O O . ILE A 1 385 ? 6.621 9.151 6.784 1.00 89.69 385 ILE A O 1
ATOM 3086 N N . TRP A 1 386 ? 6.147 7.003 7.218 1.00 84.69 386 TRP A N 1
ATOM 3087 C CA . TRP A 1 386 ? 6.872 6.456 6.070 1.00 84.69 386 TRP A CA 1
ATOM 3088 C C . TRP A 1 386 ? 6.372 7.038 4.743 1.00 84.69 386 TRP A C 1
ATOM 3090 O O . TRP A 1 386 ? 7.167 7.482 3.918 1.00 84.69 386 TRP A O 1
ATOM 3100 N N . LEU A 1 387 ? 5.048 7.108 4.575 1.00 86.50 387 LEU A N 1
ATOM 3101 C CA . LEU A 1 387 ? 4.424 7.743 3.416 1.00 86.50 387 LEU A CA 1
ATOM 3102 C C . LEU A 1 387 ? 4.752 9.241 3.357 1.00 86.50 387 LEU A C 1
ATOM 3104 O O . LEU A 1 387 ? 5.115 9.750 2.303 1.00 86.50 387 LEU A O 1
ATOM 3108 N N . GLY A 1 388 ? 4.650 9.937 4.492 1.00 83.88 388 GLY A N 1
ATOM 3109 C CA . GLY A 1 388 ? 4.880 11.375 4.605 1.00 83.88 388 GLY A CA 1
ATOM 3110 C C . GLY A 1 388 ? 6.328 11.793 4.353 1.00 83.88 388 GLY A C 1
ATOM 3111 O O . GLY A 1 388 ? 6.548 12.795 3.684 1.00 83.88 388 GLY A O 1
ATOM 3112 N N . ILE A 1 389 ? 7.313 11.019 4.822 1.00 77.31 389 ILE A N 1
ATOM 3113 C CA . ILE A 1 389 ? 8.738 11.258 4.541 1.00 77.31 389 ILE A CA 1
ATOM 3114 C C . ILE A 1 389 ? 8.975 11.232 3.033 1.00 77.31 389 ILE A C 1
ATOM 3116 O O . ILE A 1 389 ? 9.606 12.140 2.503 1.00 77.31 389 ILE A O 1
ATOM 3120 N N . GLY A 1 390 ? 8.398 10.247 2.344 1.00 67.94 390 GLY A N 1
ATOM 3121 C CA . GLY A 1 390 ? 8.470 10.145 0.891 1.00 67.94 390 GLY A CA 1
ATOM 3122 C C . GLY A 1 390 ? 7.894 11.346 0.138 1.00 67.94 390 GLY A C 1
ATOM 3123 O O . GLY A 1 390 ? 8.398 11.727 -0.911 1.00 67.94 390 GLY A O 1
ATOM 3124 N N . LEU A 1 391 ? 6.865 11.992 0.693 1.00 70.69 391 LEU A N 1
ATOM 3125 C CA . LEU A 1 391 ? 6.254 13.182 0.092 1.00 70.69 391 LEU A CA 1
ATOM 3126 C C . LEU A 1 391 ? 7.095 14.457 0.247 1.00 70.69 391 LEU A C 1
ATOM 3128 O O . LEU A 1 391 ? 6.875 15.404 -0.504 1.00 70.69 391 LEU A O 1
ATOM 3132 N N . VAL A 1 392 ? 8.008 14.503 1.223 1.00 67.31 392 VAL A N 1
ATOM 3133 C CA . VAL A 1 392 ? 8.793 15.704 1.571 1.00 67.31 392 VAL A CA 1
ATOM 3134 C C . VAL A 1 392 ? 10.263 15.576 1.152 1.00 67.31 392 VAL A C 1
ATOM 3136 O O . VAL A 1 392 ? 10.957 16.582 1.041 1.00 67.31 392 VAL A O 1
ATOM 3139 N N . SER A 1 393 ? 10.763 14.366 0.897 1.00 59.66 393 SER A N 1
ATOM 3140 C CA . SER A 1 393 ? 12.136 14.165 0.429 1.00 59.66 393 SER A CA 1
ATOM 3141 C C . SER A 1 393 ? 12.278 14.475 -1.065 1.00 59.66 393 SER A C 1
ATOM 3143 O O . SER A 1 393 ? 11.715 13.758 -1.890 1.00 59.66 393 SER A O 1
ATOM 3145 N N . GLU A 1 394 ? 13.092 15.478 -1.410 1.00 52.31 394 GLU A N 1
ATOM 3146 C CA . GLU A 1 394 ? 13.437 15.827 -2.803 1.00 52.31 394 GLU A CA 1
ATOM 3147 C C . GLU A 1 394 ? 14.163 14.687 -3.549 1.00 52.31 394 GLU A C 1
ATOM 3149 O O . GLU A 1 394 ? 14.096 14.613 -4.772 1.00 52.31 394 GLU A O 1
ATOM 3154 N N . GLU A 1 395 ? 14.788 13.758 -2.815 1.00 49.25 395 GLU A N 1
ATOM 3155 C CA . GLU A 1 395 ? 15.541 12.611 -3.352 1.00 49.25 395 GLU A CA 1
ATOM 3156 C C . GLU A 1 395 ? 14.784 11.263 -3.275 1.00 49.25 395 GLU A C 1
ATOM 3158 O O . GLU A 1 395 ? 15.362 10.218 -3.547 1.00 49.25 395 GLU A O 1
ATOM 3163 N N . GLY A 1 396 ? 13.485 11.241 -2.934 1.00 48.75 396 GLY A N 1
ATOM 3164 C CA . GLY A 1 396 ? 12.690 9.996 -2.972 1.00 48.75 396 GLY A CA 1
ATOM 3165 C C . GLY A 1 396 ? 12.954 8.988 -1.835 1.00 48.75 396 GLY A C 1
ATOM 3166 O O . GLY A 1 396 ? 12.708 7.792 -1.988 1.00 48.75 396 GLY A O 1
ATOM 3167 N N . GLY A 1 397 ? 13.395 9.461 -0.666 1.00 47.97 397 GLY A N 1
ATOM 3168 C CA . GLY A 1 397 ? 13.552 8.661 0.553 1.00 47.97 397 GLY A CA 1
ATOM 3169 C C . GLY A 1 397 ? 14.822 7.797 0.605 1.00 47.97 397 GLY A C 1
ATOM 3170 O O . GLY A 1 397 ? 15.680 7.850 -0.260 1.00 47.97 397 GLY A O 1
ATOM 3171 N N . PHE A 1 398 ? 14.956 6.984 1.661 1.00 41.81 398 PHE A N 1
ATOM 3172 C CA . PHE A 1 398 ? 16.140 6.135 1.925 1.00 41.81 398 PHE A CA 1
ATOM 3173 C C . PHE A 1 398 ? 16.367 4.995 0.909 1.00 41.81 398 PHE A C 1
ATOM 3175 O O . PHE A 1 398 ? 17.377 4.295 0.990 1.00 41.81 398 PHE A O 1
ATOM 3182 N N . PHE A 1 399 ? 15.424 4.764 -0.005 1.00 50.59 399 PHE A N 1
ATOM 3183 C CA . PHE A 1 399 ? 15.500 3.723 -1.023 1.00 50.59 399 PHE A CA 1
ATOM 3184 C C . PHE A 1 399 ? 15.187 4.339 -2.382 1.00 50.59 399 PHE A C 1
ATOM 3186 O O . PHE A 1 399 ? 14.077 4.832 -2.578 1.00 50.59 399 PHE A O 1
ATOM 3193 N N . ASP A 1 400 ? 16.129 4.249 -3.320 1.00 47.50 400 ASP A N 1
ATOM 3194 C CA . ASP A 1 400 ? 15.893 4.645 -4.707 1.00 47.50 400 ASP A CA 1
ATOM 3195 C C . ASP A 1 400 ? 14.618 3.974 -5.261 1.00 47.50 400 ASP A C 1
ATOM 3197 O O . ASP A 1 400 ? 14.402 2.770 -5.091 1.00 47.50 400 ASP A O 1
ATOM 3201 N N . ALA A 1 401 ? 13.796 4.761 -5.965 1.00 57.62 401 ALA A N 1
ATOM 3202 C CA . ALA A 1 401 ? 12.642 4.322 -6.761 1.00 57.62 401 ALA A CA 1
ATOM 3203 C C . ALA A 1 401 ? 11.393 3.807 -6.003 1.00 57.62 401 ALA A C 1
ATOM 3205 O O . ALA A 1 401 ? 10.703 2.898 -6.476 1.00 57.62 401 ALA A O 1
ATOM 3206 N N . ILE A 1 402 ? 11.027 4.412 -4.866 1.00 68.25 402 ILE A N 1
ATOM 3207 C CA . ILE A 1 402 ? 9.708 4.186 -4.248 1.00 68.25 402 ILE A CA 1
ATOM 3208 C C . ILE A 1 402 ? 8.640 5.082 -4.900 1.00 68.25 402 ILE A C 1
ATOM 3210 O O . ILE A 1 402 ? 8.715 6.303 -4.840 1.00 68.25 402 ILE A O 1
ATOM 3214 N N . SER A 1 403 ? 7.575 4.487 -5.452 1.00 79.62 403 SER A N 1
ATOM 3215 C CA . SER A 1 403 ? 6.404 5.254 -5.905 1.00 79.62 403 SER A CA 1
ATOM 3216 C C . SER A 1 403 ? 5.481 5.602 -4.730 1.00 79.62 403 SER A C 1
ATOM 3218 O O . SER A 1 403 ? 4.659 4.788 -4.298 1.00 79.62 403 SER A O 1
ATOM 3220 N N . HIS A 1 404 ? 5.574 6.834 -4.226 1.00 87.06 404 HIS A N 1
ATOM 3221 C CA . HIS A 1 404 ? 4.682 7.325 -3.165 1.00 87.06 404 HIS A CA 1
ATOM 3222 C C . HIS A 1 404 ? 3.231 7.448 -3.637 1.00 87.06 404 HIS A C 1
ATOM 3224 O O . HIS A 1 404 ? 2.301 7.214 -2.860 1.00 87.06 404 HIS A O 1
ATOM 3230 N N . LEU A 1 405 ? 3.023 7.727 -4.927 1.00 89.19 405 LEU A N 1
ATOM 3231 C CA . LEU A 1 405 ? 1.695 7.698 -5.528 1.00 89.19 405 LEU A CA 1
ATOM 3232 C C . LEU A 1 405 ? 1.080 6.294 -5.473 1.00 89.19 405 LEU A C 1
ATOM 3234 O O . LEU A 1 405 ? -0.092 6.174 -5.127 1.00 89.19 405 LEU A O 1
ATOM 3238 N N . ALA A 1 406 ? 1.847 5.228 -5.736 1.00 92.50 406 ALA A N 1
ATOM 3239 C CA . ALA A 1 406 ? 1.349 3.855 -5.615 1.00 92.50 406 ALA A CA 1
ATOM 3240 C C . ALA A 1 406 ? 0.899 3.529 -4.180 1.00 92.50 406 ALA A C 1
ATOM 3242 O O . ALA A 1 406 ? -0.135 2.887 -3.979 1.00 92.50 406 ALA A O 1
ATOM 3243 N N . HIS A 1 407 ? 1.647 3.998 -3.175 1.00 94.25 407 HIS A N 1
ATOM 3244 C CA . HIS A 1 407 ? 1.302 3.826 -1.758 1.00 94.25 407 HIS A CA 1
ATOM 3245 C C . HIS A 1 407 ? 0.028 4.579 -1.383 1.00 94.25 407 HIS A C 1
ATOM 3247 O O . HIS A 1 407 ? -0.883 3.993 -0.796 1.00 94.25 407 HIS A O 1
ATOM 3253 N N . ALA A 1 408 ? -0.073 5.854 -1.763 1.00 94.31 408 ALA A N 1
ATOM 3254 C CA . ALA A 1 408 ? -1.260 6.665 -1.513 1.00 94.31 408 ALA A CA 1
ATOM 3255 C C . ALA A 1 408 ? -2.501 6.089 -2.220 1.00 94.31 408 ALA A C 1
ATOM 3257 O O . ALA A 1 408 ? -3.562 5.953 -1.605 1.00 94.31 408 ALA A O 1
ATOM 3258 N N . ALA A 1 409 ? -2.355 5.682 -3.484 1.00 95.44 409 ALA A N 1
ATOM 3259 C CA . ALA A 1 409 ? -3.408 5.049 -4.273 1.00 95.44 409 ALA A CA 1
ATOM 3260 C C . ALA A 1 409 ? -3.893 3.750 -3.621 1.00 95.44 409 ALA A C 1
ATOM 3262 O O . ALA A 1 409 ? -5.095 3.549 -3.452 1.00 95.44 409 ALA A O 1
ATOM 3263 N N . GLY A 1 410 ? -2.953 2.898 -3.203 1.00 97.69 410 GLY A N 1
ATOM 3264 C CA . GLY A 1 410 ? -3.237 1.661 -2.489 1.00 97.69 410 GLY A CA 1
ATOM 3265 C C . GLY A 1 410 ? -4.002 1.907 -1.192 1.00 97.69 410 GLY A C 1
ATOM 3266 O O . GLY A 1 410 ? -5.054 1.303 -0.986 1.00 97.69 410 GLY A O 1
ATOM 3267 N N . LEU A 1 411 ? -3.537 2.843 -0.355 1.00 98.00 411 LEU A N 1
ATOM 3268 C CA . LEU A 1 411 ? -4.188 3.214 0.907 1.00 98.00 411 LEU A CA 1
ATOM 3269 C C . LEU A 1 411 ? -5.644 3.640 0.695 1.00 98.00 411 LEU A C 1
ATOM 3271 O O . LEU A 1 411 ? -6.548 3.105 1.342 1.00 98.00 411 LEU A O 1
ATOM 3275 N N . LEU A 1 412 ? -5.873 4.576 -0.229 1.00 97.94 412 LEU A N 1
ATOM 3276 C CA . LEU A 1 412 ? -7.207 5.092 -0.534 1.00 97.94 412 LEU A CA 1
ATOM 3277 C C . LEU A 1 412 ? -8.111 4.012 -1.138 1.00 97.94 412 LEU A C 1
ATOM 3279 O O . LEU A 1 412 ? -9.273 3.902 -0.746 1.00 97.94 412 LEU A O 1
ATOM 3283 N N . ALA A 1 413 ? -7.577 3.167 -2.024 1.00 98.50 413 ALA A N 1
ATOM 3284 C CA . ALA A 1 413 ? -8.295 2.017 -2.563 1.00 98.50 413 ALA A CA 1
ATOM 3285 C C . ALA A 1 413 ? -8.705 1.035 -1.456 1.00 98.50 413 ALA A C 1
ATOM 3287 O O . ALA A 1 413 ? -9.843 0.571 -1.430 1.00 98.50 413 ALA A O 1
ATOM 3288 N N . GLY A 1 414 ? -7.815 0.759 -0.503 1.00 98.44 414 GLY A N 1
ATOM 3289 C CA . GLY A 1 414 ? -8.104 -0.085 0.654 1.00 98.44 414 GLY A CA 1
ATOM 3290 C C . GLY A 1 414 ? -9.229 0.473 1.524 1.00 98.44 414 GLY A C 1
ATOM 3291 O O . GLY A 1 414 ? -10.145 -0.261 1.899 1.00 98.44 414 GLY A O 1
ATOM 3292 N N . VAL A 1 415 ? -9.202 1.783 1.798 1.00 98.56 415 VAL A N 1
ATOM 3293 C CA . VAL A 1 415 ? -10.279 2.481 2.521 1.00 98.56 415 VAL A CA 1
ATOM 3294 C C . VAL A 1 415 ? -11.602 2.380 1.759 1.00 98.56 415 VAL A C 1
ATOM 3296 O O . VAL A 1 415 ? -12.621 2.020 2.347 1.00 98.56 415 VAL A O 1
ATOM 3299 N N . ALA A 1 416 ? -11.596 2.647 0.451 1.00 98.38 416 ALA A N 1
ATOM 3300 C CA . ALA A 1 416 ? -12.793 2.571 -0.382 1.00 98.38 416 ALA A CA 1
ATOM 3301 C C . ALA A 1 416 ? -13.379 1.149 -0.411 1.00 98.38 416 ALA A C 1
ATOM 3303 O O . ALA A 1 416 ? -14.579 0.968 -0.190 1.00 98.38 416 ALA A O 1
ATOM 3304 N N . PHE A 1 417 ? -12.528 0.136 -0.602 1.00 98.19 417 PHE A N 1
ATOM 3305 C CA . PHE A 1 417 ? -12.929 -1.269 -0.587 1.00 98.19 417 PHE A CA 1
ATOM 3306 C C . PHE A 1 417 ? -13.500 -1.668 0.776 1.00 98.19 417 PHE A C 1
ATOM 3308 O O . PHE A 1 417 ? -14.574 -2.259 0.846 1.00 98.19 417 PHE A O 1
ATOM 3315 N N . GLY A 1 418 ? -12.828 -1.312 1.874 1.00 97.56 418 GLY A N 1
ATOM 3316 C CA . GLY A 1 418 ? -13.281 -1.636 3.229 1.00 97.56 418 GLY A CA 1
ATOM 3317 C C . GLY A 1 418 ? -14.599 -0.958 3.598 1.00 97.56 418 GLY A C 1
ATOM 3318 O O . GLY A 1 418 ? -15.461 -1.582 4.226 1.00 97.56 418 GLY A O 1
ATOM 3319 N N . TYR A 1 419 ? -14.796 0.286 3.158 1.00 97.75 419 TYR A N 1
ATOM 3320 C CA . TYR A 1 419 ? -16.056 1.002 3.316 1.00 97.75 419 TYR A CA 1
ATOM 3321 C C . TYR A 1 419 ? -17.196 0.310 2.558 1.00 97.75 419 TYR A C 1
ATOM 3323 O O . TYR A 1 419 ? -18.228 -0.008 3.154 1.00 97.75 419 TYR A O 1
ATOM 3331 N N . ALA A 1 420 ? -16.994 0.017 1.268 1.00 96.88 420 ALA A N 1
ATOM 3332 C CA . ALA A 1 420 ? -17.985 -0.658 0.432 1.00 96.88 420 ALA A CA 1
ATOM 3333 C C . ALA A 1 420 ? -18.317 -2.061 0.961 1.00 96.88 420 ALA A C 1
ATOM 3335 O O . ALA A 1 420 ? -19.485 -2.382 1.163 1.00 96.88 420 ALA A O 1
ATOM 3336 N N . HIS A 1 421 ? -17.297 -2.860 1.282 1.00 95.94 421 HIS A N 1
ATOM 3337 C CA . HIS A 1 421 ? -17.451 -4.197 1.854 1.00 95.94 421 HIS A CA 1
ATOM 3338 C C . HIS A 1 421 ? -18.298 -4.175 3.131 1.00 95.94 421 HIS A C 1
ATOM 3340 O O . HIS A 1 421 ? -19.179 -5.010 3.301 1.00 95.94 421 HIS A O 1
ATOM 3346 N N . THR A 1 422 ? -18.084 -3.190 4.011 1.00 93.81 422 THR A N 1
ATOM 3347 C CA . THR A 1 422 ? -18.884 -3.045 5.238 1.00 93.81 422 THR A CA 1
ATOM 3348 C C . THR A 1 422 ? -20.334 -2.671 4.942 1.00 93.81 422 THR A C 1
ATOM 3350 O O . THR A 1 422 ? -21.252 -3.200 5.564 1.00 93.81 422 THR A O 1
ATOM 3353 N N . ARG A 1 423 ? -20.566 -1.769 3.981 1.00 92.50 423 ARG A N 1
ATOM 3354 C CA . ARG A 1 423 ? -21.919 -1.348 3.583 1.00 92.50 423 ARG A CA 1
ATOM 3355 C C . ARG A 1 423 ? -22.729 -2.470 2.936 1.00 92.50 423 ARG A C 1
ATOM 3357 O O . ARG A 1 423 ? -23.948 -2.462 3.060 1.00 92.50 423 ARG A O 1
ATOM 3364 N N . LEU A 1 424 ? -22.062 -3.422 2.289 1.00 90.31 424 LEU A N 1
ATOM 3365 C CA . LEU A 1 424 ? -22.682 -4.597 1.674 1.00 90.31 424 LEU A CA 1
ATOM 3366 C C . LEU A 1 424 ? -22.994 -5.725 2.677 1.00 90.31 424 LEU A C 1
ATOM 3368 O O . LEU A 1 424 ? -23.484 -6.772 2.271 1.00 90.31 424 LEU A O 1
ATOM 3372 N N . GLY A 1 425 ? -22.757 -5.514 3.977 1.00 78.50 425 GLY A N 1
ATOM 3373 C CA . GLY A 1 425 ? -23.120 -6.466 5.033 1.00 78.50 425 GLY A CA 1
ATOM 3374 C C . GLY A 1 425 ? -22.061 -7.527 5.337 1.00 78.50 425 GLY A C 1
ATOM 3375 O O . GLY A 1 425 ? -22.382 -8.518 5.990 1.00 78.50 425 GLY A O 1
ATOM 3376 N N . HIS A 1 426 ? -20.819 -7.321 4.888 1.00 60.16 426 HIS A N 1
ATOM 3377 C CA . HIS A 1 426 ? -19.683 -8.210 5.143 1.00 60.16 426 HIS A CA 1
ATOM 3378 C C . HIS A 1 426 ? -18.666 -7.608 6.110 1.00 60.16 426 HIS A C 1
ATOM 3380 O O . HIS A 1 426 ? -18.369 -6.391 6.002 1.00 60.16 426 HIS A O 1
#

pLDDT: mean 78.08, std 16.42, range [36.09, 98.56]

Sequence (426 aa):
MRKLISYHSEPPLAKKLHAWLAVNQIDARCKQVGEEWEIWVLDEDQLLDANKLAATFNTNPDDPQFATVLDDANKIEEAKNKQQRSRQKEAHKLERQQQRHLTQPTKSLTRSIIILCSVLFGASLVFDSNEGNFIHESLGVVRQTSIDESYRERILDTYREMLVREKTTSLGDEYDHLEAMEKPTILDYLLQSKKLPWVETKILVDAMLRGDAYNHLEAAEKTAIIDYLQRPENLLWSTAKNRVDARLSIRLSSYNSVLLEDIKRGQVWRMVTPIFLHAAGVSFSSFLHIFFNMYWLFALGLGIERLFGAGNFILLILFTGVISILLPAITPGDGIFGLTALGGGPVVGFSGVIYGIIGFGWIKMKMLPHLGTIIPPFVFIFMMIWLGIGLVSEEGGFFDAISHLAHAAGLLAGVAFGYAHTRLGH